Protein AF-A0A936GTY4-F1 (afdb_monomer)

Foldseek 3Di:
DDDDDDDDDDDDPDDPPFPWDKDFFWFFAFAFDLNQWTWTQDPNDTDIEGEDPQEFEEEPPGRHAFSLLRDGGWTWMWTWTDDDNHIYTRYIYTDDDRDFDWDKDKAFFQDDDWQWTQGLLAIEGEDPQEWEFECCDPQQPDHGGDTDDGCVVDAGLWIKIFTATQDSLRYGYGNYIHTGGPQQDVLLVVQLVLQVVQWDQPPAAQDDADPPFDADGRLPQAGWITGALAIFGHHNDSVVLRVLVVLLVLLQGPSCPDPVNCVRQVADAHETETADLPQAWADDLSRYIYGYLNVLLLAFWSLLSLLRSLLRSLCNSGVVQSVLLVVLVPDPDPLLVLVSLLVSCNSRPDPDPPDDDPVPPVNPDDADDDDLVSLLSSQDVVSLLSSNSRSLSSSVVSLGLSSCNLVSLVSLVVQCPDPVSLVVQLVVVLVSQLPGQDDGPNDGPVRDDPVVSSVVSVSVCCNRSCSNPDSRVSSRSSSSCCSRNCVVPPSPRPPTPPGSVVVSVVSD

Mean predicted aligned error: 14.07 Å

Secondary structure (DSSP, 8-state):
------------------PPEEEEEEEEEEEETTTTEEEEEETTEEEEEE--TT-EEEETTBS---GGGS-TT-EEEEEEEEETTEEEEEEEEESS--PPEEEEEEEEEEEEETTEEEETTEEEE--TT-EEEE---TTSSS-TT-EESSGGGS-TT-EEEEEEEE-TTS-EEEEEEEEE-----HHHHHHHHHHHHTEE-TT----PPPTT--PPTT--SSSEEEETTEEEEBPS-HHHHHHHHHHHHHHS-GGGGSHHHHHHH----EEEEE---S--EEE-TTSEEEEEHHHHHH--SHHHHHHHHHHHHHHHHTTHHHHHHHHHHSSS-HHHHHHHHHHHHHHS--SS--S--TTSTT-SS--S---HHHHGGGS-HHHHHHHHHHHHHHHHHTT--TTHHHHHHHHHHHHHT-HHHHHHHHHHHHHHHHHS--EETTEEGGGS-HHHHHHHHHHHHHHHTSSS--HHHHHHHHHHHHHHTTTTS-----TT-S-THHHHHHH-

Nearest PDB structures (foldseek):
  3c37-assembly1_A  TM=5.729E-01  e=1.109E-08  Geobacter sulfurreducens PCA
  3c37-assembly2_B  TM=5.751E-01  e=1.292E-08  Geobacter sulfurreducens PCA
  6ait-assembly1_D  TM=4.450E-01  e=2.709E-06  Escherichia coli K-12
  6ait-assembly1_E  TM=4.685E-01  e=1.454E-05  Escherichia coli K-12
  6ait-assembly1_B  TM=4.704E-01  e=2.678E-05  Escherichia coli K-12

pLDDT: mean 71.68, std 20.29, range [25.61, 96.81]

Solvent-accessible surface area (backbone atoms only — not comparable to full-atom values): 27798 Å² total; per-residue (Å²): 135,85,92,80,91,80,88,80,91,74,92,72,96,62,87,79,72,65,62,76,44,76,49,69,78,31,38,30,67,44,55,37,74,69,70,31,29,40,29,28,46,55,97,91,35,82,46,70,29,35,43,51,98,77,37,42,33,26,38,89,90,36,88,69,45,65,72,50,70,67,42,66,75,38,39,26,34,39,33,28,32,65,56,95,95,42,42,36,38,43,33,41,32,35,72,57,80,92,64,63,45,82,42,79,48,73,34,37,30,63,45,69,61,76,58,36,30,31,41,49,57,34,49,34,34,57,55,96,79,37,45,32,29,24,64,43,48,98,68,17,84,47,61,60,69,44,72,49,92,50,63,85,78,53,61,57,58,23,35,36,40,36,33,26,36,24,46,66,50,56,40,25,45,36,49,35,33,35,38,28,46,68,50,79,47,74,65,50,53,50,53,32,46,54,53,57,74,33,52,43,56,78,73,62,58,75,52,82,67,56,93,97,50,77,61,64,93,50,43,74,16,50,47,42,45,27,51,40,59,45,75,45,43,34,33,83,37,62,67,60,35,41,51,52,27,52,45,46,62,49,23,50,54,70,45,69,71,35,69,66,44,33,67,78,66,67,48,56,77,43,62,39,43,26,66,36,75,58,67,44,70,50,58,42,78,48,30,42,33,41,36,18,47,25,29,60,58,66,53,77,32,44,23,33,50,30,29,53,43,9,25,38,48,27,36,43,78,66,39,46,67,52,52,43,56,54,53,40,66,75,44,92,49,67,62,54,36,40,51,52,52,49,49,52,45,61,40,47,62,80,88,77,78,89,64,97,56,80,83,66,76,79,72,84,81,81,81,92,81,82,60,71,75,68,56,42,62,68,42,45,68,68,55,50,55,46,16,50,43,27,2,41,39,26,15,41,79,54,48,29,30,57,71,33,45,43,52,46,34,51,51,51,46,58,51,67,69,32,65,69,53,49,50,50,48,46,53,52,52,46,52,50,51,52,70,31,95,44,67,58,93,91,37,47,58,65,76,53,57,73,67,58,56,50,49,53,42,52,39,46,47,57,42,62,71,45,38,58,49,61,41,69,58,52,32,30,55,50,26,49,43,50,54,26,68,45,54,88,53,86,68,88,44,69,47,39,72,56,74,39,55,65,55,37,63,72,71,104

Radius of gyration: 26.18 Å; Cα contacts (8 Å, |Δi|>4): 900; chains: 1; bounding box: 63×76×83 Å

Structure (mmCIF, N/CA/C/O backbone):
data_AF-A0A936GTY4-F1
#
_entry.id   AF-A0A936GTY4-F1
#
loop_
_atom_site.group_PDB
_atom_site.id
_atom_site.type_symbol
_atom_site.label_atom_id
_atom_site.label_alt_id
_atom_site.label_comp_id
_atom_site.label_asym_id
_atom_site.label_entity_id
_atom_site.label_seq_id
_atom_site.pdbx_PDB_ins_code
_atom_site.Cartn_x
_atom_site.Cartn_y
_atom_site.Cartn_z
_atom_site.occupancy
_atom_site.B_iso_or_equiv
_atom_site.auth_seq_id
_atom_site.auth_comp_id
_atom_site.auth_asym_id
_atom_site.auth_atom_id
_atom_site.pdbx_PDB_model_num
ATOM 1 N N . MET A 1 1 ? 33.022 -23.967 51.754 1.00 32.03 1 MET A N 1
ATOM 2 C CA . MET A 1 1 ? 34.149 -24.469 50.940 1.00 32.03 1 MET A CA 1
ATOM 3 C C . MET A 1 1 ? 33.665 -25.720 50.199 1.00 32.03 1 MET A C 1
ATOM 5 O O . MET A 1 1 ? 33.284 -26.655 50.876 1.00 32.03 1 MET A O 1
ATOM 9 N N . MET A 1 2 ? 33.606 -25.671 48.856 1.00 33.06 2 MET A N 1
ATOM 10 C CA . MET A 1 2 ? 33.579 -26.786 47.865 1.00 33.06 2 MET A CA 1
ATOM 11 C C . MET A 1 2 ? 32.483 -27.882 47.974 1.00 33.06 2 MET A C 1
ATOM 13 O O . MET A 1 2 ? 32.438 -28.638 48.927 1.00 33.06 2 MET A O 1
ATOM 17 N N . LYS A 1 3 ? 31.507 -27.932 47.046 1.00 38.31 3 LYS A N 1
ATOM 18 C CA . LYS A 1 3 ? 31.487 -28.604 45.710 1.00 38.31 3 LYS A CA 1
ATOM 19 C C . LYS A 1 3 ? 31.364 -30.143 45.740 1.00 38.31 3 LYS A C 1
ATOM 21 O O . LYS A 1 3 ? 32.309 -30.804 46.150 1.00 38.31 3 LYS A O 1
ATOM 26 N N . LYS A 1 4 ? 30.270 -30.656 45.140 1.00 36.34 4 LYS A N 1
ATOM 27 C CA . LYS A 1 4 ? 30.133 -31.806 44.192 1.00 36.34 4 LYS A CA 1
ATOM 28 C C . LYS A 1 4 ? 28.636 -32.173 44.112 1.00 36.34 4 LYS A C 1
ATOM 30 O O . LYS A 1 4 ? 28.072 -32.611 45.100 1.00 36.34 4 LYS A O 1
ATOM 35 N N . LEU A 1 5 ? 27.878 -31.752 43.097 1.00 38.06 5 LEU A N 1
ATOM 36 C CA . LEU A 1 5 ? 27.701 -32.381 41.776 1.00 38.06 5 LEU A CA 1
ATOM 37 C C . LEU A 1 5 ? 27.574 -33.916 41.841 1.00 38.06 5 LEU A C 1
ATOM 39 O O . LEU A 1 5 ? 28.586 -34.607 41.887 1.00 38.06 5 LEU A O 1
ATOM 43 N N . PHE A 1 6 ? 26.340 -34.424 41.780 1.00 31.84 6 PHE A N 1
ATOM 44 C CA . PHE A 1 6 ? 26.052 -35.745 41.224 1.00 31.84 6 PHE A CA 1
ATOM 45 C C . PHE A 1 6 ? 24.795 -35.681 40.357 1.00 31.84 6 PHE A C 1
ATOM 47 O O . PHE A 1 6 ? 23.694 -35.378 40.808 1.00 31.84 6 PHE A O 1
ATOM 54 N N . THR A 1 7 ? 25.037 -35.922 39.079 1.00 34.81 7 THR A N 1
ATOM 55 C CA . THR A 1 7 ? 24.103 -36.130 37.984 1.00 34.81 7 THR A CA 1
ATOM 56 C C . THR A 1 7 ? 23.198 -37.324 38.283 1.00 34.81 7 THR A C 1
ATOM 58 O O . THR A 1 7 ? 23.704 -38.412 38.545 1.00 34.81 7 THR A O 1
ATOM 61 N N . PHE A 1 8 ? 21.880 -37.157 38.170 1.00 31.22 8 PHE A N 1
ATOM 62 C CA . PHE A 1 8 ? 20.960 -38.273 37.947 1.00 31.22 8 PHE A CA 1
ATOM 63 C C . PHE A 1 8 ? 20.186 -37.998 36.658 1.00 31.22 8 PHE A C 1
ATOM 65 O O . PHE A 1 8 ? 19.209 -37.256 36.628 1.00 31.22 8 PHE A O 1
ATOM 72 N N . ILE A 1 9 ? 20.689 -38.577 35.567 1.00 37.06 9 ILE A N 1
ATOM 73 C CA . ILE A 1 9 ? 19.888 -38.880 34.386 1.00 37.06 9 ILE A CA 1
ATOM 74 C C . ILE A 1 9 ? 19.105 -40.130 34.764 1.00 37.06 9 ILE A C 1
ATOM 76 O O . ILE A 1 9 ? 19.694 -41.200 34.911 1.00 37.06 9 ILE A O 1
ATOM 80 N N . LEU A 1 10 ? 17.793 -39.997 34.935 1.00 33.78 10 LEU A N 1
ATOM 81 C CA . LEU A 1 10 ? 16.903 -41.147 34.940 1.00 33.78 10 LEU A CA 1
ATOM 82 C C . LEU A 1 10 ? 15.804 -40.914 33.915 1.00 33.78 10 LEU A C 1
ATOM 84 O O . LEU A 1 10 ? 14.927 -40.067 34.059 1.00 33.78 10 LEU A O 1
ATOM 88 N N . VAL A 1 11 ? 15.954 -41.673 32.836 1.00 39.59 11 VAL A N 1
ATOM 89 C CA . VAL A 1 11 ? 14.982 -41.925 31.787 1.00 39.59 11 VAL A CA 1
ATOM 90 C C . VAL A 1 11 ? 13.696 -42.409 32.450 1.00 39.59 11 VAL A C 1
ATOM 92 O O . VAL A 1 11 ? 13.654 -43.515 32.982 1.00 39.59 11 VAL A O 1
ATOM 95 N N . PHE A 1 12 ? 12.650 -41.588 32.409 1.00 34.09 12 PHE A N 1
ATOM 96 C CA . PHE A 1 12 ? 11.283 -42.042 32.637 1.00 34.09 12 PHE A CA 1
ATOM 97 C C . PHE A 1 12 ? 10.495 -41.841 31.346 1.00 34.09 12 PHE A C 1
ATOM 99 O O . PHE A 1 12 ? 10.004 -40.757 31.039 1.00 34.09 12 PHE A O 1
ATOM 106 N N . ALA A 1 13 ? 10.412 -42.921 30.571 1.00 39.06 13 ALA A N 1
ATOM 107 C CA . ALA A 1 13 ? 9.345 -43.124 29.610 1.00 39.06 13 ALA A CA 1
ATOM 108 C C . ALA A 1 13 ? 8.051 -43.334 30.411 1.00 39.06 13 ALA A C 1
ATOM 110 O O . ALA A 1 13 ? 7.737 -44.439 30.844 1.00 39.06 13 ALA A O 1
ATOM 111 N N . GLY A 1 14 ? 7.345 -42.240 30.678 1.00 31.14 14 GLY A N 1
ATOM 112 C CA . GLY A 1 14 ? 6.040 -42.227 31.320 1.00 31.14 14 GLY A CA 1
ATOM 113 C C . GLY A 1 14 ? 5.168 -41.224 30.584 1.00 31.14 14 GLY A C 1
ATOM 114 O O . GLY A 1 14 ? 5.602 -40.100 30.353 1.00 31.14 14 GLY A O 1
ATOM 115 N N . LEU A 1 15 ? 3.988 -41.677 30.161 1.00 37.44 15 LEU A N 1
ATOM 116 C CA . LEU A 1 15 ? 2.888 -40.905 29.577 1.00 37.44 15 LEU A CA 1
ATOM 117 C C . LEU A 1 15 ? 2.967 -39.406 29.915 1.00 37.44 15 LEU A C 1
ATOM 119 O O . LEU A 1 15 ? 2.647 -38.999 31.030 1.00 37.44 15 LEU A O 1
ATOM 123 N N . LEU A 1 16 ? 3.385 -38.585 28.946 1.00 38.56 16 LEU A N 1
ATOM 124 C CA . LEU A 1 16 ? 3.291 -37.130 29.034 1.00 38.56 16 LEU A CA 1
ATOM 125 C C . LEU A 1 16 ? 1.806 -36.759 28.993 1.00 38.56 16 LEU A C 1
ATOM 127 O O . LEU A 1 16 ? 1.254 -36.443 27.941 1.00 38.56 16 LEU A O 1
ATOM 131 N N . SER A 1 17 ? 1.139 -36.782 30.146 1.00 43.00 17 SER A N 1
ATOM 132 C CA . SER A 1 17 ? 0.002 -35.898 30.346 1.00 43.00 17 SER A CA 1
ATOM 133 C C . SER A 1 17 ? 0.533 -34.488 30.107 1.00 43.00 17 SER A C 1
ATOM 135 O O . SER A 1 17 ? 1.393 -34.020 30.856 1.00 43.00 17 SER A O 1
ATOM 137 N N . ALA A 1 18 ? 0.098 -33.845 29.026 1.00 49.69 18 ALA A N 1
ATOM 138 C CA . ALA A 1 18 ? 0.454 -32.470 28.720 1.00 49.69 18 ALA A CA 1
ATOM 139 C C . ALA A 1 18 ? -0.037 -31.572 29.866 1.00 49.69 18 ALA A C 1
ATOM 141 O O . ALA A 1 18 ? -1.193 -31.143 29.868 1.00 49.69 18 ALA A O 1
ATOM 142 N N . TYR A 1 19 ? 0.819 -31.343 30.868 1.00 53.09 19 TYR A N 1
ATOM 143 C CA . TYR A 1 19 ? 0.538 -30.442 31.978 1.00 53.09 19 TYR A CA 1
ATOM 144 C C . TYR A 1 19 ? 0.165 -29.089 31.377 1.00 53.09 19 TYR A C 1
ATOM 146 O O . TYR A 1 19 ? 0.953 -28.489 30.644 1.00 53.09 19 TYR A O 1
ATOM 154 N N . ALA A 1 20 ? -1.071 -28.657 31.626 1.00 59.84 20 ALA A N 1
ATOM 155 C CA . ALA A 1 20 ? -1.482 -27.300 31.323 1.00 59.84 20 ALA A CA 1
ATOM 156 C C . ALA A 1 20 ? -0.647 -26.380 32.217 1.00 59.84 20 ALA A C 1
ATOM 158 O O . ALA A 1 20 ? -0.683 -26.503 33.440 1.00 59.84 20 ALA A O 1
ATOM 159 N N . GLN A 1 21 ? 0.166 -25.538 31.595 1.00 84.69 21 GLN A N 1
ATOM 160 C CA . GLN A 1 21 ? 0.994 -24.555 32.275 1.00 84.69 21 GLN A CA 1
ATOM 161 C C . GLN A 1 21 ? 0.290 -23.208 32.167 1.00 84.69 21 GLN A C 1
ATOM 163 O O . GLN A 1 21 ? -0.220 -22.876 31.097 1.00 84.69 21 GLN A O 1
ATOM 168 N N . LYS A 1 22 ? 0.254 -22.464 33.272 1.00 90.94 22 LYS A N 1
ATOM 169 C CA . LYS A 1 22 ? -0.312 -21.119 33.332 1.00 90.94 22 LYS A CA 1
ATOM 170 C C . LYS A 1 22 ? 0.799 -20.125 33.635 1.00 90.94 22 LYS A C 1
ATOM 172 O O . LYS A 1 22 ? 1.618 -20.374 34.519 1.00 90.94 22 LYS A O 1
ATOM 177 N N . ILE A 1 23 ? 0.824 -19.024 32.899 1.00 91.62 23 ILE A N 1
ATOM 178 C CA . ILE A 1 23 ? 1.658 -17.862 33.193 1.00 91.62 23 ILE A CA 1
ATOM 179 C C . ILE A 1 23 ? 0.731 -16.656 33.252 1.00 91.62 23 ILE A C 1
ATOM 181 O O . ILE A 1 23 ? -0.086 -16.459 32.357 1.00 91.62 23 ILE A O 1
ATOM 185 N N . GLU A 1 24 ? 0.841 -15.880 34.320 1.00 92.56 24 GLU A N 1
ATOM 186 C CA . GLU A 1 24 ? -0.053 -14.759 34.594 1.00 92.56 24 GLU A CA 1
ATOM 187 C C . GLU A 1 24 ? 0.658 -13.429 34.380 1.00 92.56 24 GLU A C 1
ATOM 189 O O . GLU A 1 24 ? 1.871 -13.326 34.578 1.00 92.56 24 GLU A O 1
ATOM 194 N N . ASN A 1 25 ? -0.120 -12.410 34.021 1.00 89.56 25 ASN A N 1
ATOM 195 C CA . ASN A 1 25 ? 0.332 -11.025 33.928 1.00 89.56 25 ASN A CA 1
ATOM 196 C C . ASN A 1 25 ? 1.597 -10.825 33.071 1.00 89.56 25 ASN A C 1
ATOM 198 O O . ASN A 1 25 ? 2.574 -10.206 33.502 1.00 89.56 25 ASN A O 1
ATOM 202 N N . ILE A 1 26 ? 1.567 -11.338 31.842 1.00 91.12 26 ILE A N 1
ATOM 203 C CA . ILE A 1 26 ? 2.653 -11.184 30.868 1.00 91.12 26 ILE A CA 1
ATOM 204 C C . ILE A 1 26 ? 2.285 -10.211 29.761 1.00 91.12 26 ILE A C 1
ATOM 206 O O . ILE A 1 26 ? 1.152 -10.184 29.286 1.00 91.12 26 ILE A O 1
ATOM 210 N N . GLU A 1 27 ? 3.270 -9.429 29.332 1.00 86.94 27 GLU A N 1
ATOM 211 C CA . GLU A 1 27 ? 3.113 -8.471 28.246 1.00 86.94 27 GLU A CA 1
ATOM 212 C C . GLU A 1 27 ? 3.244 -9.169 26.887 1.00 86.94 27 GLU A C 1
ATOM 214 O O . GLU A 1 27 ? 4.213 -9.893 26.628 1.00 86.94 27 GLU A O 1
ATOM 219 N N . ILE A 1 28 ? 2.296 -8.904 25.991 1.00 86.81 28 ILE A N 1
ATOM 220 C CA . ILE A 1 28 ? 2.402 -9.259 24.578 1.00 86.81 28 ILE A CA 1
ATOM 221 C C . ILE A 1 28 ? 3.407 -8.330 23.898 1.00 86.81 28 ILE A C 1
ATOM 223 O O . ILE A 1 28 ? 3.267 -7.110 23.912 1.00 86.81 28 ILE A O 1
ATOM 227 N N . ILE A 1 29 ? 4.386 -8.914 23.217 1.00 83.19 29 ILE A N 1
ATOM 228 C CA . ILE A 1 29 ? 5.446 -8.192 22.509 1.00 83.19 29 ILE A CA 1
ATOM 229 C C . ILE A 1 29 ? 5.183 -8.126 21.004 1.00 83.19 29 ILE A C 1
ATOM 231 O O . ILE A 1 29 ? 5.510 -7.115 20.375 1.00 83.19 29 ILE A O 1
ATOM 235 N N . ALA A 1 30 ? 4.610 -9.180 20.419 1.00 76.50 30 ALA A N 1
ATOM 236 C CA . ALA A 1 30 ? 4.279 -9.250 18.996 1.00 76.50 30 ALA A CA 1
ATOM 237 C C . ALA A 1 30 ? 3.309 -10.404 18.688 1.00 76.50 30 ALA A C 1
ATOM 239 O O . ALA A 1 30 ? 3.168 -11.330 19.486 1.00 76.50 30 ALA A O 1
ATOM 240 N N . PHE A 1 31 ? 2.721 -10.371 17.491 1.00 79.12 31 PHE A N 1
ATOM 241 C CA . PHE A 1 31 ? 2.094 -11.521 16.838 1.00 79.12 31 PHE A CA 1
ATOM 242 C C . PHE A 1 31 ? 2.744 -11.771 15.471 1.00 79.12 31 PHE A C 1
ATOM 244 O O . PHE A 1 31 ? 3.171 -10.821 14.818 1.00 79.12 31 PHE A O 1
ATOM 251 N N . ASP A 1 32 ? 2.793 -13.033 15.043 1.00 72.94 32 ASP A N 1
ATOM 252 C CA . ASP A 1 32 ? 3.332 -13.499 13.761 1.00 72.94 32 ASP A CA 1
ATOM 253 C C . ASP A 1 32 ? 2.356 -14.472 13.045 1.00 72.94 32 ASP A C 1
ATOM 255 O O . ASP A 1 32 ? 1.518 -15.128 13.669 1.00 72.94 32 ASP A O 1
ATOM 259 N N . GLU A 1 33 ? 2.481 -14.523 11.709 1.00 61.28 33 GLU A N 1
ATOM 260 C CA . GLU A 1 33 ? 1.791 -15.371 10.705 1.00 61.28 33 GLU A CA 1
ATOM 261 C C . GLU A 1 33 ? 0.261 -15.523 10.818 1.00 61.28 33 GLU A C 1
ATOM 263 O O . GLU A 1 33 ? -0.221 -16.507 11.345 1.00 61.28 33 GLU A O 1
ATOM 268 N N . PRO A 1 34 ? -0.539 -14.711 10.120 1.00 62.78 34 PRO A N 1
ATOM 269 C CA . PRO A 1 34 ? -1.752 -14.120 10.721 1.00 62.78 34 PRO A CA 1
ATOM 270 C C . PRO A 1 34 ? -2.218 -14.720 12.078 1.00 62.78 34 PRO A C 1
ATOM 272 O O . PRO A 1 34 ? -2.980 -15.687 12.116 1.00 62.78 34 PRO A O 1
ATOM 275 N N . TYR A 1 35 ? -1.775 -14.126 13.201 1.00 66.81 35 TYR A N 1
ATOM 276 C CA . TYR A 1 35 ? -2.144 -14.512 14.581 1.00 66.81 35 TYR A CA 1
ATOM 277 C C . TYR A 1 35 ? -1.980 -16.015 14.894 1.00 66.81 35 TYR A C 1
ATOM 279 O O . TYR A 1 35 ? -2.741 -16.582 15.684 1.00 66.81 35 TYR A O 1
ATOM 287 N N . GLN A 1 36 ? -0.996 -16.680 14.286 1.00 81.38 36 GLN A N 1
ATOM 288 C CA . GLN A 1 36 ? -0.638 -18.064 14.611 1.00 81.38 36 GLN A CA 1
ATOM 289 C C . GLN A 1 36 ? 0.454 -18.149 15.663 1.00 81.38 36 GLN A C 1
ATOM 291 O O . GLN A 1 36 ? 0.615 -19.199 16.274 1.00 81.38 36 GLN A O 1
ATOM 296 N N . VAL A 1 37 ? 1.217 -17.083 15.888 1.00 85.94 37 VAL A N 1
ATOM 297 C CA . VAL A 1 37 ? 2.259 -17.051 16.913 1.00 85.94 37 VAL A CA 1
ATOM 298 C C . VAL A 1 37 ? 2.121 -15.765 17.712 1.00 85.94 37 VAL A C 1
ATOM 300 O O . VAL A 1 37 ? 2.004 -14.691 17.138 1.00 85.94 37 VAL A O 1
ATOM 303 N N . MET A 1 38 ? 2.120 -15.873 19.034 1.00 90.44 38 MET A N 1
ATOM 304 C CA . MET A 1 38 ? 2.176 -14.757 19.970 1.00 90.44 38 MET A CA 1
ATOM 305 C C . MET A 1 38 ? 3.516 -14.794 20.692 1.00 90.44 38 MET A C 1
ATOM 307 O O . MET A 1 38 ? 3.854 -15.793 21.330 1.00 90.44 38 MET A O 1
ATOM 311 N N . THR A 1 39 ? 4.254 -13.694 20.628 1.00 89.00 39 THR A N 1
ATOM 312 C CA . THR A 1 39 ? 5.473 -13.489 21.407 1.00 89.00 39 THR A CA 1
ATOM 313 C C . THR A 1 39 ? 5.129 -12.699 22.659 1.00 89.00 39 THR A C 1
ATOM 315 O O . THR A 1 39 ? 4.563 -11.610 22.573 1.00 89.00 39 THR A O 1
ATOM 318 N N . VAL A 1 40 ? 5.518 -13.212 23.820 1.00 91.19 40 VAL A N 1
ATOM 319 C CA . VAL A 1 40 ? 5.324 -12.566 25.127 1.00 91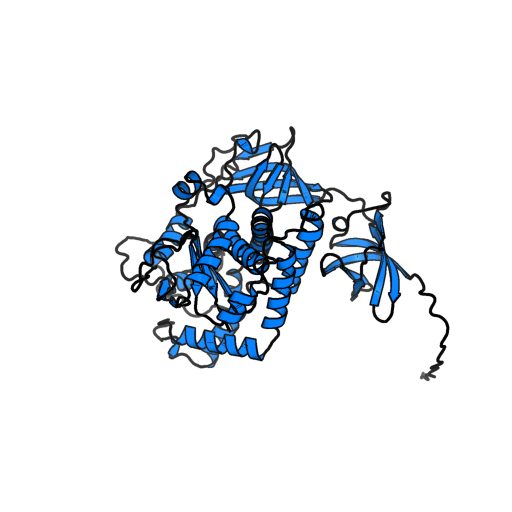.19 40 VAL A CA 1
ATOM 320 C C . VAL A 1 40 ? 6.659 -12.396 25.844 1.00 91.19 40 VAL A C 1
ATOM 322 O O . VAL A 1 40 ? 7.606 -13.145 25.590 1.00 91.19 40 VAL A O 1
ATOM 325 N N . SER A 1 41 ? 6.740 -11.415 26.740 1.00 88.81 41 SER A N 1
ATOM 326 C CA . SER A 1 41 ? 7.907 -11.216 27.602 1.00 88.81 41 SER A CA 1
ATOM 327 C C . SER A 1 41 ? 7.743 -12.009 28.896 1.00 88.81 41 SER A C 1
ATOM 329 O O . SER A 1 41 ? 6.831 -11.753 29.679 1.00 88.81 41 SER A O 1
ATOM 331 N N . VAL A 1 42 ? 8.633 -12.977 29.119 1.00 87.25 42 VAL A N 1
ATOM 332 C CA . VAL A 1 42 ? 8.722 -13.767 30.355 1.00 87.25 42 VAL A CA 1
ATOM 333 C C . VAL A 1 42 ? 10.142 -13.636 30.891 1.00 87.25 42 VAL A C 1
ATOM 335 O O . VAL A 1 42 ? 11.094 -14.004 30.203 1.00 87.25 42 VAL A O 1
ATOM 338 N N . ASP A 1 43 ? 10.305 -13.085 32.096 1.00 84.69 43 ASP A N 1
ATOM 339 C CA . ASP A 1 43 ? 11.612 -12.860 32.737 1.00 84.69 43 ASP A CA 1
ATOM 340 C C . ASP A 1 43 ? 12.628 -12.133 31.829 1.00 84.69 43 ASP A C 1
ATOM 342 O O . ASP A 1 43 ? 13.791 -12.531 31.710 1.00 84.69 43 ASP A O 1
ATOM 346 N N . ASN A 1 44 ? 12.179 -11.073 31.145 1.00 79.88 44 ASN A N 1
ATOM 347 C CA . ASN A 1 44 ? 12.950 -10.301 30.157 1.00 79.88 44 ASN A CA 1
ATOM 348 C C . ASN A 1 44 ? 13.436 -11.111 28.940 1.00 79.88 44 ASN A C 1
ATOM 350 O O . ASN A 1 44 ? 14.386 -10.714 28.260 1.00 79.88 44 ASN A O 1
ATOM 354 N N . LYS A 1 45 ? 12.802 -12.250 28.649 1.00 83.50 45 LYS A N 1
ATOM 355 C CA . LYS A 1 45 ? 13.029 -13.028 27.430 1.00 83.50 45 LYS A CA 1
ATOM 356 C C . LYS A 1 45 ? 11.759 -13.073 26.599 1.00 83.50 45 LYS A C 1
ATOM 358 O O . LYS A 1 45 ? 10.674 -13.313 27.116 1.00 83.50 45 LYS A O 1
ATOM 363 N N . ASN A 1 46 ? 11.927 -12.916 25.292 1.00 91.06 46 ASN A N 1
ATOM 364 C CA . ASN A 1 46 ? 10.843 -13.086 24.337 1.00 91.06 46 ASN A CA 1
ATOM 365 C C . ASN A 1 46 ? 10.617 -14.579 24.102 1.00 91.06 46 ASN A C 1
ATOM 367 O O . ASN A 1 46 ? 11.553 -15.307 23.758 1.00 91.06 46 ASN A O 1
ATOM 371 N N . VAL A 1 47 ? 9.387 -15.030 24.319 1.00 92.75 47 VAL A N 1
ATOM 372 C CA . VAL A 1 47 ? 9.001 -16.433 24.190 1.00 92.75 47 VAL A CA 1
ATOM 373 C C . VAL A 1 47 ? 7.787 -16.543 23.281 1.00 92.75 47 VAL A C 1
ATOM 375 O O . VAL A 1 47 ? 6.775 -15.887 23.515 1.00 92.75 47 VAL A O 1
ATOM 378 N N . ASP A 1 48 ? 7.892 -17.411 22.279 1.00 93.19 48 ASP A N 1
ATOM 379 C CA . ASP A 1 48 ? 6.839 -17.633 21.291 1.00 93.19 48 ASP A CA 1
ATOM 380 C C . ASP A 1 48 ? 5.888 -18.759 21.707 1.00 93.19 48 ASP A C 1
ATOM 382 O O . ASP A 1 48 ? 6.312 -19.821 22.192 1.00 93.19 48 ASP A O 1
ATOM 386 N N . TYR A 1 49 ? 4.601 -18.524 21.457 1.00 93.25 49 TYR A N 1
ATOM 387 C CA . TYR A 1 49 ? 3.493 -19.444 21.680 1.00 93.25 49 TYR A CA 1
ATOM 388 C C . TYR A 1 49 ? 2.631 -19.525 20.428 1.00 93.25 49 TYR A C 1
ATOM 390 O O . TYR A 1 49 ? 2.163 -18.509 19.927 1.00 93.25 49 TYR A O 1
ATOM 398 N N . LYS A 1 50 ? 2.383 -20.735 19.934 1.00 91.50 50 LYS A N 1
ATOM 399 C CA . LYS A 1 50 ? 1.508 -20.967 18.789 1.00 91.50 50 LYS A CA 1
ATOM 400 C C . LYS A 1 50 ? 0.040 -20.922 19.189 1.00 91.50 50 LYS A C 1
ATOM 402 O O . LYS A 1 50 ? -0.368 -21.590 20.138 1.00 91.50 50 LYS A O 1
ATOM 407 N N . LEU A 1 51 ? -0.749 -20.173 18.438 1.00 90.88 51 LEU A N 1
ATOM 408 C CA . LEU A 1 51 ? -2.197 -20.089 18.523 1.00 90.88 51 LEU A CA 1
ATOM 409 C C . LEU A 1 51 ? -2.806 -21.003 17.457 1.00 90.88 51 LEU A C 1
ATOM 411 O O . LEU A 1 51 ? -2.301 -21.127 16.344 1.00 90.88 51 LEU A O 1
ATOM 415 N N . THR A 1 52 ? -3.913 -21.644 17.806 1.00 87.38 52 THR A N 1
ATOM 416 C CA . THR A 1 52 ? -4.686 -22.527 16.924 1.00 87.38 52 THR A CA 1
ATOM 417 C C . THR A 1 52 ? -6.141 -22.076 16.910 1.00 87.38 52 THR A C 1
ATOM 419 O O . THR A 1 52 ? -6.545 -21.267 17.742 1.00 87.38 52 THR A O 1
ATOM 422 N N . GLU A 1 53 ? -6.964 -22.646 16.033 1.00 82.44 53 GLU A N 1
ATOM 423 C CA . GLU A 1 53 ? -8.421 -22.417 16.038 1.00 82.44 53 GLU A CA 1
ATOM 424 C C . GLU A 1 53 ? -9.087 -22.811 17.366 1.00 82.44 53 GLU A C 1
ATOM 426 O O . GLU A 1 53 ? -10.147 -22.307 17.714 1.00 82.44 53 GLU A O 1
ATOM 431 N N . THR A 1 54 ? -8.447 -23.690 18.142 1.00 86.25 54 THR A N 1
ATOM 432 C CA . THR A 1 54 ? -8.944 -24.124 19.455 1.00 86.25 54 THR A CA 1
ATOM 433 C C . THR A 1 54 ? -8.490 -23.235 20.613 1.00 86.25 54 THR A C 1
ATOM 435 O O . THR A 1 54 ? -8.918 -23.446 21.750 1.00 86.25 54 THR A O 1
ATOM 438 N N . THR A 1 55 ? -7.610 -22.260 20.360 1.00 90.81 55 THR A N 1
ATOM 439 C CA . THR A 1 55 ? -7.123 -21.344 21.392 1.00 90.81 55 THR A CA 1
ATOM 440 C C . THR A 1 55 ? -8.243 -20.388 21.795 1.00 90.81 55 THR A C 1
ATOM 442 O O . THR A 1 55 ? -8.705 -19.590 20.986 1.00 90.81 55 THR A O 1
ATOM 445 N N . LYS A 1 56 ? -8.670 -20.450 23.059 1.00 91.75 56 LYS A N 1
ATOM 446 C CA . LYS A 1 56 ? -9.726 -19.583 23.592 1.00 91.75 56 LYS A CA 1
ATOM 447 C C . LYS A 1 56 ? -9.186 -18.192 23.889 1.00 91.75 56 LYS A C 1
ATOM 449 O O . LYS A 1 56 ? -8.194 -18.060 24.599 1.00 91.75 56 LYS A O 1
ATOM 454 N N . LEU A 1 57 ? -9.874 -17.169 23.410 1.00 88.62 57 LEU A N 1
ATOM 455 C CA . LEU A 1 57 ? -9.536 -15.776 23.660 1.00 88.62 57 LEU A CA 1
ATOM 456 C C . LEU A 1 57 ? -10.632 -15.147 24.506 1.00 88.62 57 LEU A C 1
ATOM 458 O O . LEU A 1 57 ? -11.790 -15.138 24.107 1.00 88.62 57 LEU A O 1
ATOM 462 N N . THR A 1 58 ? -10.291 -14.669 25.699 1.00 89.69 58 THR A N 1
ATOM 463 C CA . THR A 1 58 ? -11.280 -14.177 26.667 1.00 89.69 58 THR A CA 1
ATOM 464 C C . THR A 1 58 ? -10.857 -12.844 27.267 1.00 89.69 58 THR A C 1
ATOM 466 O O . THR A 1 58 ? -9.680 -12.501 27.281 1.00 89.69 58 THR A O 1
ATOM 469 N N . GLY A 1 59 ? -11.810 -12.085 27.795 1.00 84.50 59 GLY A N 1
ATOM 470 C CA . GLY A 1 59 ? -11.562 -10.932 28.661 1.00 84.50 59 GLY A CA 1
ATOM 471 C C . GLY A 1 59 ? -12.115 -11.192 30.060 1.00 84.50 59 GLY A C 1
ATOM 472 O O . GLY A 1 59 ? -12.876 -12.138 30.258 1.00 84.50 59 GLY A O 1
ATOM 473 N N . LYS A 1 60 ? -11.805 -10.319 31.026 1.00 77.88 60 LYS A N 1
ATOM 474 C CA . LYS A 1 60 ? -12.271 -10.443 32.427 1.00 77.88 60 LYS A CA 1
ATOM 475 C C . LYS A 1 60 ? -13.770 -10.726 32.597 1.00 77.88 60 LYS A C 1
ATOM 477 O O . LYS A 1 60 ? -14.161 -11.370 33.565 1.00 77.88 60 LYS A O 1
ATOM 482 N N . LYS A 1 61 ? -14.608 -10.208 31.694 1.00 73.88 61 LYS A N 1
ATOM 483 C CA . LYS A 1 61 ? -16.075 -10.347 31.727 1.00 73.88 61 LYS A CA 1
ATOM 484 C C . LYS A 1 61 ? -16.661 -10.938 30.441 1.00 73.88 61 LYS A C 1
ATOM 486 O O . LYS A 1 61 ? -17.875 -11.081 30.346 1.00 73.88 61 LYS A O 1
ATOM 491 N N . THR A 1 62 ? -15.820 -11.278 29.466 1.00 72.50 62 THR A N 1
ATOM 492 C CA . THR A 1 62 ? -16.253 -11.649 28.113 1.00 72.50 62 THR A CA 1
ATOM 493 C C . THR A 1 62 ? -15.655 -12.999 27.754 1.00 72.50 62 THR A C 1
ATOM 495 O O . THR A 1 62 ? -14.436 -13.160 27.741 1.00 72.50 62 THR A O 1
ATOM 498 N N . SER A 1 63 ? -16.505 -13.989 27.483 1.00 74.31 63 SER A N 1
ATOM 499 C CA . SER A 1 63 ? -16.080 -15.375 27.248 1.00 74.31 63 SER A CA 1
ATOM 500 C C . SER A 1 63 ? -15.498 -15.632 25.860 1.00 74.31 63 SER A C 1
ATOM 502 O O . SER A 1 63 ? -14.930 -16.700 25.651 1.00 74.31 63 SER A O 1
ATOM 504 N N . ASP A 1 64 ? -15.661 -14.690 24.935 1.00 78.12 64 ASP A N 1
ATOM 505 C CA . ASP A 1 64 ? -15.123 -14.757 23.582 1.00 78.12 64 ASP A CA 1
ATOM 506 C C . ASP A 1 64 ? -14.710 -13.348 23.149 1.00 78.12 64 ASP A C 1
ATOM 508 O O . ASP A 1 64 ? -15.520 -12.418 23.186 1.00 78.12 64 ASP A O 1
ATOM 512 N N . MET A 1 65 ? -13.429 -13.166 22.840 1.00 71.81 65 MET A N 1
ATOM 513 C CA . MET A 1 65 ? -12.880 -11.898 22.380 1.00 71.81 65 MET A CA 1
ATOM 514 C C . MET A 1 65 ? -12.153 -12.074 21.053 1.00 71.81 65 MET A C 1
ATOM 516 O O . MET A 1 65 ? -11.368 -13.012 20.900 1.00 71.81 65 MET A O 1
ATOM 520 N N . PRO A 1 66 ? -12.330 -11.137 20.110 1.00 71.38 66 PRO A N 1
ATOM 521 C CA . PRO A 1 66 ? -11.651 -11.219 18.831 1.00 71.38 66 PRO A CA 1
ATOM 522 C C . PRO A 1 66 ? -10.135 -11.028 19.008 1.00 71.38 66 PRO A C 1
ATOM 524 O O . PRO A 1 66 ? -9.681 -10.254 19.853 1.00 71.38 66 PRO A O 1
ATOM 527 N N . LYS A 1 67 ? -9.349 -11.733 18.182 1.00 75.50 67 LYS A N 1
ATOM 528 C CA . LYS A 1 67 ? -7.869 -11.762 18.182 1.00 75.50 67 LYS A CA 1
ATOM 529 C C . LYS A 1 67 ? -7.226 -10.375 18.297 1.00 75.50 67 LYS A C 1
ATOM 531 O O . LYS A 1 67 ? -6.373 -10.164 19.149 1.00 75.50 67 LYS A O 1
ATOM 536 N N . ARG A 1 68 ? -7.724 -9.419 17.524 1.00 65.75 68 ARG A N 1
ATOM 537 C CA . ARG A 1 68 ? -7.346 -7.997 17.502 1.00 65.75 68 ARG A CA 1
ATOM 538 C C . ARG A 1 68 ? -7.407 -7.236 18.831 1.00 65.75 68 ARG A C 1
ATOM 540 O O . ARG A 1 68 ? -6.768 -6.195 18.966 1.00 65.75 68 ARG A O 1
ATOM 547 N N . ASN A 1 69 ? -8.179 -7.715 19.812 1.00 73.12 69 ASN A N 1
ATOM 548 C CA . ASN A 1 69 ? -8.221 -7.108 21.147 1.00 73.12 69 ASN A CA 1
ATOM 549 C C . ASN A 1 69 ? -6.951 -7.398 21.945 1.00 73.12 69 ASN A C 1
ATOM 551 O O . ASN A 1 69 ? -6.724 -6.759 22.966 1.00 73.12 69 ASN A O 1
ATOM 555 N N . PHE A 1 70 ? -6.148 -8.355 21.488 1.00 78.88 70 PHE A N 1
ATOM 556 C CA . PHE A 1 70 ? -4.858 -8.697 22.046 1.00 78.88 70 PHE A CA 1
ATOM 557 C C . PHE A 1 70 ? -3.803 -8.010 21.186 1.00 78.88 70 PHE A C 1
ATOM 559 O O . PHE A 1 70 ? -3.503 -8.448 20.082 1.00 78.88 70 PHE A O 1
ATOM 566 N N . LYS A 1 71 ? -3.258 -6.902 21.681 1.00 75.25 71 LYS A N 1
ATOM 567 C CA . LYS A 1 71 ? -2.249 -6.090 20.994 1.00 75.25 71 LYS A CA 1
ATOM 568 C C . LYS A 1 71 ? -0.937 -6.096 21.762 1.00 75.25 71 LYS A C 1
ATOM 570 O O . LYS A 1 71 ? -0.887 -6.381 22.959 1.00 75.25 71 LYS A O 1
ATOM 575 N N . LYS A 1 72 ? 0.139 -5.715 21.076 1.00 77.94 72 LYS A N 1
ATOM 576 C CA . LYS A 1 72 ? 1.414 -5.412 21.731 1.00 77.94 72 LYS A CA 1
ATOM 577 C C . LYS A 1 72 ? 1.199 -4.424 22.888 1.00 77.94 72 LYS A C 1
ATOM 579 O O . LYS A 1 72 ? 0.496 -3.429 22.729 1.00 77.94 72 LYS A O 1
ATOM 584 N N . GLY A 1 73 ? 1.822 -4.695 24.030 1.00 74.19 73 GLY A N 1
ATOM 585 C CA . GLY A 1 73 ? 1.686 -3.914 25.260 1.00 74.19 73 GLY A CA 1
ATOM 586 C C . GLY A 1 73 ? 0.493 -4.313 26.129 1.00 74.19 73 GLY A C 1
ATOM 587 O O . GLY A 1 73 ? 0.361 -3.824 27.249 1.00 74.19 73 GLY A O 1
ATOM 588 N N . ASN A 1 74 ? -0.390 -5.197 25.656 1.00 84.25 74 ASN A N 1
ATOM 589 C CA . ASN A 1 74 ? -1.435 -5.752 26.504 1.00 84.25 74 ASN A CA 1
ATOM 590 C C . ASN A 1 74 ? -0.868 -6.792 27.466 1.00 84.25 74 ASN A C 1
ATOM 592 O O . ASN A 1 74 ? -0.007 -7.590 27.099 1.00 84.25 74 ASN A O 1
ATOM 596 N N . PHE A 1 75 ? -1.416 -6.801 28.679 1.00 86.81 75 PHE A N 1
ATOM 597 C CA . PHE A 1 75 ? -1.126 -7.811 29.686 1.00 86.81 75 PHE A CA 1
ATOM 598 C C . PHE A 1 75 ? -2.184 -8.911 29.648 1.00 86.81 75 PHE A C 1
ATOM 600 O O . PHE A 1 75 ? -3.388 -8.627 29.630 1.00 86.81 75 PHE A O 1
ATOM 607 N N . VAL A 1 76 ? -1.726 -10.160 29.636 1.00 92.25 76 VAL A N 1
ATOM 608 C CA . VAL A 1 76 ? -2.577 -11.348 29.534 1.00 92.25 76 VAL A CA 1
ATOM 609 C C . VAL A 1 76 ? -2.208 -12.410 30.560 1.00 92.25 76 VAL A C 1
ATOM 611 O O . VAL A 1 76 ? -1.056 -12.511 30.981 1.00 92.25 76 VAL A O 1
ATOM 614 N N . ASP A 1 77 ? -3.186 -13.245 30.890 1.00 93.88 77 ASP A N 1
ATOM 615 C CA . ASP A 1 77 ? -2.975 -14.570 31.462 1.00 93.88 77 ASP A CA 1
ATOM 616 C C . ASP A 1 77 ? -2.983 -15.607 30.332 1.00 93.88 77 ASP A C 1
ATOM 618 O O . ASP A 1 77 ? -3.884 -15.626 29.492 1.00 93.88 77 ASP A O 1
ATOM 622 N N . LEU A 1 78 ? -1.982 -16.482 30.304 1.00 94.62 78 LEU A N 1
ATOM 623 C CA . LEU A 1 78 ? -1.773 -17.475 29.256 1.00 94.62 78 LEU A CA 1
ATOM 624 C C . LEU A 1 78 ? -1.772 -18.890 29.836 1.00 94.62 78 LEU A C 1
ATOM 626 O O . LEU A 1 78 ? -0.849 -19.279 30.552 1.00 94.62 78 LEU A O 1
ATOM 630 N N . ASP A 1 79 ? -2.753 -19.691 29.425 1.00 95.12 79 ASP A N 1
ATOM 631 C CA . ASP A 1 79 ? -2.734 -21.142 29.582 1.00 95.12 79 ASP A CA 1
ATOM 632 C C . ASP A 1 79 ? -2.162 -21.776 28.312 1.00 95.12 79 ASP A C 1
ATOM 634 O O . ASP A 1 79 ? -2.634 -21.505 27.204 1.00 95.12 79 ASP A O 1
ATOM 638 N N . PHE A 1 80 ? -1.195 -22.682 28.439 1.00 94.56 80 PHE A N 1
ATOM 639 C CA . PHE A 1 80 ? -0.586 -23.373 27.303 1.00 94.56 80 PHE A CA 1
ATOM 640 C C . PHE A 1 80 ? -0.239 -24.835 27.613 1.00 94.56 80 PHE A C 1
ATOM 642 O O . PHE A 1 80 ? -0.307 -25.308 28.748 1.00 94.56 80 PHE A O 1
ATOM 649 N N . LYS A 1 81 ? 0.111 -25.585 26.569 1.00 92.81 81 LYS A N 1
ATOM 650 C CA . LYS A 1 81 ? 0.713 -26.925 26.652 1.00 92.81 81 LYS A CA 1
ATOM 651 C C . LYS A 1 81 ? 1.980 -26.976 25.809 1.00 92.81 81 LYS A C 1
ATOM 653 O O . LYS A 1 81 ? 2.148 -26.177 24.893 1.00 92.81 81 LYS A O 1
ATOM 658 N N . ILE A 1 82 ? 2.847 -27.937 26.096 1.00 89.38 82 ILE A N 1
ATOM 659 C CA . ILE A 1 82 ? 3.990 -28.247 25.237 1.00 89.38 82 ILE A CA 1
ATOM 660 C C . ILE A 1 82 ? 3.626 -29.469 24.398 1.00 89.38 82 ILE A C 1
ATOM 662 O O . ILE A 1 82 ? 3.274 -30.509 24.953 1.00 89.38 82 ILE A O 1
ATOM 666 N N . GLU A 1 83 ? 3.711 -29.340 23.077 1.00 87.12 83 GLU A N 1
ATOM 667 C CA . GLU A 1 83 ? 3.540 -30.447 22.134 1.00 87.12 83 GLU A CA 1
ATOM 668 C C . GLU A 1 83 ? 4.799 -30.567 21.276 1.00 87.12 83 GLU A C 1
ATOM 670 O O . GLU A 1 83 ? 5.193 -29.641 20.567 1.00 87.12 83 GLU A O 1
ATOM 675 N N . GLY A 1 84 ? 5.497 -31.700 21.399 1.00 87.00 84 GLY A N 1
ATOM 676 C CA . GLY A 1 84 ? 6.813 -31.876 20.789 1.00 87.00 84 GLY A CA 1
ATOM 677 C C . GLY A 1 84 ? 7.827 -30.853 21.316 1.00 87.00 84 GLY A C 1
ATOM 678 O O . GLY A 1 84 ? 8.232 -30.915 22.475 1.00 87.00 84 GLY A O 1
ATOM 679 N N . ARG A 1 85 ? 8.257 -29.927 20.449 1.00 86.31 85 ARG A N 1
ATOM 680 C CA . ARG A 1 85 ? 9.185 -28.825 20.777 1.00 86.31 85 ARG A CA 1
ATOM 681 C C . ARG A 1 85 ? 8.523 -27.444 20.708 1.00 86.31 85 ARG A C 1
ATOM 683 O O . ARG A 1 85 ? 9.224 -26.438 20.662 1.00 86.31 85 ARG A O 1
ATOM 690 N N . GLU A 1 86 ? 7.195 -27.393 20.701 1.00 88.56 86 GLU A N 1
ATOM 691 C CA . GLU A 1 86 ? 6.427 -26.163 20.510 1.00 88.56 86 GLU A CA 1
ATOM 692 C C . GLU A 1 86 ? 5.529 -25.876 21.716 1.00 88.56 86 GLU A C 1
ATOM 694 O O . GLU A 1 86 ? 5.028 -26.791 22.375 1.00 88.56 86 GLU A O 1
ATOM 699 N N . ARG A 1 87 ? 5.334 -24.589 22.023 1.00 93.38 87 ARG A N 1
ATOM 700 C CA . ARG A 1 87 ? 4.387 -24.132 23.047 1.00 93.38 87 ARG A CA 1
ATOM 701 C C . ARG A 1 87 ? 3.077 -23.784 22.356 1.00 93.38 87 ARG A C 1
ATOM 703 O O . ARG A 1 87 ? 3.066 -22.893 21.518 1.00 93.38 87 ARG A O 1
ATOM 710 N N . MET A 1 88 ? 1.995 -24.463 22.711 1.00 93.31 88 MET A N 1
ATOM 711 C CA . MET A 1 88 ? 0.671 -24.287 22.115 1.00 93.31 88 MET A CA 1
ATOM 712 C C . MET A 1 88 ? -0.251 -23.581 23.111 1.00 93.31 88 MET A C 1
ATOM 714 O O . MET A 1 88 ? -0.560 -24.139 24.169 1.00 93.31 88 MET A O 1
ATOM 718 N N . ALA A 1 89 ? -0.698 -22.372 22.783 1.00 93.88 89 ALA A N 1
ATOM 719 C CA . ALA A 1 89 ? -1.643 -21.603 23.581 1.00 93.88 89 ALA A CA 1
ATOM 720 C C . ALA A 1 89 ? -3.014 -22.302 23.618 1.00 93.88 89 ALA A C 1
ATOM 722 O O . ALA A 1 89 ? -3.582 -22.659 22.586 1.00 93.88 89 ALA A O 1
ATOM 723 N N . LYS A 1 90 ? -3.559 -22.491 24.821 1.00 94.56 90 LYS A N 1
ATOM 724 C CA . LYS A 1 90 ? -4.897 -23.049 25.070 1.00 94.56 90 LYS A CA 1
ATOM 725 C C . LYS A 1 90 ? -5.919 -21.959 25.362 1.00 94.56 90 LYS A C 1
ATOM 727 O O . LYS A 1 90 ? -7.019 -22.009 24.818 1.00 94.56 90 LYS A O 1
ATOM 732 N N . LYS A 1 91 ? -5.567 -21.006 26.224 1.00 93.50 91 LYS A N 1
ATOM 733 C CA . LYS A 1 91 ? -6.411 -19.868 26.589 1.00 93.50 91 LYS A CA 1
ATOM 734 C C . LYS A 1 91 ? -5.534 -18.636 26.775 1.00 93.50 91 LYS A C 1
ATOM 736 O O . LYS A 1 91 ? -4.478 -18.740 27.388 1.00 93.50 91 LYS A O 1
ATOM 741 N N . ILE A 1 92 ? -5.977 -17.499 26.257 1.00 92.94 92 ILE A N 1
ATOM 742 C CA . ILE A 1 92 ? -5.359 -16.193 26.475 1.00 92.94 92 ILE A CA 1
ATOM 743 C C . ILE A 1 92 ? -6.452 -15.285 27.032 1.00 92.94 92 ILE A C 1
ATOM 745 O O . ILE A 1 92 ? -7.468 -15.061 26.375 1.00 92.94 92 ILE A O 1
ATOM 749 N N . GLU A 1 93 ? -6.270 -14.807 28.256 1.00 92.69 93 GLU A N 1
ATOM 750 C CA . GLU A 1 93 ? -7.215 -13.933 28.943 1.00 92.69 93 GLU A CA 1
ATOM 751 C C . GLU A 1 93 ? -6.637 -12.524 29.066 1.00 92.69 93 GLU A C 1
ATOM 753 O O . GLU A 1 93 ? -5.601 -12.322 29.692 1.00 92.69 93 GLU A O 1
ATOM 758 N N . LEU A 1 94 ? -7.302 -11.539 28.464 1.00 89.50 94 LEU A N 1
ATOM 759 C CA . LEU A 1 94 ? -6.903 -10.137 28.537 1.00 89.50 94 LEU A CA 1
ATOM 760 C C . LEU A 1 94 ? -7.208 -9.568 29.927 1.00 89.50 94 LEU A C 1
ATOM 762 O O . LEU A 1 94 ? -8.357 -9.583 30.382 1.00 89.50 94 LEU A O 1
ATOM 766 N N . LEU A 1 95 ? -6.180 -9.033 30.591 1.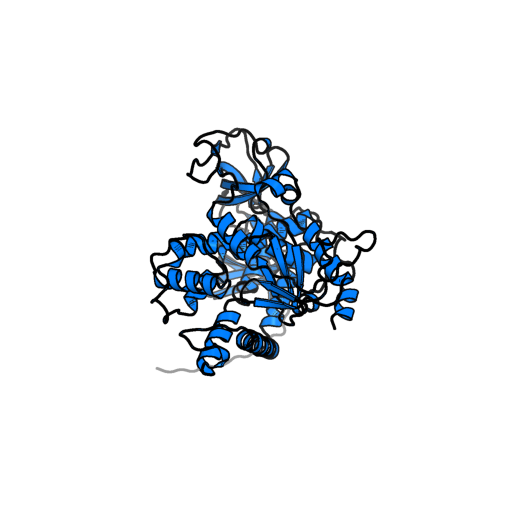00 84.62 95 LEU A N 1
ATOM 767 C CA . LEU A 1 95 ? -6.296 -8.503 31.952 1.00 84.62 95 LEU A CA 1
ATOM 768 C C . LEU A 1 95 ? -6.791 -7.052 31.996 1.00 84.62 95 LEU A C 1
ATOM 770 O O . LEU A 1 95 ? -7.327 -6.615 33.021 1.00 84.62 95 LEU A O 1
ATOM 774 N N . SER A 1 96 ? -6.639 -6.303 30.906 1.00 67.69 96 SER A N 1
ATOM 775 C CA . SER A 1 96 ? -7.242 -4.980 30.730 1.00 67.69 96 SER A CA 1
ATOM 776 C C . SER A 1 96 ? -8.644 -5.106 30.132 1.00 67.69 96 SER A C 1
ATOM 778 O O . SER A 1 96 ? -8.851 -5.881 29.199 1.00 67.69 96 SER A O 1
ATOM 780 N N . GLU A 1 97 ? -9.616 -4.338 30.640 1.00 56.94 97 GLU A N 1
ATOM 781 C CA . GLU A 1 97 ? -10.853 -4.113 29.882 1.00 56.94 97 GLU A CA 1
ATOM 782 C C . GLU A 1 97 ? -10.478 -3.446 28.551 1.00 56.94 97 GLU A C 1
ATOM 784 O O . GLU A 1 97 ? -9.590 -2.592 28.515 1.00 56.94 97 GLU A O 1
ATOM 789 N N . TYR A 1 98 ? -11.105 -3.875 27.455 1.00 53.84 98 TYR A N 1
ATOM 790 C CA . TYR A 1 98 ? -10.945 -3.202 26.175 1.00 53.84 98 TYR A CA 1
ATOM 791 C C . TYR A 1 98 ? -11.541 -1.796 26.306 1.00 53.84 98 TYR A C 1
ATOM 793 O O . TYR A 1 98 ? -12.758 -1.626 26.323 1.00 53.84 98 TYR A O 1
ATOM 801 N N . THR A 1 99 ? -10.682 -0.796 26.457 1.00 52.62 99 THR A N 1
ATOM 802 C CA . THR A 1 99 ? -11.047 0.610 26.330 1.00 52.62 99 THR A CA 1
ATOM 803 C C . THR A 1 99 ? -10.776 1.033 24.891 1.00 52.62 99 THR A C 1
ATOM 805 O O . THR A 1 99 ? -9.633 0.875 24.449 1.00 52.62 99 THR A O 1
ATOM 808 N N . PRO A 1 100 ? -11.780 1.563 24.162 1.00 61.06 100 PRO A N 1
ATOM 809 C CA . PRO A 1 100 ? -11.557 2.160 22.855 1.00 61.06 100 PRO A CA 1
ATOM 810 C C . PRO A 1 100 ? -10.353 3.096 22.912 1.00 61.06 100 PRO A C 1
ATOM 812 O O . PRO A 1 100 ? -10.253 3.988 23.764 1.00 61.06 100 PRO A O 1
ATOM 815 N N . GLY A 1 101 ? -9.364 2.810 22.074 1.00 65.31 101 GLY A N 1
ATOM 816 C CA . GLY A 1 101 ? -8.126 3.569 22.068 1.00 65.31 101 GLY A CA 1
ATOM 817 C C . GLY A 1 101 ? -8.389 4.923 21.430 1.00 65.31 101 GLY A C 1
ATOM 818 O O . GLY A 1 101 ? -8.884 4.974 20.304 1.00 65.31 101 GLY A O 1
ATOM 819 N N . LYS A 1 102 ? -8.029 6.019 22.109 1.00 81.56 102 LYS A N 1
ATOM 820 C CA . LYS A 1 102 ? -7.943 7.318 21.433 1.00 81.56 102 LYS A CA 1
ATOM 821 C C . LYS A 1 102 ? -6.947 7.193 20.294 1.00 81.56 102 LYS A C 1
ATOM 823 O O . LYS A 1 102 ? -5.774 6.900 20.526 1.00 81.56 102 LYS A O 1
ATOM 828 N N . GLU A 1 103 ? -7.412 7.457 19.088 1.00 84.12 103 GLU A N 1
ATOM 829 C CA . GLU A 1 103 ? -6.625 7.292 17.885 1.00 84.12 103 GLU A CA 1
ATOM 830 C C . GLU A 1 103 ? -6.570 8.586 17.081 1.00 84.12 103 GLU A C 1
ATOM 832 O O . GLU A 1 103 ? -7.479 9.418 17.106 1.00 84.12 103 GLU A O 1
ATOM 837 N N . THR A 1 104 ? -5.449 8.780 16.393 1.00 88.19 104 THR A N 1
ATOM 838 C CA . THR A 1 104 ? -5.294 9.823 15.388 1.00 88.19 104 THR A CA 1
ATOM 839 C C . THR A 1 104 ? -4.833 9.177 14.096 1.00 88.19 104 THR A C 1
ATOM 841 O O . THR A 1 104 ? -3.772 8.558 14.057 1.00 88.19 104 THR A O 1
ATOM 844 N N . LEU A 1 105 ? -5.622 9.359 13.047 1.00 89.00 105 LEU A N 1
ATOM 845 C CA . LEU A 1 105 ? -5.359 8.869 11.705 1.00 89.00 105 LEU A CA 1
ATOM 846 C C . LEU A 1 105 ? -5.200 10.068 10.774 1.00 89.00 105 LEU A C 1
ATOM 848 O O . LEU A 1 105 ? -5.981 11.012 10.839 1.00 89.00 105 LEU A O 1
ATOM 852 N N . LYS A 1 106 ? -4.177 10.046 9.924 1.00 89.75 106 LYS A N 1
ATOM 853 C CA . LYS A 1 106 ? -3.978 11.045 8.873 1.00 89.75 106 LYS A CA 1
ATOM 854 C C . LYS A 1 106 ? -3.815 10.317 7.555 1.00 89.75 106 LYS A C 1
ATOM 856 O O . LYS A 1 106 ? -2.906 9.501 7.466 1.00 89.75 106 LYS A O 1
ATOM 861 N N . GLY A 1 107 ? -4.631 10.638 6.564 1.00 88.88 107 GLY A N 1
ATOM 862 C CA . GLY A 1 107 ? -4.552 9.984 5.263 1.00 88.88 107 GLY A CA 1
ATOM 863 C C . GLY A 1 107 ? -5.506 10.580 4.248 1.00 88.88 107 GLY A C 1
ATOM 864 O O . GLY A 1 107 ? -6.038 11.669 4.460 1.00 88.88 107 GLY A O 1
ATOM 865 N N . VAL A 1 108 ? -5.682 9.872 3.142 1.00 91.12 108 VAL A N 1
ATOM 866 C CA . VAL A 1 108 ? -6.556 10.274 2.040 1.00 91.12 108 VAL A CA 1
ATOM 867 C C . VAL A 1 108 ? -7.944 9.669 2.234 1.00 91.12 108 VAL A C 1
ATOM 869 O O . VAL A 1 108 ? -8.058 8.543 2.698 1.00 91.12 108 VAL A O 1
ATOM 872 N N . LEU A 1 109 ? -9.005 10.398 1.885 1.00 94.06 109 LEU A N 1
ATOM 873 C CA . LEU A 1 109 ? -10.357 9.847 1.769 1.00 94.06 109 LEU A CA 1
ATOM 874 C C . LEU A 1 109 ? -10.451 8.984 0.504 1.00 94.06 109 LEU A C 1
ATOM 876 O O . LEU A 1 109 ? -10.616 9.524 -0.588 1.00 94.06 109 LEU A O 1
ATOM 880 N N . GLU A 1 110 ? -10.343 7.659 0.604 1.00 92.25 110 GLU A N 1
ATOM 881 C CA . GLU A 1 110 ? -10.378 6.807 -0.592 1.00 92.25 110 GLU A CA 1
ATOM 882 C C . GLU A 1 110 ? -11.793 6.582 -1.137 1.00 92.25 110 GLU A C 1
ATOM 884 O O . GLU A 1 110 ? -11.990 6.512 -2.353 1.00 92.25 110 GLU A O 1
ATOM 889 N N . SER A 1 111 ? -12.773 6.423 -0.250 1.00 92.12 111 SER A N 1
ATOM 890 C CA . SER A 1 111 ? -14.174 6.170 -0.607 1.00 92.12 111 SER A CA 1
ATOM 891 C C . SER A 1 111 ? -15.085 6.318 0.604 1.00 92.12 111 SER A C 1
ATOM 893 O O . SER A 1 111 ? -14.621 6.230 1.738 1.00 92.12 111 SER A O 1
ATOM 895 N N . TYR A 1 112 ? -16.387 6.456 0.374 1.00 94.69 112 TYR A N 1
ATOM 896 C CA . TYR A 1 112 ? -17.391 6.447 1.432 1.00 94.69 112 TYR A CA 1
ATOM 897 C C . TYR A 1 112 ? -18.720 5.867 0.943 1.00 94.69 112 TYR A C 1
ATOM 899 O O . TYR A 1 112 ? -19.018 5.878 -0.252 1.00 94.69 112 TYR A O 1
ATOM 907 N N . GLU A 1 113 ? -19.520 5.393 1.891 1.00 94.00 113 GLU A N 1
ATOM 908 C CA . GLU A 1 113 ? -20.914 5.001 1.727 1.00 94.00 113 GLU A CA 1
ATOM 909 C C . GLU A 1 113 ? -21.692 5.460 2.969 1.00 94.00 113 GLU A C 1
ATOM 911 O O . GLU A 1 113 ? -21.515 4.937 4.070 1.00 94.00 113 GLU A O 1
ATOM 916 N N . GLY A 1 114 ? -22.532 6.487 2.802 1.00 94.56 114 GLY A N 1
ATOM 917 C CA . GLY A 1 114 ? -23.229 7.126 3.921 1.00 94.56 114 GLY A CA 1
ATOM 918 C C . GLY A 1 114 ? -22.254 7.694 4.957 1.00 94.56 114 GLY A C 1
ATOM 919 O O . GLY A 1 114 ? -21.358 8.465 4.612 1.00 94.56 114 GLY A O 1
ATOM 920 N N . ASP A 1 115 ? -22.425 7.282 6.213 1.00 96.44 115 ASP A N 1
ATOM 921 C CA . ASP A 1 115 ? -21.623 7.734 7.358 1.00 96.44 115 ASP A CA 1
ATOM 922 C C . ASP A 1 115 ? -20.335 6.919 7.563 1.00 96.44 115 ASP A C 1
ATOM 924 O O . ASP A 1 115 ? -19.633 7.093 8.559 1.00 96.44 115 ASP A O 1
ATOM 928 N N . VAL A 1 116 ? -20.013 6.014 6.635 1.00 95.31 116 VAL A N 1
ATOM 929 C CA . VAL A 1 116 ? -18.814 5.175 6.685 1.00 95.31 116 VAL A CA 1
ATOM 930 C C . VAL A 1 116 ? -17.876 5.566 5.551 1.00 95.31 116 VAL A C 1
ATOM 932 O O . VAL A 1 116 ? -18.265 5.577 4.388 1.00 95.31 116 VAL A O 1
ATOM 935 N N . ALA A 1 117 ? -16.617 5.839 5.876 1.00 95.38 117 ALA A N 1
ATOM 936 C CA . ALA A 1 117 ? -15.551 6.099 4.920 1.00 95.38 117 ALA A CA 1
ATOM 937 C C . ALA A 1 117 ? -14.379 5.141 5.105 1.00 95.38 117 ALA A C 1
ATOM 939 O O . ALA A 1 117 ? -14.126 4.646 6.201 1.00 95.38 117 ALA A O 1
ATOM 940 N N . TYR A 1 118 ? -13.624 4.936 4.032 1.00 92.38 118 TYR A N 1
ATOM 941 C CA . TYR A 1 118 ? -12.268 4.417 4.098 1.00 92.38 118 TYR A CA 1
ATOM 942 C C . TYR A 1 118 ? -11.314 5.602 3.992 1.00 92.38 118 TYR A C 1
ATOM 944 O O . TYR A 1 118 ? -11.417 6.405 3.060 1.00 92.38 118 TYR A O 1
ATOM 952 N N . ILE A 1 119 ? -10.468 5.736 5.011 1.00 93.50 119 ILE A N 1
ATOM 953 C CA . ILE A 1 119 ? -9.427 6.751 5.111 1.00 93.50 119 ILE A CA 1
ATOM 954 C C . ILE A 1 119 ? -8.114 6.030 5.392 1.00 93.50 119 ILE A C 1
ATOM 956 O O . ILE A 1 119 ? -7.990 5.328 6.398 1.00 93.50 119 ILE A O 1
ATOM 960 N N . ASP A 1 120 ? -7.123 6.199 4.526 1.00 88.31 120 ASP A N 1
ATOM 961 C CA . ASP A 1 120 ? -5.826 5.531 4.612 1.00 88.31 120 ASP A CA 1
ATOM 962 C C . ASP A 1 120 ? -5.932 3.992 4.677 1.00 88.31 120 ASP A C 1
ATOM 964 O O . ASP A 1 120 ? -5.174 3.323 5.392 1.00 88.31 120 ASP A O 1
ATOM 968 N N . GLY A 1 121 ? -6.942 3.430 4.004 1.00 85.94 121 GLY A N 1
ATOM 969 C CA . GLY A 1 121 ? -7.281 2.004 4.049 1.00 85.94 121 GLY A CA 1
ATOM 970 C C . GLY A 1 121 ? -7.903 1.526 5.368 1.00 85.94 121 GLY A C 1
ATOM 971 O O . GLY A 1 121 ? -7.933 0.321 5.628 1.00 85.94 121 GLY A O 1
ATOM 972 N N . ARG A 1 122 ? -8.383 2.441 6.222 1.00 87.44 122 ARG A N 1
ATOM 973 C CA . ARG A 1 122 ? -9.097 2.124 7.467 1.00 87.44 122 ARG A CA 1
ATOM 974 C C . ARG A 1 122 ? -10.519 2.629 7.438 1.00 87.44 122 ARG A C 1
ATOM 976 O O . ARG A 1 122 ? -10.777 3.744 7.000 1.00 87.44 122 ARG A O 1
ATOM 983 N N . LYS A 1 123 ? -11.420 1.836 7.998 1.00 90.12 123 LYS A N 1
ATOM 984 C CA . LYS A 1 123 ? -12.815 2.212 8.135 1.00 90.12 123 LYS A CA 1
ATOM 985 C C . LYS A 1 123 ? -12.990 3.247 9.250 1.00 90.12 123 LYS A C 1
ATOM 987 O O . LYS A 1 123 ? -12.533 3.064 10.379 1.00 90.12 123 LYS A O 1
ATOM 992 N N . VAL A 1 124 ? -13.647 4.347 8.913 1.00 94.69 124 VAL A N 1
ATOM 993 C CA . VAL A 1 124 ? -13.963 5.466 9.797 1.00 94.69 124 VAL A CA 1
ATOM 994 C C . VAL A 1 124 ? -15.455 5.732 9.697 1.00 94.69 124 VAL A C 1
ATOM 996 O O . VAL A 1 124 ? -15.982 5.903 8.604 1.00 94.69 124 VAL A O 1
ATOM 999 N N . THR A 1 125 ? -16.135 5.756 10.835 1.00 95.69 125 THR A N 1
ATOM 1000 C CA . THR A 1 125 ? -17.564 6.061 10.932 1.00 95.69 125 THR A CA 1
ATOM 1001 C C . THR A 1 125 ? -17.746 7.417 11.598 1.00 95.69 125 THR A C 1
ATOM 1003 O O . THR A 1 125 ? -16.991 7.768 12.510 1.00 95.69 125 THR A O 1
ATOM 1006 N N . ILE A 1 126 ? -18.737 8.174 11.144 1.00 96.81 126 ILE A N 1
ATOM 1007 C CA . ILE A 1 126 ? -19.173 9.426 11.765 1.00 96.81 126 ILE A CA 1
ATOM 1008 C C . ILE A 1 126 ? -20.566 9.255 12.370 1.00 96.81 126 ILE A C 1
ATOM 1010 O O . ILE A 1 126 ? -21.319 8.356 12.006 1.00 96.81 126 ILE A O 1
ATOM 1014 N N . ASP A 1 127 ? -20.904 10.127 13.308 1.00 94.31 127 ASP A N 1
ATOM 1015 C CA . ASP A 1 127 ? -22.236 10.244 13.885 1.00 94.31 127 ASP A CA 1
ATOM 1016 C C . ASP A 1 127 ? -22.637 11.719 14.044 1.00 94.31 127 ASP A C 1
ATOM 1018 O O . ASP A 1 127 ? -21.877 12.635 13.728 1.00 94.31 127 ASP A O 1
ATOM 1022 N N . ALA A 1 128 ? -23.832 11.964 14.583 1.00 91.38 128 ALA A N 1
ATOM 1023 C CA . ALA A 1 128 ? -24.356 13.316 14.783 1.00 91.38 128 ALA A CA 1
ATOM 1024 C C . ALA A 1 128 ? -23.505 14.203 15.719 1.00 91.38 128 ALA A C 1
ATOM 1026 O O . ALA A 1 128 ? -23.720 15.414 15.771 1.00 91.38 128 ALA A O 1
ATOM 1027 N N . SER A 1 129 ? -22.580 13.622 16.489 1.00 92.00 129 SER A N 1
ATOM 1028 C CA . SER A 1 129 ? -21.661 14.347 17.372 1.00 92.00 129 SER A CA 1
ATOM 1029 C C . SER A 1 129 ? -20.304 14.632 16.725 1.00 92.00 129 SER A C 1
ATOM 1031 O O . SER A 1 129 ? -19.535 15.449 17.243 1.00 92.00 129 SER A O 1
ATOM 1033 N N . THR A 1 130 ? -20.012 13.997 15.588 1.00 96.38 130 THR A N 1
ATOM 1034 C CA . THR A 1 130 ? -18.747 14.160 14.882 1.00 96.38 130 THR A CA 1
ATOM 1035 C C . THR A 1 130 ? -18.631 15.565 14.310 1.00 96.38 130 THR A C 1
ATOM 1037 O O . THR A 1 130 ? -19.457 16.013 13.518 1.00 96.38 130 THR A O 1
ATOM 1040 N N . LYS A 1 131 ? -17.549 16.262 14.658 1.00 96.44 131 LYS A N 1
ATOM 1041 C CA . LYS A 1 131 ? -17.227 17.557 14.062 1.00 96.44 131 LYS A CA 1
ATOM 1042 C C . LYS A 1 131 ? -16.318 17.369 12.852 1.00 96.44 131 LYS A C 1
ATOM 1044 O O . LYS A 1 131 ? -15.183 16.926 13.010 1.00 96.44 131 LYS A O 1
ATOM 1049 N N . MET A 1 132 ? -16.763 17.765 11.665 1.00 96.38 132 MET A N 1
ATOM 1050 C CA . MET A 1 132 ? -15.916 17.803 10.470 1.00 96.38 132 MET A CA 1
ATOM 1051 C C . MET A 1 132 ? -15.704 19.254 10.052 1.00 96.38 132 MET A C 1
ATOM 1053 O O . MET A 1 132 ? -16.672 19.978 9.831 1.00 96.38 132 MET A O 1
ATOM 1057 N N . GLU A 1 133 ? -14.452 19.704 9.969 1.00 94.81 133 GLU A N 1
ATOM 1058 C CA . GLU A 1 133 ? -14.155 21.094 9.622 1.00 94.81 133 GLU A CA 1
ATOM 1059 C C . GLU A 1 133 ? -12.885 21.266 8.794 1.00 94.81 133 GLU A C 1
ATOM 1061 O O . GLU A 1 133 ? -11.923 20.511 8.916 1.00 94.81 133 GLU A O 1
ATOM 1066 N N . CYS A 1 134 ? -12.846 22.313 7.977 1.00 91.88 134 CYS A N 1
ATOM 1067 C CA . CYS A 1 134 ? -11.638 22.689 7.258 1.00 91.88 134 CYS A CA 1
ATOM 1068 C C . CYS A 1 134 ? -10.531 23.144 8.225 1.00 91.88 134 CYS A C 1
ATOM 1070 O O . CYS A 1 134 ? -10.706 24.107 8.982 1.00 91.88 134 CYS A O 1
ATOM 1072 N N . ALA A 1 135 ? -9.347 22.531 8.112 1.00 84.38 135 ALA A N 1
ATOM 1073 C CA . ALA A 1 135 ? -8.170 22.853 8.922 1.00 84.38 135 ALA A CA 1
ATOM 1074 C C . ALA A 1 135 ? -7.709 24.314 8.757 1.00 84.38 135 ALA A C 1
ATOM 1076 O O . ALA A 1 135 ? -7.085 24.887 9.654 1.00 84.38 135 ALA A O 1
ATOM 1077 N N . GLY A 1 136 ? -7.992 24.920 7.596 1.00 74.19 136 GLY A N 1
ATOM 1078 C CA . GLY A 1 136 ? -7.707 26.326 7.325 1.00 74.19 136 GLY A CA 1
ATOM 1079 C C . GLY A 1 136 ? -6.223 26.684 7.319 1.00 74.19 136 GLY A C 1
ATOM 1080 O O . GLY A 1 136 ? -5.862 27.798 7.705 1.00 74.19 136 GLY A O 1
ATOM 1081 N N . LYS A 1 137 ? -5.357 25.733 6.946 1.00 75.75 137 LYS A N 1
ATOM 1082 C CA . LYS A 1 137 ? -3.938 25.999 6.673 1.00 75.75 137 LYS A CA 1
ATOM 1083 C C . LYS A 1 137 ? -3.806 26.639 5.290 1.00 75.75 137 LYS A C 1
ATOM 1085 O O . LYS A 1 137 ? -4.656 26.411 4.434 1.00 75.75 137 LYS A O 1
ATOM 1090 N N . THR A 1 138 ? -2.734 27.402 5.076 1.00 66.44 138 THR A N 1
ATOM 1091 C CA . THR A 1 138 ? -2.490 28.202 3.860 1.00 66.44 138 THR A CA 1
ATOM 1092 C C . THR A 1 138 ? -2.631 27.409 2.554 1.00 66.44 138 THR A C 1
ATOM 1094 O O . THR A 1 138 ? -3.054 27.976 1.554 1.00 66.44 138 THR A O 1
ATOM 1097 N N . ASP A 1 139 ? -2.371 26.098 2.591 1.00 70.62 139 ASP A N 1
ATOM 1098 C CA . ASP A 1 139 ? -2.365 25.222 1.414 1.00 70.62 139 ASP A CA 1
ATOM 1099 C C . ASP A 1 139 ? -3.552 24.235 1.362 1.00 70.62 139 ASP A C 1
ATOM 1101 O O . ASP A 1 139 ? -3.586 23.368 0.500 1.00 70.62 139 ASP A O 1
ATOM 1105 N N . CYS A 1 140 ? -4.540 24.344 2.261 1.00 74.69 140 CYS A N 1
ATOM 1106 C CA . CYS A 1 140 ? -5.637 23.366 2.353 1.00 74.69 140 CYS A CA 1
ATOM 1107 C C . CYS A 1 140 ? -6.806 23.588 1.388 1.00 74.69 140 CYS A C 1
ATOM 1109 O O . CYS A 1 140 ? -7.777 22.840 1.460 1.00 74.69 140 CYS A O 1
ATOM 1111 N N . GLY A 1 141 ? -6.788 24.631 0.557 1.00 77.62 141 GLY A N 1
ATOM 1112 C CA . GLY A 1 141 ? -7.823 24.865 -0.462 1.00 77.62 141 GLY A CA 1
ATOM 1113 C C . GLY A 1 141 ? -9.230 25.219 0.030 1.00 77.62 141 GLY A C 1
ATOM 1114 O O . GLY A 1 141 ? -10.056 25.650 -0.765 1.00 77.62 141 GLY A O 1
ATOM 1115 N N . CYS A 1 142 ? -9.501 25.109 1.329 1.00 82.88 142 CYS A N 1
ATOM 1116 C CA . CYS A 1 142 ? -10.804 25.367 1.929 1.00 82.88 142 CYS A CA 1
ATOM 1117 C C . CYS A 1 142 ? -10.771 26.537 2.928 1.00 82.88 142 CYS A C 1
ATOM 1119 O O . CYS A 1 142 ? -9.732 26.902 3.488 1.00 82.88 142 CYS A O 1
ATOM 1121 N N . THR A 1 143 ? -11.941 27.128 3.179 1.00 86.69 143 THR A N 1
ATOM 1122 C CA . THR A 1 143 ? -12.110 28.230 4.136 1.00 86.69 143 THR A CA 1
ATOM 1123 C C . THR A 1 143 ? -12.026 27.714 5.571 1.00 86.69 143 THR A C 1
ATOM 1125 O O . THR A 1 143 ? -12.811 26.857 5.970 1.00 86.69 143 THR A O 1
ATOM 1128 N N . LYS A 1 144 ? -11.104 28.260 6.375 1.00 87.69 144 LYS A N 1
ATOM 1129 C CA . LYS A 1 144 ? -10.916 27.878 7.785 1.00 87.69 144 LYS A CA 1
ATOM 1130 C C . LYS A 1 144 ? -12.235 27.876 8.565 1.00 87.69 144 LYS A C 1
ATOM 1132 O O . LYS A 1 144 ? -12.921 28.894 8.600 1.00 87.69 144 LYS A O 1
ATOM 1137 N N . GLY A 1 145 ? -12.535 26.765 9.240 1.00 81.69 145 GLY A N 1
ATOM 1138 C CA . GLY A 1 145 ? -13.733 26.627 10.074 1.00 81.69 145 GLY A CA 1
ATOM 1139 C C . GLY A 1 145 ? -15.035 26.376 9.308 1.00 81.69 145 GLY A C 1
ATOM 1140 O O . GLY A 1 145 ? -16.083 26.307 9.944 1.00 81.69 145 GLY A O 1
ATOM 1141 N N . MET A 1 146 ? -14.995 26.217 7.976 1.00 91.12 146 MET A N 1
ATOM 1142 C CA . MET A 1 146 ? -16.124 25.630 7.244 1.00 91.12 146 MET A CA 1
ATOM 1143 C C . MET A 1 146 ? -16.413 24.239 7.793 1.00 91.12 146 MET A C 1
ATOM 1145 O O . MET A 1 146 ? -15.492 23.426 7.891 1.00 91.12 146 MET A O 1
ATOM 1149 N N . LEU A 1 147 ? -17.674 23.999 8.143 1.00 93.56 147 LEU A N 1
ATOM 1150 C CA . LEU A 1 147 ? -18.160 22.714 8.627 1.00 93.56 147 LEU A CA 1
ATOM 1151 C C . LEU A 1 147 ? -18.651 21.867 7.458 1.00 93.56 147 LEU A C 1
ATOM 1153 O O . LEU A 1 147 ? -19.228 22.405 6.514 1.00 93.56 147 LEU A O 1
ATOM 1157 N N . TYR A 1 148 ? -18.454 20.560 7.579 1.00 94.31 148 TYR A N 1
ATOM 1158 C CA . TYR A 1 148 ? -19.020 19.556 6.687 1.00 94.31 148 TYR A CA 1
ATOM 1159 C C . TYR A 1 148 ? -19.959 18.660 7.491 1.00 94.31 148 TYR A C 1
ATOM 1161 O O . TYR A 1 148 ? -19.668 18.333 8.643 1.00 94.31 148 TYR A O 1
ATOM 1169 N N . LEU A 1 149 ? -21.098 18.299 6.909 1.00 93.25 149 LEU A N 1
ATOM 1170 C CA . LEU A 1 149 ? -22.132 17.513 7.587 1.00 93.25 149 LEU A CA 1
ATOM 1171 C C . LEU A 1 149 ? -22.015 16.012 7.316 1.00 93.25 149 LEU A C 1
ATOM 1173 O O . LEU A 1 149 ? -22.507 15.216 8.110 1.00 93.25 149 LEU A O 1
ATOM 1177 N N . ALA A 1 150 ? -21.386 15.630 6.205 1.00 95.25 150 ALA A N 1
ATOM 1178 C CA . ALA A 1 150 ? -21.223 14.241 5.796 1.00 95.25 150 ALA A CA 1
ATOM 1179 C C . ALA A 1 150 ? -20.023 14.080 4.855 1.00 95.25 150 ALA A C 1
ATOM 1181 O O . ALA A 1 150 ? -19.563 15.046 4.240 1.00 95.25 150 ALA A O 1
ATOM 1182 N N . PHE A 1 151 ? -19.564 12.840 4.660 1.00 96.25 151 PHE A N 1
ATOM 1183 C CA . PHE A 1 151 ? -18.531 12.532 3.663 1.00 96.25 151 PHE A CA 1
ATOM 1184 C C . PHE A 1 151 ? -18.946 12.890 2.229 1.00 96.25 151 PHE A C 1
ATOM 1186 O O . PHE A 1 151 ? -18.081 13.173 1.406 1.00 96.25 151 PHE A O 1
ATOM 1193 N N . SER A 1 152 ? -20.250 12.959 1.936 1.00 94.75 152 SER A N 1
ATOM 1194 C CA . SER A 1 152 ? -20.764 13.370 0.623 1.00 94.75 152 SER A CA 1
ATOM 1195 C C . SER A 1 152 ? -20.487 14.827 0.252 1.00 94.75 152 SER A C 1
ATOM 1197 O O . SER A 1 152 ? -20.639 15.192 -0.909 1.00 94.75 152 SER A O 1
ATOM 1199 N N . GLU A 1 153 ? -20.109 15.663 1.221 1.00 94.06 153 GLU A N 1
ATOM 1200 C CA . GLU A 1 153 ? -19.692 17.050 0.982 1.00 94.06 153 GLU A CA 1
ATOM 1201 C C . GLU A 1 153 ? -18.180 17.180 0.729 1.00 94.06 153 GLU A C 1
ATOM 1203 O O . GLU A 1 153 ? -17.689 18.284 0.495 1.00 94.06 153 GLU A O 1
ATOM 1208 N N . LEU A 1 154 ? -17.443 16.065 0.790 1.00 92.56 154 LEU A N 1
ATOM 1209 C CA . LEU A 1 154 ? -16.005 15.990 0.553 1.00 92.56 154 LEU A CA 1
ATOM 1210 C C . LEU A 1 154 ? -15.702 15.326 -0.789 1.00 92.56 154 LEU A C 1
ATOM 1212 O O . LEU A 1 154 ? -16.484 14.520 -1.300 1.00 92.56 154 LEU A O 1
ATOM 1216 N N . GLU A 1 155 ? -14.526 15.619 -1.338 1.00 89.75 155 GLU A N 1
ATOM 1217 C CA . GLU A 1 155 ? -14.037 14.947 -2.536 1.00 89.75 155 GLU A CA 1
ATOM 1218 C C . GLU A 1 155 ? -13.160 13.750 -2.132 1.00 89.75 155 GLU A C 1
ATOM 1220 O O . GLU A 1 155 ? -12.175 13.920 -1.405 1.00 89.75 155 GLU A O 1
ATOM 1225 N N . PRO A 1 156 ? -13.458 12.521 -2.599 1.00 91.12 156 PRO A N 1
ATOM 1226 C CA . PRO A 1 156 ? -12.500 11.428 -2.518 1.00 91.12 156 PRO A CA 1
ATOM 1227 C C . PRO A 1 156 ? -11.149 11.846 -3.116 1.00 91.12 156 PRO A C 1
ATOM 1229 O O . PRO A 1 156 ? -11.084 12.396 -4.215 1.00 91.12 156 PRO A O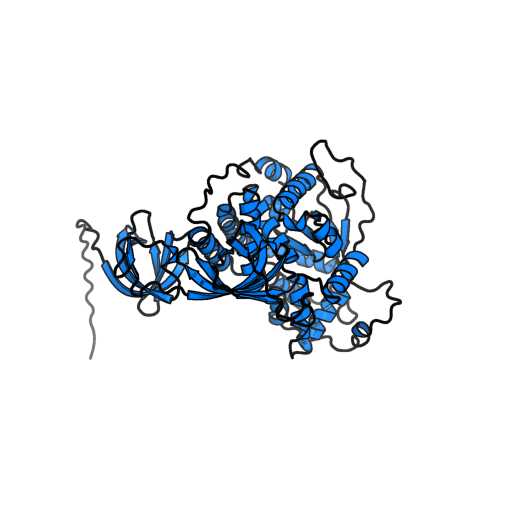 1
ATOM 1232 N N . GLY A 1 157 ? -10.071 11.599 -2.378 1.00 87.62 157 GLY A N 1
ATOM 1233 C CA . GLY A 1 157 ? -8.745 12.149 -2.644 1.00 87.62 157 GLY A CA 1
ATOM 1234 C C . GLY A 1 157 ? -8.311 13.238 -1.659 1.00 87.62 157 GLY A C 1
ATOM 1235 O O . GLY A 1 157 ? -7.107 13.458 -1.545 1.00 87.62 157 GLY A O 1
ATOM 1236 N N . ASP A 1 158 ? -9.231 13.873 -0.922 1.00 90.50 158 ASP A N 1
ATOM 1237 C CA . ASP A 1 158 ? -8.907 14.884 0.093 1.00 90.50 158 ASP A CA 1
ATOM 1238 C C . ASP A 1 158 ? -8.128 14.309 1.285 1.00 90.50 158 ASP A C 1
ATOM 1240 O O . ASP A 1 158 ? -8.311 13.157 1.683 1.00 90.50 158 ASP A O 1
ATOM 1244 N N . PHE A 1 159 ? -7.272 15.136 1.894 1.00 90.88 159 PHE A N 1
ATOM 1245 C CA . PHE A 1 159 ? -6.503 14.764 3.078 1.00 90.88 159 PHE A CA 1
ATOM 1246 C C . PHE A 1 159 ? -7.301 15.017 4.356 1.00 90.88 159 PHE A C 1
ATOM 1248 O O . PHE A 1 159 ? -7.705 16.145 4.654 1.00 90.88 159 PHE A O 1
ATOM 1255 N N . LEU A 1 160 ? -7.452 13.976 5.168 1.00 94.06 160 LEU A N 1
ATOM 1256 C CA . LEU A 1 160 ? -8.184 14.004 6.427 1.00 94.06 160 LEU A CA 1
ATOM 1257 C C . LEU A 1 160 ? -7.258 13.723 7.609 1.00 94.06 160 LEU A C 1
ATOM 1259 O O . LEU A 1 160 ? -6.400 12.843 7.560 1.00 94.06 160 LEU A O 1
ATOM 1263 N N . SER A 1 161 ? -7.457 14.455 8.705 1.00 94.00 161 SER A N 1
ATOM 1264 C CA . SER A 1 161 ? -6.885 14.146 10.017 1.00 94.00 161 SER A CA 1
ATOM 1265 C C . SER A 1 161 ? -8.015 13.834 10.992 1.00 94.00 161 SER A C 1
ATOM 1267 O O . SER A 1 161 ? -8.650 14.733 11.542 1.00 94.00 161 SER A O 1
ATOM 1269 N N . VAL A 1 162 ? -8.237 12.546 11.220 1.00 95.31 162 VAL A N 1
ATOM 1270 C CA . VAL A 1 162 ? -9.284 11.995 12.077 1.00 95.31 162 VAL A CA 1
ATOM 1271 C C . VAL A 1 162 ? -8.745 11.824 13.492 1.00 95.31 162 VAL A C 1
ATOM 1273 O O . VAL A 1 162 ? -7.678 11.247 13.696 1.00 95.31 162 VAL A O 1
ATOM 1276 N N . LYS A 1 163 ? -9.495 12.298 14.482 1.00 95.56 163 LYS A N 1
ATOM 1277 C CA . LYS A 1 163 ? -9.326 11.963 15.898 1.00 95.56 163 LYS A CA 1
ATOM 1278 C C . LYS A 1 163 ? -10.590 11.265 16.361 1.00 95.56 163 LYS A C 1
ATOM 1280 O O . LYS A 1 163 ? -11.679 11.809 16.187 1.00 95.56 163 LYS A O 1
ATOM 1285 N N . GLY A 1 164 ? -10.453 10.100 16.971 1.00 92.94 164 GLY A N 1
ATOM 1286 C CA . GLY A 1 164 ? -11.602 9.283 17.335 1.00 92.94 164 GLY A CA 1
ATOM 1287 C C . GLY A 1 164 ? -11.261 8.193 18.329 1.00 92.94 164 GLY A C 1
ATOM 1288 O O . GLY A 1 164 ? -10.173 8.178 18.911 1.00 92.94 164 GLY A O 1
ATOM 1289 N N . GLU A 1 165 ? -12.212 7.294 18.507 1.00 88.56 165 GLU A N 1
ATOM 1290 C CA . GLU A 1 165 ? -12.067 6.091 19.308 1.00 88.56 165 GLU A CA 1
ATOM 1291 C C . GLU A 1 165 ? -12.129 4.890 18.376 1.00 88.56 165 GLU A C 1
ATOM 1293 O O . GLU A 1 165 ? -13.113 4.692 17.665 1.00 88.56 165 GLU A O 1
ATOM 1298 N N . ALA A 1 166 ? -11.049 4.116 18.337 1.00 82.81 166 ALA A N 1
ATOM 1299 C CA . ALA A 1 166 ? -11.048 2.869 17.593 1.00 82.81 166 ALA A CA 1
ATOM 1300 C C . ALA A 1 166 ? -11.727 1.781 18.409 1.00 82.81 166 ALA A C 1
ATOM 1302 O O . ALA A 1 166 ? -11.476 1.689 19.611 1.00 82.81 166 ALA A O 1
ATOM 1303 N N . ASP A 1 167 ? -12.550 0.972 17.751 1.00 72.00 167 ASP A N 1
ATOM 1304 C CA . ASP A 1 167 ? -13.212 -0.186 18.328 1.00 72.00 167 ASP A CA 1
ATOM 1305 C C . ASP A 1 167 ? -12.332 -1.447 18.244 1.00 72.00 167 ASP A C 1
ATOM 1307 O O . ASP A 1 167 ? -11.143 -1.409 17.886 1.00 72.00 167 ASP A O 1
ATOM 1311 N N . ALA A 1 168 ? -12.894 -2.585 18.654 1.00 61.44 168 ALA A N 1
ATOM 1312 C CA . ALA A 1 168 ? -12.201 -3.858 18.576 1.00 61.44 168 ALA A CA 1
ATOM 1313 C C . ALA A 1 168 ? -11.698 -4.117 17.145 1.00 61.44 168 ALA A C 1
ATOM 1315 O O . ALA A 1 168 ? -10.540 -4.489 17.002 1.00 61.44 168 ALA A O 1
ATOM 1316 N N . ASN A 1 169 ? -12.529 -3.908 16.109 1.00 63.50 169 ASN A N 1
ATOM 1317 C CA . ASN A 1 169 ? -12.192 -4.100 14.684 1.00 63.50 169 ASN A CA 1
ATOM 1318 C C . ASN A 1 169 ? -11.044 -3.190 14.215 1.00 63.50 169 ASN A C 1
ATOM 1320 O O . ASN A 1 169 ? -10.369 -3.497 13.235 1.00 63.50 169 ASN A O 1
ATOM 1324 N N . GLY A 1 170 ? -10.778 -2.104 14.946 1.00 71.38 170 GLY A N 1
ATOM 1325 C CA . GLY A 1 170 ? -9.924 -1.018 14.483 1.00 71.38 170 GLY A CA 1
ATOM 1326 C C . GLY A 1 170 ? -10.688 -0.018 13.616 1.00 71.38 170 GLY A C 1
ATOM 1327 O O . GLY A 1 170 ? -10.051 0.871 13.041 1.00 71.38 170 GLY A O 1
ATOM 1328 N N . ASP A 1 171 ? -12.016 -0.141 13.557 1.00 84.06 171 ASP A N 1
ATOM 1329 C CA . ASP A 1 171 ? -12.907 0.848 12.967 1.00 84.06 171 ASP A CA 1
ATOM 1330 C C . ASP A 1 171 ? -12.917 2.063 13.893 1.00 84.06 171 ASP A C 1
ATOM 1332 O O . ASP A 1 171 ? -13.057 1.936 15.111 1.00 84.06 171 ASP A O 1
ATOM 1336 N N . ILE A 1 172 ? -12.724 3.253 13.333 1.00 90.81 172 ILE A N 1
ATOM 1337 C CA . ILE A 1 172 ? -12.643 4.483 14.122 1.00 90.81 172 ILE A CA 1
ATOM 1338 C C . ILE A 1 172 ? -14.008 5.158 14.126 1.00 90.81 172 ILE A C 1
ATOM 1340 O O . ILE A 1 172 ? -14.470 5.591 13.074 1.00 90.81 172 ILE A O 1
ATOM 1344 N N . LEU A 1 173 ? -14.615 5.333 15.299 1.00 94.00 173 LEU A N 1
ATOM 1345 C CA . LEU A 1 173 ? -15.682 6.315 15.477 1.00 94.00 173 LEU A CA 1
ATOM 1346 C C . LEU A 1 173 ? -15.037 7.693 15.648 1.00 94.00 173 LEU A C 1
ATOM 1348 O O . LEU A 1 173 ? -14.323 7.949 16.623 1.00 94.00 173 LEU A O 1
ATOM 1352 N N . ALA A 1 174 ? -15.210 8.561 14.658 1.00 96.56 174 ALA A N 1
ATOM 1353 C CA . ALA A 1 174 ? -14.583 9.871 14.655 1.00 96.56 174 ALA A CA 1
ATOM 1354 C C . ALA A 1 174 ? -15.275 10.813 15.645 1.00 96.56 174 ALA A C 1
ATOM 1356 O O . ALA A 1 174 ? -16.487 10.939 15.665 1.00 96.56 174 ALA A O 1
ATOM 1357 N N . ASN A 1 175 ? -14.484 11.551 16.419 1.00 94.81 175 ASN A N 1
ATOM 1358 C CA . ASN A 1 175 ? -14.977 12.684 17.202 1.00 94.81 175 ASN A CA 1
ATOM 1359 C C . ASN A 1 175 ? -14.758 13.994 16.435 1.00 94.81 175 ASN A C 1
ATOM 1361 O O . ASN A 1 175 ? -15.579 14.908 16.470 1.00 94.81 175 ASN A O 1
ATOM 1365 N N . ASN A 1 176 ? -13.613 14.100 15.756 1.00 96.12 176 ASN A N 1
ATOM 1366 C CA . ASN A 1 176 ? -13.219 15.287 15.013 1.00 96.12 176 ASN A CA 1
ATOM 1367 C C . ASN A 1 176 ? -12.449 14.909 13.746 1.00 96.12 176 ASN A C 1
ATOM 1369 O O . ASN A 1 176 ? -11.474 14.160 13.821 1.00 96.12 176 ASN A O 1
ATOM 1373 N N . ILE A 1 177 ? -12.819 15.496 12.614 1.00 96.50 177 ILE A N 1
ATOM 1374 C CA . ILE A 1 177 ? -12.138 15.347 11.329 1.00 96.50 177 ILE A CA 1
ATOM 1375 C C . ILE A 1 177 ? -11.714 16.732 10.852 1.00 96.50 177 ILE A C 1
ATOM 1377 O O . ILE A 1 177 ? -12.545 17.599 10.594 1.00 96.50 177 ILE A O 1
ATOM 1381 N N . GLU A 1 178 ? -10.407 16.939 10.733 1.00 95.31 178 GLU A N 1
ATOM 1382 C CA . GLU A 1 178 ? -9.866 18.109 10.043 1.00 95.31 178 GLU A CA 1
ATOM 1383 C C . GLU A 1 178 ? -9.695 17.773 8.558 1.00 95.31 178 GLU A C 1
ATOM 1385 O O . GLU A 1 178 ? -8.989 16.822 8.217 1.00 95.31 178 GLU A O 1
ATOM 1390 N N . VAL A 1 179 ? -10.322 18.564 7.692 1.00 93.56 179 VAL A N 1
ATOM 1391 C CA . VAL A 1 179 ? -10.287 18.421 6.234 1.00 93.56 179 VAL A CA 1
ATOM 1392 C C . VAL A 1 179 ? -9.264 19.385 5.647 1.00 93.56 179 VAL A C 1
ATOM 1394 O O . VAL A 1 179 ? -9.215 20.568 6.001 1.00 93.56 179 VAL A O 1
ATOM 1397 N N . CYS A 1 180 ? -8.455 18.885 4.727 1.00 89.38 180 CYS A N 1
ATOM 1398 C CA . CYS A 1 180 ? -7.549 19.660 3.903 1.00 89.38 180 CYS A CA 1
ATOM 1399 C C . CYS A 1 180 ? -7.725 19.159 2.472 1.00 89.38 180 CYS A C 1
ATOM 1401 O O . CYS A 1 180 ? -7.486 17.981 2.210 1.00 89.38 180 CYS A O 1
ATOM 1403 N N . GLN A 1 181 ? -8.176 20.020 1.560 1.00 84.88 181 GLN A N 1
ATOM 1404 C CA . GLN A 1 181 ? -8.327 19.589 0.179 1.00 84.88 181 GLN A CA 1
ATOM 1405 C C . GLN A 1 181 ? -6.980 19.138 -0.355 1.00 84.88 181 GLN A C 1
ATOM 1407 O O . GLN A 1 181 ? -5.948 19.758 -0.075 1.00 84.88 181 GLN A O 1
ATOM 1412 N N . ASN A 1 182 ? -7.002 18.073 -1.144 1.00 78.00 182 ASN A N 1
ATOM 1413 C CA . ASN A 1 182 ? -5.815 17.639 -1.855 1.00 78.00 182 ASN A CA 1
ATOM 1414 C C . ASN A 1 182 ? -5.597 18.569 -3.052 1.00 78.00 182 ASN A C 1
ATOM 1416 O O . ASN A 1 182 ? -5.969 18.291 -4.192 1.00 78.00 182 ASN A O 1
ATOM 1420 N N . LEU A 1 183 ? -5.074 19.755 -2.758 1.00 69.69 183 LEU A N 1
ATOM 1421 C CA . LEU A 1 183 ? -4.535 20.653 -3.755 1.00 69.69 183 LEU A CA 1
ATOM 1422 C C . LEU A 1 183 ? -3.041 20.401 -3.812 1.00 69.69 183 LEU A C 1
ATOM 1424 O O . LEU A 1 183 ? -2.314 20.716 -2.870 1.00 69.69 183 LEU A O 1
ATOM 1428 N N . PHE A 1 184 ? -2.579 19.870 -4.941 1.00 62.78 184 PHE A N 1
ATOM 1429 C CA . PHE A 1 184 ? -1.153 19.814 -5.201 1.00 62.78 184 PHE A CA 1
ATOM 1430 C C . PHE A 1 184 ? -0.555 21.205 -5.023 1.00 62.78 184 PHE A C 1
ATOM 1432 O O . PHE A 1 184 ? -0.954 22.165 -5.686 1.00 62.78 184 PHE A O 1
ATOM 1439 N N . THR A 1 185 ? 0.410 21.316 -4.116 1.00 62.69 185 THR A N 1
ATOM 1440 C CA . THR A 1 185 ? 1.088 22.583 -3.874 1.00 62.69 185 THR A CA 1
ATOM 1441 C C . THR A 1 185 ? 1.906 22.955 -5.113 1.00 62.69 185 THR A C 1
ATOM 1443 O O . THR A 1 185 ? 2.256 22.100 -5.931 1.00 62.69 185 THR A O 1
ATOM 1446 N N . LYS A 1 186 ? 2.302 24.226 -5.247 1.00 61.75 186 LYS A N 1
ATOM 1447 C CA . LYS A 1 186 ? 3.215 24.651 -6.328 1.00 61.75 186 LYS A CA 1
ATOM 1448 C C . LYS A 1 186 ? 4.483 23.787 -6.415 1.00 61.75 186 LYS A C 1
ATOM 1450 O O . LYS A 1 186 ? 4.996 23.562 -7.503 1.00 61.75 186 LYS A O 1
ATOM 1455 N N . ARG A 1 187 ? 4.956 23.247 -5.286 1.00 62.06 187 ARG A N 1
ATOM 1456 C CA . ARG A 1 187 ? 6.134 22.364 -5.242 1.00 62.06 187 ARG A CA 1
ATOM 1457 C C . ARG A 1 187 ? 5.858 20.976 -5.816 1.00 62.06 187 ARG A C 1
ATOM 1459 O O . ARG A 1 187 ? 6.741 20.385 -6.430 1.00 62.06 187 ARG A O 1
ATOM 1466 N N . ASP A 1 188 ? 4.644 20.459 -5.629 1.00 63.56 188 ASP A N 1
ATOM 1467 C CA . ASP A 1 188 ? 4.209 19.202 -6.244 1.00 63.56 188 ASP A CA 1
ATOM 1468 C C . ASP A 1 188 ? 4.205 19.340 -7.774 1.00 63.56 188 ASP A C 1
ATOM 1470 O O . ASP A 1 188 ? 4.690 18.464 -8.493 1.00 63.56 188 ASP A O 1
ATOM 1474 N N . GLU A 1 189 ? 3.721 20.482 -8.271 1.00 65.50 189 GLU A N 1
ATOM 1475 C CA . GLU A 1 189 ? 3.754 20.828 -9.693 1.00 65.50 189 GLU A CA 1
ATOM 1476 C C . GLU A 1 189 ? 5.192 20.980 -10.217 1.00 65.50 189 GLU A C 1
ATOM 1478 O O . GLU A 1 189 ? 5.529 20.396 -11.246 1.00 65.50 189 GLU A O 1
ATOM 1483 N N . GLU A 1 190 ? 6.071 21.679 -9.493 1.00 64.38 190 GLU A N 1
ATOM 1484 C CA . GLU A 1 190 ? 7.490 21.823 -9.848 1.00 64.38 190 GLU A CA 1
ATOM 1485 C C . GLU A 1 190 ? 8.203 20.469 -9.965 1.00 64.38 190 GLU A C 1
ATOM 1487 O O . GLU A 1 190 ? 8.858 20.208 -10.976 1.00 64.38 190 GLU A O 1
ATOM 1492 N N . LEU A 1 191 ? 8.045 19.574 -8.984 1.00 64.00 191 LEU A N 1
ATOM 1493 C CA . LEU A 1 191 ? 8.681 18.257 -9.017 1.00 64.00 191 LEU A CA 1
ATOM 1494 C C . LEU A 1 191 ? 8.178 17.408 -10.187 1.00 64.00 191 LEU A C 1
ATOM 1496 O O . LEU A 1 191 ? 8.976 16.788 -10.894 1.00 64.00 191 LEU A O 1
ATOM 1500 N N . ARG A 1 192 ? 6.861 17.384 -10.419 1.00 66.62 192 ARG A N 1
ATOM 1501 C CA . ARG A 1 192 ? 6.291 16.659 -11.560 1.00 66.62 192 ARG A CA 1
ATOM 1502 C C . ARG A 1 192 ? 6.771 17.234 -12.885 1.00 66.62 192 ARG A C 1
ATOM 1504 O O . ARG A 1 192 ? 7.073 16.455 -13.785 1.00 66.62 192 ARG A O 1
ATOM 1511 N N . ASN A 1 193 ? 6.894 18.555 -12.989 1.00 65.25 193 ASN A N 1
ATOM 1512 C CA . ASN A 1 193 ? 7.412 19.217 -14.181 1.00 65.25 193 ASN A CA 1
ATOM 1513 C C . ASN A 1 193 ? 8.891 18.891 -14.413 1.00 65.25 193 ASN A C 1
ATOM 1515 O O . ASN A 1 193 ? 9.271 18.640 -15.550 1.00 65.25 193 ASN A O 1
ATOM 1519 N N . ILE A 1 194 ? 9.718 18.806 -13.368 1.00 60.75 194 ILE A N 1
ATOM 1520 C CA . ILE A 1 194 ? 11.117 18.360 -13.485 1.00 60.75 194 ILE A CA 1
ATOM 1521 C C . ILE A 1 194 ? 11.188 16.928 -14.044 1.00 60.75 194 ILE A C 1
ATOM 1523 O O . ILE A 1 194 ? 11.940 16.656 -14.984 1.00 60.75 194 ILE A O 1
ATOM 1527 N N . VAL A 1 195 ? 10.366 16.012 -13.519 1.00 61.00 195 VAL A N 1
ATOM 1528 C CA . VAL A 1 195 ? 10.294 14.628 -14.022 1.00 61.00 195 VAL A CA 1
ATOM 1529 C C . VAL A 1 195 ? 9.771 14.591 -15.463 1.00 61.00 195 VAL A C 1
ATOM 1531 O O . VAL A 1 195 ? 10.314 13.874 -16.295 1.00 61.00 195 VAL A O 1
ATOM 1534 N N . ALA A 1 196 ? 8.738 15.371 -15.784 1.00 65.69 196 ALA A N 1
ATOM 1535 C CA . ALA A 1 196 ? 8.147 15.411 -17.120 1.00 65.69 196 ALA A CA 1
ATOM 1536 C C . ALA A 1 196 ? 9.092 16.025 -18.166 1.00 65.69 196 ALA A C 1
ATOM 1538 O O . ALA A 1 196 ? 9.195 15.511 -19.274 1.00 65.69 196 ALA A O 1
ATOM 1539 N N . ASN A 1 197 ? 9.825 17.082 -17.816 1.00 62.62 197 ASN A N 1
ATOM 1540 C CA . ASN A 1 197 ? 10.757 17.761 -18.721 1.00 62.62 197 ASN A CA 1
ATOM 1541 C C . ASN A 1 197 ? 12.027 16.948 -18.993 1.00 62.62 197 ASN A C 1
ATOM 1543 O O . ASN A 1 197 ? 12.700 17.166 -19.996 1.00 62.62 197 ASN A O 1
ATOM 1547 N N . SER A 1 198 ? 12.361 16.027 -18.092 1.00 56.56 198 SER A N 1
ATOM 1548 C CA . SER A 1 198 ? 13.505 15.124 -18.217 1.00 56.56 198 SER A CA 1
ATOM 1549 C C . SER A 1 198 ? 13.137 13.748 -18.774 1.00 56.56 198 SER A C 1
ATOM 1551 O O . SER A 1 198 ? 14.023 12.910 -18.952 1.00 56.56 198 SER A O 1
ATOM 1553 N N . TYR A 1 199 ? 11.846 13.520 -19.036 1.00 65.00 199 TYR A N 1
ATOM 1554 C CA . TYR A 1 199 ? 11.343 12.322 -19.684 1.00 65.00 199 TYR A CA 1
ATOM 1555 C C . TYR A 1 199 ? 11.650 12.382 -21.181 1.00 65.00 199 TYR A C 1
ATOM 1557 O O . TYR A 1 199 ? 11.128 13.224 -21.913 1.00 65.00 199 TYR A O 1
ATOM 1565 N N . ASP A 1 200 ? 12.481 11.456 -21.644 1.00 65.00 200 ASP A N 1
ATOM 1566 C CA . ASP A 1 200 ? 12.748 11.244 -23.061 1.00 65.00 200 ASP A CA 1
ATOM 1567 C C . ASP A 1 200 ? 12.537 9.770 -23.398 1.00 65.00 200 ASP A C 1
ATOM 1569 O O . ASP A 1 200 ? 13.163 8.885 -22.817 1.00 65.00 200 ASP A O 1
ATOM 1573 N N . ALA A 1 201 ? 11.658 9.515 -24.360 1.00 60.81 201 ALA A N 1
ATOM 1574 C CA . ALA A 1 201 ? 11.390 8.185 -24.881 1.00 60.81 201 ALA A CA 1
ATOM 1575 C C . ALA A 1 201 ? 11.654 8.118 -26.401 1.00 60.81 201 ALA A C 1
ATOM 1577 O O . ALA A 1 201 ? 10.951 7.466 -27.161 1.00 60.81 201 ALA A O 1
ATOM 1578 N N . LYS A 1 202 ? 12.675 8.811 -26.914 1.00 50.53 202 LYS A N 1
ATOM 1579 C CA . LYS A 1 202 ? 13.115 8.647 -28.313 1.00 50.53 202 LYS A CA 1
ATOM 1580 C C . LYS A 1 202 ? 13.381 7.170 -28.659 1.00 50.53 202 LYS A C 1
ATOM 1582 O O . LYS A 1 202 ? 14.118 6.482 -27.961 1.00 50.53 202 LYS A O 1
ATOM 1587 N N . GLY A 1 203 ? 12.822 6.704 -29.785 1.00 50.75 203 GLY A N 1
ATOM 1588 C CA . GLY A 1 203 ? 12.968 5.323 -30.288 1.00 50.75 203 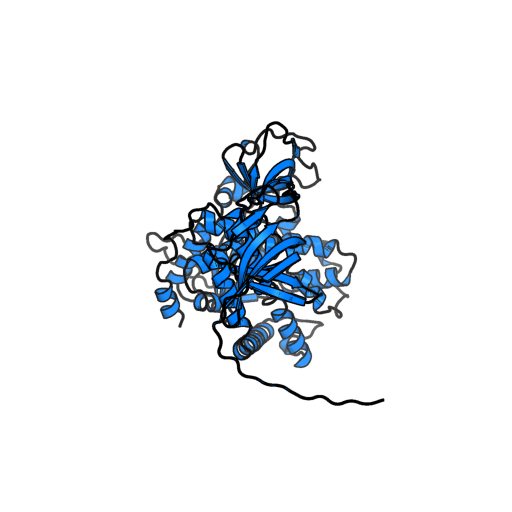GLY A CA 1
ATOM 1589 C C . GLY A 1 203 ? 11.711 4.446 -30.185 1.00 50.75 203 GLY A C 1
ATOM 1590 O O . GLY A 1 203 ? 11.767 3.258 -30.490 1.00 50.75 203 GLY A O 1
ATOM 1591 N N . MET A 1 204 ? 10.583 5.025 -29.774 1.00 58.06 204 MET A N 1
ATOM 1592 C CA . MET A 1 204 ? 9.298 4.342 -29.620 1.00 58.06 204 MET A CA 1
ATOM 1593 C C . MET A 1 204 ? 8.668 3.909 -30.945 1.00 58.06 204 MET A C 1
ATOM 1595 O O . MET A 1 204 ? 8.497 4.718 -31.858 1.00 58.06 204 MET A O 1
ATOM 1599 N N . LEU A 1 205 ? 8.227 2.654 -31.011 1.00 48.97 205 LEU A N 1
ATOM 1600 C CA . LEU A 1 205 ? 7.344 2.161 -32.066 1.00 48.97 205 LEU A CA 1
ATOM 1601 C C . LEU A 1 205 ? 5.896 2.226 -31.574 1.00 48.97 205 LEU A C 1
ATOM 1603 O O . LEU A 1 205 ? 5.557 1.619 -30.563 1.00 48.97 205 LEU A O 1
ATOM 1607 N N . SER A 1 206 ? 5.034 2.940 -32.301 1.00 50.62 206 SER A N 1
ATOM 1608 C CA . SER A 1 206 ? 3.592 2.884 -32.055 1.00 50.62 206 SER A CA 1
ATOM 1609 C C . SER A 1 206 ? 3.074 1.509 -32.477 1.00 50.62 206 SER A C 1
ATOM 1611 O O . SER A 1 206 ? 3.142 1.152 -33.654 1.00 50.62 206 SER A O 1
ATOM 1613 N N . VAL A 1 207 ? 2.585 0.723 -31.520 1.00 53.81 207 VAL A N 1
ATOM 1614 C CA . VAL A 1 207 ? 1.917 -0.559 -31.787 1.00 53.81 207 VAL A CA 1
ATOM 1615 C C . VAL A 1 207 ? 0.421 -0.366 -31.594 1.00 53.81 207 VAL A C 1
ATOM 1617 O O . VAL A 1 207 ? -0.010 0.246 -30.619 1.00 53.81 207 VAL A O 1
ATOM 1620 N N . THR A 1 208 ? -0.392 -0.880 -32.510 1.00 54.56 208 THR A N 1
ATOM 1621 C CA . THR A 1 208 ? -1.849 -0.871 -32.356 1.00 54.56 208 THR A CA 1
ATOM 1622 C C . THR A 1 208 ? -2.245 -1.758 -31.176 1.00 54.56 208 THR A C 1
ATOM 1624 O O . THR A 1 208 ? -1.791 -2.900 -31.084 1.00 54.56 208 THR A O 1
ATOM 1627 N N . ASN A 1 209 ? -3.090 -1.248 -30.277 1.00 54.41 209 ASN A N 1
ATOM 1628 C CA . ASN A 1 209 ? -3.585 -2.018 -29.138 1.00 54.41 209 ASN A CA 1
ATOM 1629 C C . ASN A 1 209 ? -4.269 -3.312 -29.623 1.00 54.41 209 ASN A C 1
ATOM 1631 O O . ASN A 1 209 ? -5.172 -3.236 -30.463 1.00 54.41 209 ASN A O 1
ATOM 1635 N N . PRO A 1 210 ? -3.891 -4.493 -29.102 1.00 54.81 210 PRO A N 1
ATOM 1636 C CA . PRO A 1 210 ? -4.674 -5.708 -29.283 1.00 54.81 210 PRO A CA 1
ATOM 1637 C C . PRO A 1 210 ? -6.129 -5.494 -28.822 1.00 54.81 210 PRO A C 1
ATOM 1639 O O . PRO A 1 210 ? -6.350 -4.791 -27.829 1.00 54.81 210 PRO A O 1
ATOM 1642 N N . PRO A 1 211 ? -7.132 -6.104 -29.483 1.00 44.41 211 PRO A N 1
ATOM 1643 C CA . PRO A 1 211 ? -8.521 -6.032 -29.035 1.00 44.41 211 PRO A CA 1
ATOM 1644 C C . PRO A 1 211 ? -8.663 -6.450 -27.562 1.00 44.41 211 PRO A C 1
ATOM 1646 O O . PRO A 1 211 ? -8.190 -7.517 -27.175 1.00 44.41 211 PRO A O 1
ATOM 1649 N N . GLY A 1 212 ? -9.304 -5.609 -26.743 1.00 51.03 212 GLY A N 1
ATOM 1650 C CA . GLY A 1 212 ? -9.508 -5.859 -25.307 1.00 51.03 212 GLY A CA 1
ATOM 1651 C C . GLY A 1 212 ? -8.357 -5.435 -24.381 1.00 51.03 212 GLY A C 1
ATOM 1652 O O . GLY A 1 212 ? -8.448 -5.671 -23.180 1.00 51.03 212 GLY A O 1
ATOM 1653 N N . LEU A 1 213 ? -7.298 -4.800 -24.900 1.00 52.91 213 LEU A N 1
ATOM 1654 C CA . LEU A 1 213 ? -6.141 -4.357 -24.117 1.00 52.91 213 LEU A CA 1
ATOM 1655 C C . LEU A 1 213 ? -5.980 -2.827 -24.178 1.00 52.91 213 LEU A C 1
ATOM 1657 O O . LEU A 1 213 ? -5.728 -2.265 -25.243 1.00 52.91 213 LEU A O 1
ATOM 1661 N N . THR A 1 214 ? -6.088 -2.141 -23.037 1.00 53.44 214 THR A N 1
ATOM 1662 C CA . THR A 1 214 ? -5.858 -0.687 -22.954 1.00 53.44 214 THR A CA 1
ATOM 1663 C C . THR A 1 214 ? -4.416 -0.411 -22.542 1.00 53.44 214 THR A C 1
ATOM 1665 O O . THR A 1 214 ? -4.079 -0.500 -21.361 1.00 53.44 214 THR A O 1
ATOM 1668 N N . LEU A 1 215 ? -3.564 -0.071 -23.509 1.00 54.81 215 LEU A N 1
ATOM 1669 C CA . LEU A 1 215 ? -2.198 0.398 -23.259 1.00 54.81 215 LEU A CA 1
ATOM 1670 C C . LEU A 1 215 ? -2.161 1.932 -23.141 1.00 54.81 215 LEU A C 1
ATOM 1672 O O . LEU A 1 215 ? -3.025 2.601 -23.717 1.00 54.81 215 LEU A O 1
ATOM 1676 N N . PRO A 1 216 ? -1.175 2.506 -22.423 1.00 49.94 216 PRO A N 1
ATOM 1677 C CA . PRO A 1 216 ? -0.895 3.936 -22.491 1.00 49.94 216 PRO A CA 1
ATOM 1678 C C . PRO A 1 216 ? -0.533 4.349 -23.929 1.00 49.94 216 PRO A C 1
ATOM 1680 O O . PRO A 1 216 ? -0.163 3.491 -24.744 1.00 49.94 216 PRO A O 1
ATOM 1683 N N . PRO A 1 217 ? -0.622 5.651 -24.261 1.00 44.22 217 PRO A N 1
ATOM 1684 C CA . PRO A 1 217 ? -0.269 6.148 -25.585 1.00 44.22 217 PRO A CA 1
ATOM 1685 C C . PRO A 1 217 ? 1.105 5.622 -26.021 1.00 44.22 217 PRO A C 1
ATOM 1687 O O . PRO A 1 217 ? 2.076 5.716 -25.271 1.00 44.22 217 PRO A O 1
ATOM 1690 N N . ASN A 1 218 ? 1.180 5.098 -27.249 1.00 49.28 218 ASN A N 1
ATOM 1691 C CA . ASN A 1 218 ? 2.394 4.600 -27.911 1.00 49.28 218 ASN A CA 1
ATOM 1692 C C . ASN A 1 218 ? 2.940 3.222 -27.481 1.00 49.28 218 ASN A C 1
ATOM 1694 O O . ASN A 1 218 ? 4.081 2.922 -27.824 1.00 49.28 218 ASN A O 1
ATOM 1698 N N . SER A 1 219 ? 2.161 2.371 -26.800 1.00 53.75 219 SER A N 1
ATOM 1699 C CA . SER A 1 219 ? 2.456 0.926 -26.662 1.00 53.75 219 SER A CA 1
ATOM 1700 C C . SER A 1 219 ? 3.899 0.603 -26.250 1.00 53.75 219 SER A C 1
ATOM 1702 O O . SER A 1 219 ? 4.582 -0.213 -26.869 1.00 53.75 219 SER A O 1
ATOM 1704 N N . LEU A 1 220 ? 4.362 1.285 -25.201 1.00 67.75 220 LEU A N 1
ATOM 1705 C CA . LEU A 1 220 ? 5.733 1.272 -24.692 1.00 67.75 220 LEU A CA 1
ATOM 1706 C C . LEU A 1 220 ? 6.147 -0.104 -24.151 1.00 67.75 220 LEU A C 1
ATOM 1708 O O . LEU A 1 220 ? 6.149 -0.324 -22.944 1.00 67.75 220 LEU A O 1
ATOM 1712 N N . SER A 1 221 ? 6.507 -1.031 -25.040 1.00 70.38 221 SER A N 1
ATOM 1713 C CA . SER A 1 221 ? 7.097 -2.328 -24.685 1.00 70.38 221 SER A CA 1
ATOM 1714 C C . SER A 1 221 ? 8.515 -2.514 -25.212 1.00 70.38 221 SER A C 1
ATOM 1716 O O . SER A 1 221 ? 9.098 -3.558 -24.984 1.00 70.38 221 SER A O 1
ATOM 1718 N N . GLN A 1 222 ? 9.079 -1.563 -25.954 1.00 74.75 222 GLN A N 1
ATOM 1719 C CA . GLN A 1 222 ? 10.420 -1.686 -26.527 1.00 74.75 222 GLN A CA 1
ATOM 1720 C C . GLN A 1 222 ? 11.103 -0.319 -26.573 1.00 74.75 222 GLN A C 1
ATOM 1722 O O . GLN A 1 222 ? 10.447 0.700 -26.772 1.00 74.75 222 GLN A O 1
ATOM 1727 N N . GLY A 1 223 ? 12.427 -0.314 -26.416 1.00 78.75 223 GLY A N 1
ATOM 1728 C CA . GLY A 1 223 ? 13.248 0.893 -26.410 1.00 78.75 223 GLY A CA 1
ATOM 1729 C C . GLY A 1 223 ? 13.718 1.237 -25.005 1.00 78.75 223 GLY A C 1
ATOM 1730 O O . GLY A 1 223 ? 13.810 0.364 -24.142 1.00 78.75 223 GLY A O 1
ATOM 1731 N N . ASP A 1 224 ? 14.021 2.509 -24.788 1.00 78.94 224 ASP A N 1
ATOM 1732 C CA . ASP A 1 224 ? 14.527 3.010 -23.520 1.00 78.94 224 ASP A CA 1
ATOM 1733 C C . ASP A 1 224 ? 13.707 4.223 -23.073 1.00 78.94 224 ASP A C 1
ATOM 1735 O O . ASP A 1 224 ? 13.381 5.089 -23.883 1.00 78.94 224 ASP A O 1
ATOM 1739 N N . ILE A 1 225 ? 13.407 4.293 -21.779 1.00 75.88 225 ILE A N 1
ATOM 1740 C CA . ILE A 1 225 ? 12.871 5.488 -21.130 1.00 75.88 225 ILE A CA 1
ATOM 1741 C C . ILE A 1 225 ? 14.017 6.156 -20.380 1.00 75.88 225 ILE A C 1
ATOM 1743 O O . ILE A 1 225 ? 14.593 5.561 -19.470 1.00 75.88 225 ILE A O 1
ATOM 1747 N N . SER A 1 226 ? 14.337 7.391 -20.736 1.00 69.81 226 SER A N 1
ATOM 1748 C CA . SER A 1 226 ? 15.275 8.218 -19.985 1.00 69.81 226 SER A CA 1
ATOM 1749 C C . SER A 1 226 ? 14.503 9.136 -19.046 1.00 69.81 226 SER A C 1
ATOM 1751 O O . SER A 1 226 ? 13.539 9.776 -19.459 1.00 69.81 226 SER A O 1
ATOM 1753 N N . ILE A 1 227 ? 14.918 9.188 -17.783 1.00 62.25 227 ILE A N 1
ATOM 1754 C CA . ILE A 1 227 ? 14.426 10.149 -16.794 1.00 62.25 227 ILE A CA 1
ATOM 1755 C C . ILE A 1 227 ? 15.659 10.789 -16.185 1.00 62.25 227 ILE A C 1
ATOM 1757 O O . ILE A 1 227 ? 16.343 10.199 -15.340 1.00 62.25 227 ILE A O 1
ATOM 1761 N N . GLY A 1 228 ? 15.958 11.985 -16.681 1.00 61.62 228 GLY A N 1
ATOM 1762 C CA . GLY A 1 228 ? 17.146 12.710 -16.281 1.00 61.62 228 GLY A CA 1
ATOM 1763 C C . GLY A 1 228 ? 18.423 11.937 -16.631 1.00 61.62 228 GLY A C 1
ATOM 1764 O O . GLY A 1 228 ? 18.602 11.559 -17.786 1.00 61.62 228 GLY A O 1
ATOM 1765 N N . ALA A 1 229 ? 19.309 11.676 -15.668 1.00 53.06 229 ALA A N 1
ATOM 1766 C CA . ALA A 1 229 ? 20.543 10.919 -15.912 1.00 53.06 229 ALA A CA 1
ATOM 1767 C C . ALA A 1 229 ? 20.332 9.398 -16.052 1.00 53.06 229 ALA A C 1
ATOM 1769 O O . ALA A 1 229 ? 21.239 8.685 -16.485 1.00 53.06 229 ALA A O 1
ATOM 1770 N N . PHE A 1 230 ? 19.161 8.875 -15.674 1.00 60.88 230 PHE A N 1
ATOM 1771 C CA . PHE A 1 230 ? 18.898 7.441 -15.720 1.00 60.88 230 PHE A CA 1
ATOM 1772 C C . PHE A 1 230 ? 18.246 7.016 -17.022 1.00 60.88 230 PHE A C 1
ATOM 1774 O O . PHE A 1 230 ? 17.352 7.682 -17.537 1.00 60.88 230 PHE A O 1
ATOM 1781 N N . LYS A 1 231 ? 18.654 5.840 -17.496 1.00 68.50 231 LYS A N 1
ATOM 1782 C CA . LYS A 1 231 ? 18.118 5.194 -18.685 1.00 68.50 231 LYS A CA 1
ATOM 1783 C C . LYS A 1 231 ? 17.589 3.808 -18.320 1.00 68.50 231 LYS A C 1
ATOM 1785 O O . LYS A 1 231 ? 18.340 2.963 -17.836 1.00 68.50 231 LYS A O 1
ATOM 1790 N N . TYR A 1 232 ? 16.303 3.583 -18.557 1.00 76.06 232 TYR A N 1
ATOM 1791 C CA . TYR A 1 232 ? 15.590 2.352 -18.240 1.00 76.06 232 TYR A CA 1
ATOM 1792 C C . TYR A 1 232 ? 15.201 1.626 -19.524 1.00 76.06 232 TYR A C 1
ATOM 1794 O O . TYR A 1 232 ? 14.330 2.075 -20.267 1.00 76.06 232 TYR A O 1
ATOM 1802 N N . LYS A 1 233 ? 15.835 0.483 -19.781 1.00 83.00 233 LYS A N 1
ATOM 1803 C CA . LYS A 1 233 ? 15.522 -0.358 -20.937 1.00 83.00 233 LYS A CA 1
ATOM 1804 C C . LYS A 1 233 ? 14.187 -1.068 -20.726 1.00 83.00 233 LYS A C 1
ATOM 1806 O O . LYS A 1 233 ? 14.023 -1.777 -19.735 1.00 83.00 233 LYS A O 1
ATOM 1811 N N . LEU A 1 234 ? 13.248 -0.909 -21.653 1.00 86.19 234 LEU A N 1
ATOM 1812 C CA . LEU A 1 234 ? 11.962 -1.604 -21.620 1.00 86.19 234 LEU A CA 1
ATOM 1813 C C . LEU A 1 234 ? 12.141 -3.094 -21.929 1.00 86.19 234 LEU A C 1
ATOM 1815 O O . LEU A 1 234 ? 12.948 -3.483 -22.778 1.00 86.19 234 LEU A O 1
ATOM 1819 N N . TYR A 1 235 ? 11.369 -3.932 -21.244 1.00 87.62 235 TYR A N 1
ATOM 1820 C CA . TYR A 1 235 ? 11.343 -5.365 -21.506 1.00 87.62 235 TYR A CA 1
ATOM 1821 C C . TYR A 1 235 ? 10.519 -5.649 -22.764 1.00 87.62 235 TYR A C 1
ATOM 1823 O O . TYR A 1 235 ? 9.327 -5.345 -22.791 1.00 87.62 235 TYR A O 1
ATOM 1831 N N . ASN A 1 236 ? 11.152 -6.241 -23.786 1.00 87.81 236 ASN A N 1
ATOM 1832 C CA . ASN A 1 236 ? 10.590 -6.410 -25.132 1.00 87.81 236 ASN A CA 1
ATOM 1833 C C . ASN A 1 236 ? 9.470 -7.462 -25.222 1.00 87.81 236 ASN A C 1
ATOM 1835 O O . ASN A 1 236 ? 9.631 -8.512 -25.844 1.00 87.81 236 ASN A O 1
ATOM 1839 N N . ASP A 1 237 ? 8.332 -7.181 -24.589 1.00 85.31 237 ASP A N 1
ATOM 1840 C CA . ASP A 1 237 ? 7.156 -8.043 -24.573 1.00 85.31 237 ASP A CA 1
ATOM 1841 C C . ASP A 1 237 ? 5.863 -7.238 -24.400 1.00 85.31 237 ASP A C 1
ATOM 1843 O O . ASP A 1 237 ? 5.428 -6.923 -23.291 1.00 85.31 237 ASP A O 1
ATOM 1847 N N . ILE A 1 238 ? 5.205 -6.951 -25.523 1.00 82.12 238 ILE A N 1
ATOM 1848 C CA . ILE A 1 238 ? 3.957 -6.182 -25.551 1.00 82.12 238 ILE A CA 1
ATOM 1849 C C . ILE A 1 238 ? 2.816 -6.848 -24.774 1.00 82.12 238 ILE A C 1
ATOM 1851 O O . ILE A 1 238 ? 1.971 -6.160 -24.201 1.00 82.12 238 ILE A O 1
ATOM 1855 N N . GLN A 1 239 ? 2.782 -8.182 -24.722 1.00 83.44 239 GLN A N 1
ATOM 1856 C CA . GLN A 1 239 ? 1.709 -8.886 -24.029 1.00 83.44 239 GLN A CA 1
ATOM 1857 C C . GLN A 1 239 ? 1.907 -8.791 -22.511 1.00 83.44 239 GLN A C 1
ATOM 1859 O O . GLN A 1 239 ? 0.942 -8.537 -21.791 1.00 83.44 239 GLN A O 1
ATOM 1864 N N . LEU A 1 240 ? 3.147 -8.951 -22.029 1.00 87.06 240 LEU A N 1
ATOM 1865 C CA . LEU A 1 240 ? 3.472 -8.796 -20.607 1.00 87.06 240 LEU A CA 1
ATOM 1866 C C . LEU A 1 240 ? 3.258 -7.349 -20.153 1.00 87.06 240 LEU A C 1
ATOM 1868 O O . LEU A 1 240 ? 2.636 -7.104 -19.123 1.00 87.06 240 LEU A O 1
ATOM 1872 N N . GLN A 1 241 ? 3.717 -6.391 -20.958 1.00 87.88 241 GLN A N 1
ATOM 1873 C CA . GLN A 1 241 ? 3.505 -4.963 -20.740 1.00 87.88 241 GLN A CA 1
ATOM 1874 C C . GLN A 1 241 ? 2.008 -4.626 -20.621 1.00 87.88 241 GLN A C 1
ATOM 1876 O O . GLN A 1 241 ? 1.589 -3.892 -19.721 1.00 87.88 241 GLN A O 1
ATOM 1881 N N . GLY A 1 242 ? 1.191 -5.215 -21.496 1.00 83.12 242 GLY A N 1
ATOM 1882 C CA . GLY A 1 242 ? -0.265 -5.150 -21.446 1.00 83.12 242 GLY A CA 1
ATOM 1883 C C . GLY A 1 242 ? -0.880 -5.712 -20.181 1.00 83.12 242 GLY A C 1
ATOM 1884 O O . GLY A 1 242 ? -1.743 -5.079 -19.580 1.00 83.12 242 GLY A O 1
ATOM 1885 N N . TYR A 1 243 ? -0.419 -6.885 -19.768 1.00 86.38 243 TYR A N 1
ATOM 1886 C CA . TYR A 1 243 ? -0.891 -7.547 -18.561 1.00 86.38 243 TYR A CA 1
ATOM 1887 C C . TYR A 1 243 ? -0.583 -6.731 -17.297 1.00 86.38 243 TYR A C 1
ATOM 1889 O O . TYR A 1 243 ? -1.471 -6.502 -16.479 1.00 86.38 243 TYR A O 1
ATOM 1897 N N . VAL A 1 244 ? 0.636 -6.194 -17.175 1.00 90.12 244 VAL A N 1
ATOM 1898 C CA . VAL A 1 244 ? 1.005 -5.301 -16.062 1.00 90.12 244 VAL A CA 1
ATOM 1899 C C . VAL A 1 244 ? 0.155 -4.026 -16.068 1.00 90.12 244 VAL A C 1
ATOM 1901 O O . VAL A 1 244 ? -0.285 -3.585 -15.009 1.00 90.12 244 VAL A O 1
ATOM 1904 N N . ASN A 1 245 ? -0.153 -3.464 -17.243 1.00 86.94 245 ASN A N 1
ATOM 1905 C CA . ASN A 1 245 ? -1.056 -2.312 -17.345 1.00 86.94 245 ASN A CA 1
ATOM 1906 C C . ASN A 1 245 ? -2.492 -2.647 -16.938 1.00 86.94 245 ASN A C 1
ATOM 1908 O O . ASN A 1 245 ? -3.126 -1.841 -16.260 1.00 86.94 245 ASN A O 1
ATOM 1912 N N . LEU A 1 246 ? -3.003 -3.819 -17.319 1.00 86.56 246 LEU A N 1
ATOM 1913 C CA . LEU A 1 246 ? -4.338 -4.268 -16.930 1.00 86.56 246 LEU A CA 1
ATOM 1914 C C . LEU A 1 246 ? -4.474 -4.308 -15.402 1.00 86.56 246 LEU A C 1
ATOM 1916 O O . LEU A 1 246 ? -5.408 -3.722 -14.856 1.00 86.56 246 LEU A O 1
ATOM 1920 N N . ILE A 1 247 ? -3.515 -4.935 -14.717 1.00 90.50 247 ILE A N 1
ATOM 1921 C CA . ILE A 1 247 ? -3.516 -5.057 -13.252 1.00 90.50 247 ILE A CA 1
ATOM 1922 C C . ILE A 1 247 ? -3.297 -3.694 -12.601 1.00 90.50 247 ILE A C 1
ATOM 1924 O O . ILE A 1 247 ? -4.068 -3.308 -11.726 1.00 90.50 247 ILE A O 1
ATOM 1928 N N . GLY A 1 248 ? -2.305 -2.932 -13.073 1.00 91.81 248 GLY A N 1
ATOM 1929 C CA . GLY A 1 248 ? -2.010 -1.590 -12.574 1.00 91.81 248 GLY A CA 1
ATOM 1930 C C . GLY A 1 248 ? -3.226 -0.668 -12.633 1.00 91.81 248 GLY A C 1
ATOM 1931 O O . GLY A 1 248 ? -3.566 -0.026 -11.645 1.00 91.81 248 GLY A O 1
ATOM 1932 N N . ARG A 1 249 ? -3.963 -0.665 -13.751 1.00 90.19 249 ARG A N 1
ATOM 1933 C CA . ARG A 1 249 ? -5.212 0.106 -13.897 1.00 90.19 249 ARG A CA 1
ATOM 1934 C C . ARG A 1 249 ? -6.349 -0.414 -13.021 1.00 90.19 249 ARG A C 1
ATOM 1936 O O . ARG A 1 249 ? -7.221 0.368 -12.635 1.00 90.19 249 ARG A O 1
ATOM 1943 N N . LYS A 1 250 ? -6.377 -1.716 -12.739 1.00 90.56 250 LYS A N 1
ATOM 1944 C CA . LYS A 1 250 ? -7.406 -2.334 -11.901 1.00 90.56 250 LYS A CA 1
ATOM 1945 C C . LYS A 1 250 ? -7.259 -1.911 -10.440 1.00 90.56 250 LYS A C 1
ATOM 1947 O O . LYS A 1 250 ? -8.268 -1.544 -9.848 1.00 90.56 250 LYS A O 1
ATOM 1952 N N . VAL A 1 251 ? -6.028 -1.862 -9.922 1.00 94.06 251 VAL A N 1
ATOM 1953 C CA . VAL A 1 251 ? -5.728 -1.433 -8.540 1.00 94.06 251 VAL A CA 1
ATOM 1954 C C . VAL A 1 251 ? -5.781 0.080 -8.323 1.00 94.06 251 VAL A C 1
ATOM 1956 O O . VAL A 1 251 ? -5.743 0.523 -7.183 1.00 94.06 251 VAL A O 1
ATOM 1959 N N . LEU A 1 252 ? -5.897 0.899 -9.376 1.00 93.50 252 LEU A N 1
ATOM 1960 C CA . LEU A 1 252 ? -6.145 2.331 -9.184 1.00 93.50 252 LEU A CA 1
ATOM 1961 C C . LEU A 1 252 ? -7.477 2.535 -8.442 1.00 93.50 252 LEU A C 1
ATOM 1963 O O . LEU A 1 252 ? -8.491 1.966 -8.874 1.00 93.50 252 LEU A O 1
ATOM 1967 N N . PRO A 1 253 ? -7.514 3.374 -7.394 1.00 91.88 253 PRO A N 1
ATOM 1968 C CA . PRO A 1 253 ? -8.758 3.679 -6.702 1.00 91.88 253 PRO A CA 1
ATOM 1969 C C . PRO A 1 253 ? -9.721 4.441 -7.623 1.00 91.88 253 PRO A C 1
ATOM 1971 O O . PRO A 1 253 ? -9.309 5.087 -8.591 1.00 91.88 253 PRO A O 1
ATOM 1974 N N . ALA A 1 254 ? -11.024 4.344 -7.347 1.00 89.56 254 ALA A N 1
ATOM 1975 C CA . ALA A 1 254 ? -12.065 4.882 -8.226 1.00 89.56 254 ALA A CA 1
ATOM 1976 C C . ALA A 1 254 ? -11.928 6.397 -8.448 1.00 89.56 254 ALA A C 1
ATOM 1978 O O . ALA A 1 254 ? -12.049 6.854 -9.583 1.00 89.56 254 ALA A O 1
ATOM 1979 N N . TYR A 1 255 ? -11.596 7.147 -7.394 1.00 88.00 255 TYR A N 1
ATOM 1980 C CA . TYR A 1 255 ? -11.458 8.603 -7.452 1.00 88.00 255 TYR A CA 1
ATOM 1981 C C . TYR A 1 255 ? -10.341 9.065 -8.397 1.00 88.00 255 TYR A C 1
ATOM 1983 O O . TYR A 1 255 ? -10.511 10.040 -9.112 1.00 88.00 255 TYR A O 1
ATOM 1991 N N . VAL A 1 256 ? -9.243 8.311 -8.514 1.00 88.94 256 VAL A N 1
ATOM 1992 C CA . VAL A 1 256 ? -8.144 8.617 -9.453 1.00 88.94 256 VAL A CA 1
ATOM 1993 C C . VAL A 1 256 ? -8.575 8.491 -10.922 1.00 88.94 256 VAL A C 1
ATOM 1995 O O . VAL A 1 256 ? -7.954 9.060 -11.823 1.00 88.94 256 VAL A O 1
ATOM 1998 N N . LYS A 1 257 ? -9.629 7.716 -11.198 1.00 86.12 257 LYS A N 1
ATOM 1999 C CA . LYS A 1 257 ? -10.116 7.456 -12.560 1.00 86.12 257 LYS A CA 1
ATOM 2000 C C . LYS A 1 257 ? -11.085 8.530 -13.057 1.00 86.12 257 LYS A C 1
ATOM 2002 O O . LYS A 1 257 ? -11.436 8.481 -14.235 1.00 86.12 257 LYS A O 1
ATOM 2007 N N . THR A 1 258 ? -11.528 9.453 -12.202 1.00 84.31 258 THR A N 1
ATOM 2008 C CA . THR A 1 258 ? -12.508 10.469 -12.594 1.00 84.31 258 THR A CA 1
ATOM 2009 C C . THR A 1 258 ? -11.858 11.566 -13.449 1.00 84.31 258 THR A C 1
ATOM 2011 O O . THR A 1 258 ? -10.679 11.886 -13.248 1.00 84.31 258 THR A O 1
ATOM 2014 N N . PRO A 1 259 ? -12.586 12.146 -14.424 1.00 82.50 259 PRO A N 1
ATOM 2015 C CA . PRO A 1 259 ? -12.090 13.280 -15.202 1.00 82.50 259 PRO A CA 1
ATOM 2016 C C . PRO A 1 259 ? -11.672 14.461 -14.322 1.00 82.50 259 PRO A C 1
ATOM 2018 O O . PRO A 1 259 ? -10.639 15.073 -14.575 1.00 82.50 259 PRO A O 1
ATOM 2021 N N . GLU A 1 260 ? -12.428 14.730 -13.258 1.00 81.75 260 GLU A N 1
ATOM 2022 C CA . GLU A 1 260 ? -12.192 15.835 -12.330 1.00 81.75 260 GLU A CA 1
ATOM 2023 C C . GLU A 1 260 ? -10.850 15.670 -11.617 1.00 81.75 260 GLU A C 1
ATOM 2025 O O . GLU A 1 260 ? -10.053 16.609 -11.569 1.00 81.75 260 GLU A O 1
ATOM 2030 N N . TYR A 1 261 ? -10.551 14.458 -11.128 1.00 82.44 261 TYR A N 1
ATOM 2031 C CA . TYR A 1 261 ? -9.258 14.175 -10.517 1.00 82.44 261 TYR A CA 1
ATOM 2032 C C . TYR A 1 261 ? -8.141 14.340 -11.548 1.00 82.44 261 TYR A C 1
ATOM 2034 O O . TYR A 1 261 ? -7.163 15.034 -11.295 1.00 82.44 261 TYR A O 1
ATOM 2042 N N . GLN A 1 262 ? -8.282 13.762 -12.743 1.00 80.75 262 GLN A N 1
ATOM 2043 C CA . GLN A 1 262 ? -7.251 13.844 -13.783 1.00 80.75 262 GLN A CA 1
ATOM 2044 C C . GLN A 1 262 ? -6.972 15.281 -14.236 1.00 80.75 262 GLN A C 1
ATOM 2046 O O . GLN A 1 262 ? -5.811 15.634 -14.440 1.00 80.75 262 GLN A O 1
ATOM 2051 N N . GLU A 1 263 ? -7.999 16.121 -14.351 1.00 80.44 263 GLU A N 1
ATOM 2052 C CA . GLU A 1 263 ? -7.859 17.531 -14.717 1.00 80.44 263 GLU A CA 1
ATOM 2053 C C . GLU A 1 263 ? -7.205 18.350 -13.595 1.00 80.44 263 GLU A C 1
ATOM 2055 O O . GLU A 1 263 ? -6.245 19.087 -13.845 1.00 80.44 263 GLU A O 1
ATOM 2060 N N . LYS A 1 264 ? -7.674 18.174 -12.353 1.00 79.00 264 LYS A N 1
ATOM 2061 C CA . LYS A 1 264 ? -7.168 18.869 -11.157 1.00 79.00 264 LYS A CA 1
ATOM 2062 C C . LYS A 1 264 ? -5.713 18.505 -10.865 1.00 79.00 264 LYS A C 1
ATOM 2064 O O . LYS A 1 264 ? -4.887 19.375 -10.593 1.00 79.00 264 LYS A O 1
ATOM 2069 N N . HIS A 1 265 ? -5.392 17.217 -10.949 1.00 77.00 265 HIS A N 1
ATOM 2070 C CA . HIS A 1 265 ? -4.114 16.662 -10.519 1.00 77.00 265 HIS A CA 1
ATOM 2071 C C . HIS A 1 265 ? -3.091 16.557 -11.660 1.00 77.00 265 HIS A C 1
ATOM 2073 O O . HIS A 1 265 ? -1.884 16.623 -11.415 1.00 77.00 265 HIS A O 1
ATOM 2079 N N . LYS A 1 266 ? -3.541 16.424 -12.915 1.00 77.75 266 LYS A N 1
ATOM 2080 C CA . LYS A 1 266 ? -2.684 16.194 -14.095 1.00 77.75 266 LYS A CA 1
ATOM 2081 C C . LYS A 1 266 ? -1.717 15.016 -13.906 1.00 77.75 266 LYS A C 1
ATOM 2083 O O . LYS A 1 266 ? -0.603 15.016 -14.432 1.00 77.75 266 LYS A O 1
ATOM 2088 N N . VAL A 1 267 ? -2.133 14.016 -13.128 1.00 78.75 267 VAL A N 1
ATOM 2089 C CA . VAL A 1 267 ? -1.389 12.775 -12.894 1.00 78.75 267 VAL A CA 1
ATOM 2090 C C . VAL A 1 267 ? -2.028 11.678 -13.728 1.00 78.75 267 VAL A C 1
ATOM 2092 O O . VAL A 1 267 ? -3.156 11.262 -13.481 1.00 78.75 267 VAL A O 1
ATOM 2095 N N . GLU A 1 268 ? -1.282 11.194 -14.712 1.00 81.00 268 GLU A N 1
ATOM 2096 C CA . GLU A 1 268 ? -1.670 10.039 -15.513 1.00 81.00 268 GLU A CA 1
ATOM 2097 C C . GLU A 1 268 ? -0.812 8.844 -15.092 1.00 81.00 268 GLU A C 1
ATOM 2099 O O . GLU A 1 268 ? 0.419 8.864 -15.197 1.00 81.00 268 GLU A O 1
ATOM 2104 N N . PHE A 1 269 ? -1.481 7.795 -14.615 1.00 85.94 269 PHE A N 1
ATOM 2105 C CA . PHE A 1 269 ? -0.827 6.561 -14.204 1.00 85.94 269 PHE A CA 1
ATOM 2106 C C . PHE A 1 269 ? -0.387 5.740 -15.417 1.00 85.94 269 PHE A C 1
ATOM 2108 O O . PHE A 1 269 ? -1.202 5.379 -16.269 1.00 85.94 269 PHE A O 1
ATOM 2115 N N . ARG A 1 270 ? 0.907 5.418 -15.477 1.00 86.44 270 ARG A N 1
ATOM 2116 C CA . ARG A 1 270 ? 1.535 4.654 -16.562 1.00 86.44 270 ARG A CA 1
ATOM 2117 C C . ARG A 1 270 ? 2.445 3.595 -15.961 1.00 86.44 270 ARG A C 1
ATOM 2119 O O . ARG A 1 270 ? 3.339 3.926 -15.190 1.00 86.44 270 ARG A O 1
ATOM 2126 N N . PHE A 1 271 ? 2.234 2.338 -16.329 1.00 88.25 271 PHE A N 1
ATOM 2127 C CA . PHE A 1 271 ? 2.994 1.209 -15.797 1.00 88.25 271 PHE A CA 1
ATOM 2128 C C . PHE A 1 271 ? 3.972 0.702 -16.850 1.00 88.25 271 PHE A C 1
ATOM 2130 O O . PHE A 1 271 ? 3.563 0.490 -17.991 1.00 88.25 271 PHE A O 1
ATOM 2137 N N . TYR A 1 272 ? 5.228 0.463 -16.480 1.00 87.25 272 TYR A N 1
ATOM 2138 C CA . TYR A 1 272 ? 6.300 0.040 -17.383 1.00 87.25 272 TYR A CA 1
ATOM 2139 C C . TYR A 1 272 ? 7.012 -1.198 -16.865 1.00 87.25 272 TYR A C 1
ATOM 2141 O O . TYR A 1 272 ? 7.387 -1.257 -15.695 1.00 87.25 272 TYR A O 1
ATOM 2149 N N . VAL A 1 273 ? 7.255 -2.162 -17.749 1.00 90.50 273 VAL A N 1
ATOM 2150 C CA . VAL A 1 273 ? 8.120 -3.304 -17.458 1.00 90.50 273 VAL A CA 1
ATOM 2151 C C . VAL A 1 273 ? 9.517 -3.012 -17.979 1.00 90.50 273 VAL A C 1
ATOM 2153 O O . VAL A 1 273 ? 9.700 -2.753 -19.169 1.00 90.50 273 VAL A O 1
ATOM 2156 N N . ILE A 1 274 ? 10.513 -3.079 -17.097 1.00 85.69 274 ILE A N 1
ATOM 2157 C CA . ILE A 1 274 ? 11.907 -2.823 -17.465 1.00 85.69 274 ILE A CA 1
ATOM 2158 C C . ILE A 1 274 ? 12.772 -4.074 -17.369 1.00 85.69 274 ILE A C 1
ATOM 2160 O O . ILE A 1 274 ? 12.629 -4.906 -16.466 1.00 85.69 274 ILE A O 1
ATOM 2164 N N . ASP A 1 275 ? 13.681 -4.197 -18.333 1.00 86.62 275 ASP A N 1
ATOM 2165 C CA . ASP A 1 275 ? 14.652 -5.277 -18.471 1.00 86.62 275 ASP A CA 1
ATOM 2166 C C . ASP A 1 275 ? 15.766 -5.115 -17.433 1.00 86.62 275 ASP A C 1
ATOM 2168 O O . ASP A 1 275 ? 16.871 -4.646 -17.702 1.00 86.62 275 ASP A O 1
ATOM 2172 N N . ASN A 1 276 ? 15.415 -5.439 -16.193 1.00 76.19 276 ASN A N 1
ATOM 2173 C CA . ASN A 1 276 ? 16.310 -5.419 -15.054 1.00 76.19 276 ASN A CA 1
ATOM 2174 C C . ASN A 1 276 ? 16.098 -6.683 -14.215 1.00 76.19 276 ASN A C 1
ATOM 2176 O O . ASN A 1 276 ? 14.961 -7.040 -13.893 1.00 76.19 276 ASN A O 1
ATOM 2180 N N . ASN A 1 277 ? 17.194 -7.365 -13.876 1.00 77.69 277 ASN A N 1
ATOM 2181 C CA . ASN A 1 277 ? 17.174 -8.617 -13.122 1.00 77.69 277 ASN A CA 1
ATOM 2182 C C . ASN A 1 277 ? 16.995 -8.436 -11.616 1.00 77.69 277 ASN A C 1
ATOM 2184 O O . ASN A 1 277 ? 16.665 -9.398 -10.928 1.00 77.69 277 ASN A O 1
ATOM 2188 N N . ILE A 1 278 ? 17.182 -7.211 -11.135 1.00 74.25 278 ILE A N 1
ATOM 2189 C CA . ILE A 1 278 ? 17.016 -6.789 -9.750 1.00 74.25 278 ILE A CA 1
ATOM 2190 C C . ILE A 1 278 ? 15.512 -6.797 -9.409 1.00 74.25 278 ILE A C 1
ATOM 2192 O O . ILE A 1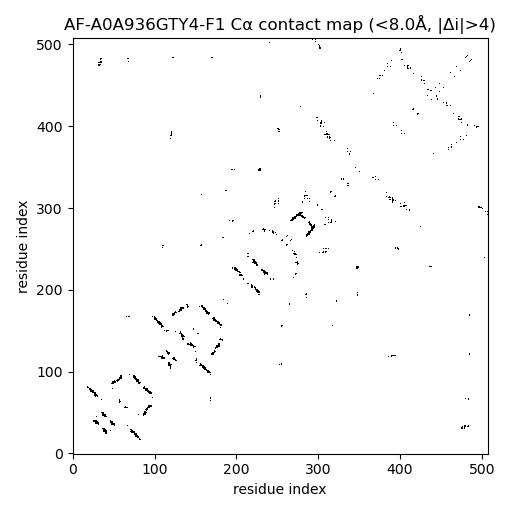 278 ? 14.777 -6.017 -10.008 1.00 74.25 278 ILE A O 1
ATOM 2196 N N . PRO A 1 279 ? 15.004 -7.648 -8.497 1.00 77.19 279 PRO A N 1
ATOM 2197 C CA . PRO A 1 279 ? 13.604 -7.640 -8.070 1.00 77.19 279 PRO A CA 1
ATOM 2198 C C . PRO A 1 279 ? 13.238 -6.330 -7.375 1.00 77.19 279 PRO A C 1
ATOM 2200 O O . PRO A 1 279 ? 13.602 -6.125 -6.221 1.00 77.19 279 PRO A O 1
ATOM 2203 N N . ASN A 1 280 ? 12.574 -5.429 -8.093 1.00 78.06 280 ASN A N 1
ATOM 2204 C CA . ASN A 1 280 ? 12.159 -4.130 -7.585 1.00 78.06 280 ASN A CA 1
ATOM 2205 C C . ASN A 1 280 ? 10.938 -3.598 -8.351 1.00 78.06 280 ASN A C 1
ATOM 2207 O O . ASN A 1 280 ? 10.737 -3.948 -9.520 1.00 78.06 280 ASN A O 1
ATOM 2211 N N . ALA A 1 281 ? 10.185 -2.716 -7.705 1.00 82.06 281 ALA A N 1
ATOM 2212 C CA . ALA A 1 281 ? 9.248 -1.795 -8.332 1.00 82.06 281 ALA A CA 1
ATOM 2213 C C . ALA A 1 281 ? 9.472 -0.395 -7.743 1.00 82.06 281 ALA A C 1
ATOM 2215 O O . ALA A 1 281 ? 10.108 -0.266 -6.699 1.00 82.06 281 ALA A O 1
ATOM 2216 N N . PHE A 1 282 ? 9.073 0.652 -8.461 1.00 80.19 282 PHE A N 1
ATOM 2217 C CA . PHE A 1 282 ? 9.175 2.024 -7.963 1.00 80.19 282 PHE A CA 1
ATOM 2218 C C . PHE A 1 282 ? 8.261 2.975 -8.732 1.00 80.19 282 PHE A C 1
ATOM 2220 O O . PHE A 1 282 ? 8.015 2.796 -9.928 1.00 80.19 282 PHE A O 1
ATOM 2227 N N . ALA A 1 283 ? 7.826 4.033 -8.058 1.00 78.62 283 ALA A N 1
ATOM 2228 C CA . ALA A 1 283 ? 6.983 5.076 -8.619 1.00 78.62 283 ALA A CA 1
ATOM 2229 C C . ALA A 1 283 ? 7.655 6.456 -8.684 1.00 78.62 283 ALA A C 1
ATOM 2231 O O . ALA A 1 283 ? 8.457 6.836 -7.828 1.00 78.62 283 ALA A O 1
ATOM 2232 N N . PHE A 1 284 ? 7.250 7.249 -9.678 1.00 73.88 284 PHE A N 1
ATOM 2233 C CA . PHE A 1 284 ? 7.509 8.684 -9.747 1.00 73.88 284 PHE A CA 1
ATOM 2234 C C . PHE A 1 284 ? 6.240 9.492 -9.439 1.00 73.88 284 PHE A C 1
ATOM 2236 O O . PHE A 1 284 ? 5.138 9.076 -9.805 1.00 73.88 284 PHE A O 1
ATOM 2243 N N . PRO A 1 285 ? 6.380 10.707 -8.874 1.00 74.38 285 PRO A N 1
ATOM 2244 C CA . PRO A 1 285 ? 5.251 11.571 -8.503 1.00 74.38 285 PRO A CA 1
ATOM 2245 C C . PRO A 1 285 ? 4.288 11.945 -9.642 1.00 74.38 285 PRO A C 1
ATOM 2247 O O . PRO A 1 285 ? 3.181 12.401 -9.384 1.00 74.38 285 PRO A O 1
ATOM 2250 N N . ASN A 1 286 ? 4.691 11.793 -10.907 1.00 72.94 286 ASN A N 1
ATOM 2251 C CA . ASN A 1 286 ? 3.866 12.105 -12.079 1.00 72.94 286 ASN A CA 1
ATOM 2252 C C . ASN A 1 286 ? 3.053 10.903 -12.607 1.00 72.94 286 ASN A C 1
ATOM 2254 O O . ASN A 1 286 ? 2.576 10.950 -13.744 1.00 72.94 286 ASN A O 1
ATOM 2258 N N . GLY A 1 287 ? 2.937 9.827 -11.822 1.00 78.75 287 GLY A N 1
ATOM 2259 C CA . GLY A 1 287 ? 2.124 8.652 -12.148 1.00 78.75 287 GLY A CA 1
ATOM 2260 C C . GLY A 1 287 ? 2.872 7.516 -12.853 1.00 78.75 287 GLY A C 1
ATOM 2261 O O . GLY A 1 287 ? 2.269 6.488 -13.150 1.00 78.75 287 GLY A O 1
ATOM 2262 N N . MET A 1 288 ? 4.172 7.653 -13.136 1.00 81.38 288 MET A N 1
ATOM 2263 C CA . MET A 1 288 ? 4.936 6.540 -13.715 1.00 81.38 288 MET A CA 1
ATOM 2264 C C . MET A 1 288 ? 5.265 5.497 -12.650 1.00 81.38 288 MET A C 1
ATOM 2266 O O . MET A 1 288 ? 5.844 5.838 -11.625 1.00 81.38 288 MET A O 1
ATOM 2270 N N . VAL A 1 289 ? 4.965 4.235 -12.929 1.00 84.31 289 VAL A N 1
ATOM 2271 C CA . VAL A 1 289 ? 5.300 3.081 -12.092 1.00 84.31 289 VAL A CA 1
ATOM 2272 C C . VAL A 1 289 ? 6.132 2.114 -12.923 1.00 84.31 289 VAL A C 1
ATOM 2274 O O . VAL A 1 289 ? 5.733 1.715 -14.015 1.00 84.31 289 VAL A O 1
ATOM 2277 N N . PHE A 1 290 ? 7.293 1.731 -12.415 1.00 83.00 290 PHE A N 1
ATOM 2278 C CA . PHE A 1 290 ? 8.229 0.827 -13.068 1.00 83.00 290 PHE A CA 1
ATOM 2279 C C . PHE A 1 290 ? 8.291 -0.495 -12.314 1.00 83.00 290 PHE A C 1
ATOM 2281 O O . PHE A 1 290 ? 8.374 -0.516 -11.089 1.00 83.00 290 PHE A O 1
ATOM 2288 N N . VAL A 1 291 ? 8.278 -1.601 -13.055 1.00 87.25 291 VAL A N 1
ATOM 2289 C CA . VAL A 1 291 ? 8.362 -2.963 -12.525 1.00 87.25 291 VAL A CA 1
ATOM 2290 C C . VAL A 1 291 ? 9.512 -3.683 -13.212 1.00 87.25 291 VAL A C 1
ATOM 2292 O O . VAL A 1 291 ? 9.545 -3.811 -14.437 1.00 87.25 291 VAL A O 1
ATOM 2295 N N . ASN A 1 292 ? 10.465 -4.182 -12.433 1.00 86.50 292 ASN A N 1
ATOM 2296 C CA . ASN A 1 292 ? 11.602 -4.904 -12.986 1.00 86.50 292 ASN A CA 1
ATOM 2297 C C . ASN A 1 292 ? 11.206 -6.331 -13.383 1.00 86.50 292 ASN A C 1
ATOM 2299 O O . ASN A 1 292 ? 10.524 -7.031 -12.633 1.00 86.50 292 ASN A O 1
ATOM 2303 N N . SER A 1 293 ? 11.731 -6.823 -14.508 1.00 89.94 293 SER A N 1
ATOM 2304 C CA . SER A 1 293 ? 11.545 -8.220 -14.934 1.00 89.94 293 SER A CA 1
ATOM 2305 C C . SER A 1 293 ? 11.980 -9.240 -13.864 1.00 89.94 293 SER A C 1
ATOM 2307 O O . SER A 1 293 ? 11.385 -10.308 -13.740 1.00 89.94 293 SER A O 1
ATOM 2309 N N . GLY A 1 294 ? 12.975 -8.898 -13.035 1.00 84.38 294 GLY A N 1
ATOM 2310 C CA . GLY A 1 294 ? 13.412 -9.701 -11.893 1.00 84.38 294 GLY A CA 1
ATOM 2311 C C . GLY A 1 294 ? 12.342 -9.886 -10.823 1.00 84.38 294 GLY A C 1
ATOM 2312 O O . GLY A 1 294 ? 12.215 -10.978 -10.276 1.00 84.38 294 GLY A O 1
ATOM 2313 N N . LEU A 1 295 ? 11.533 -8.855 -10.567 1.00 86.88 295 LEU A N 1
ATOM 2314 C CA . LEU A 1 295 ? 10.405 -8.942 -9.642 1.00 86.88 295 LEU A CA 1
ATOM 2315 C C . LEU A 1 295 ? 9.306 -9.810 -10.247 1.00 86.88 295 LEU A C 1
ATOM 2317 O O . LEU A 1 295 ? 8.777 -10.693 -9.580 1.00 86.88 295 LEU A O 1
ATOM 2321 N N . LEU A 1 296 ? 9.036 -9.615 -11.539 1.00 91.62 296 LEU A N 1
ATOM 2322 C CA . LEU A 1 296 ? 8.069 -10.410 -12.288 1.00 91.62 296 LEU A CA 1
ATOM 2323 C C . LEU A 1 296 ? 8.443 -11.897 -12.368 1.00 91.62 296 LEU A C 1
ATOM 2325 O O . LEU A 1 296 ? 7.551 -12.719 -12.532 1.00 91.62 296 LEU A O 1
ATOM 2329 N N . ARG A 1 297 ? 9.723 -12.270 -12.240 1.00 89.25 297 ARG A N 1
ATOM 2330 C CA . ARG A 1 297 ? 10.153 -13.674 -12.095 1.00 89.25 297 ARG A CA 1
ATOM 2331 C C . ARG A 1 297 ? 9.978 -14.230 -10.684 1.00 89.25 297 ARG A C 1
ATOM 2333 O O . ARG A 1 297 ? 9.904 -15.448 -10.536 1.00 89.25 297 ARG A O 1
ATOM 2340 N N . LEU A 1 298 ? 9.971 -13.358 -9.676 1.00 87.50 298 LEU A N 1
ATOM 2341 C CA . LEU A 1 298 ? 9.877 -13.732 -8.267 1.00 87.50 298 LEU A CA 1
ATOM 2342 C C . LEU A 1 298 ? 8.428 -13.972 -7.831 1.00 87.50 298 LEU A C 1
ATOM 2344 O O . LEU A 1 298 ? 8.173 -14.925 -7.102 1.00 87.50 298 LEU A O 1
ATOM 2348 N N . ILE A 1 299 ? 7.498 -13.120 -8.266 1.00 90.44 299 ILE A N 1
ATOM 2349 C CA . ILE A 1 299 ? 6.085 -13.222 -7.886 1.00 90.44 299 ILE A CA 1
ATOM 2350 C C . ILE A 1 299 ? 5.456 -14.536 -8.356 1.00 90.44 299 ILE A C 1
ATOM 2352 O O . ILE A 1 299 ? 5.754 -15.053 -9.435 1.00 90.44 299 ILE A O 1
ATOM 2356 N N . GLU A 1 300 ? 4.559 -15.079 -7.541 1.00 89.38 300 GLU A N 1
ATOM 2357 C CA . GLU A 1 300 ? 3.984 -16.402 -7.752 1.00 89.38 300 GLU A CA 1
ATOM 2358 C C . GLU A 1 300 ? 2.607 -16.393 -8.404 1.00 89.38 300 GLU A C 1
ATOM 2360 O O . GLU A 1 300 ? 2.249 -17.363 -9.070 1.00 89.38 300 GLU A O 1
ATOM 2365 N N . ASN A 1 301 ? 1.865 -15.301 -8.253 1.00 89.25 301 ASN A N 1
ATOM 2366 C CA . ASN A 1 301 ? 0.507 -15.147 -8.756 1.00 89.25 301 ASN A CA 1
ATOM 2367 C C . ASN A 1 301 ? 0.184 -13.667 -9.029 1.00 89.25 301 ASN A C 1
ATOM 2369 O O . ASN A 1 301 ? 0.957 -12.766 -8.696 1.00 89.25 301 ASN A O 1
ATOM 2373 N N . GLU A 1 302 ? -0.964 -13.415 -9.660 1.00 91.25 302 GLU A N 1
ATOM 2374 C CA . GLU A 1 302 ? -1.398 -12.062 -10.026 1.00 91.25 302 GLU A CA 1
ATOM 2375 C C . GLU A 1 302 ? -1.696 -11.192 -8.798 1.00 91.25 302 GLU A C 1
ATOM 2377 O O . GLU A 1 302 ? -1.437 -9.992 -8.830 1.00 91.25 302 GLU A O 1
ATOM 2382 N N . ALA A 1 303 ? -2.199 -11.779 -7.706 1.00 91.69 303 ALA A N 1
ATOM 2383 C CA . ALA A 1 303 ? -2.507 -11.031 -6.489 1.00 91.69 303 ALA A CA 1
ATOM 2384 C C . ALA A 1 303 ? -1.241 -10.436 -5.847 1.00 91.69 303 ALA A C 1
ATOM 2386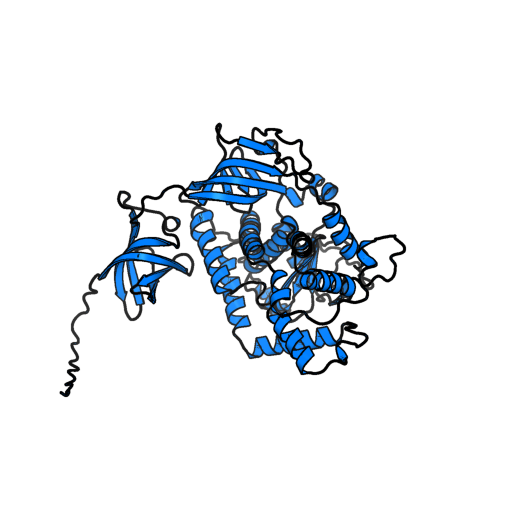 O O . ALA A 1 303 ? -1.266 -9.286 -5.416 1.00 91.69 303 ALA A O 1
ATOM 2387 N N . GLN A 1 304 ? -0.107 -11.146 -5.877 1.00 93.19 304 GLN A N 1
ATOM 2388 C CA . GLN A 1 304 ? 1.182 -10.586 -5.448 1.00 93.19 304 GLN A CA 1
ATOM 2389 C C . GLN A 1 304 ? 1.600 -9.382 -6.308 1.00 93.19 304 GLN A C 1
ATOM 2391 O O . GLN A 1 304 ? 2.056 -8.375 -5.771 1.00 93.19 304 GLN A O 1
ATOM 2396 N N . LEU A 1 305 ? 1.396 -9.441 -7.632 1.00 94.19 305 LEU A N 1
ATOM 2397 C CA . LEU A 1 305 ? 1.644 -8.292 -8.512 1.00 94.19 305 LEU A CA 1
ATOM 2398 C C . LEU A 1 305 ? 0.712 -7.120 -8.187 1.00 94.19 305 LEU A C 1
ATOM 2400 O O . LEU A 1 305 ? 1.163 -5.981 -8.115 1.00 94.19 305 LEU A O 1
ATOM 2404 N N . ALA A 1 306 ? -0.574 -7.397 -7.973 1.00 94.62 306 ALA A N 1
ATOM 2405 C CA . ALA A 1 306 ? -1.566 -6.387 -7.632 1.00 94.62 306 ALA A CA 1
ATOM 2406 C C . ALA A 1 306 ? -1.236 -5.674 -6.316 1.00 94.62 306 ALA A C 1
ATOM 2408 O O . ALA A 1 306 ? -1.328 -4.452 -6.256 1.00 94.62 306 ALA A O 1
ATOM 2409 N N . VAL A 1 307 ? -0.789 -6.407 -5.292 1.00 93.75 307 VAL A N 1
ATOM 2410 C CA . VAL A 1 307 ? -0.341 -5.826 -4.018 1.00 93.75 307 VAL A CA 1
ATOM 2411 C C . VAL A 1 307 ? 0.857 -4.899 -4.224 1.00 93.75 307 VAL A C 1
ATOM 2413 O O . VAL A 1 307 ? 0.847 -3.782 -3.712 1.00 93.75 307 VAL A O 1
ATOM 2416 N N . VAL A 1 308 ? 1.872 -5.320 -4.990 1.00 94.12 308 VAL A N 1
ATOM 2417 C CA . VAL A 1 308 ? 3.045 -4.469 -5.255 1.00 94.12 308 VAL A CA 1
ATOM 2418 C C . VAL A 1 308 ? 2.646 -3.212 -6.028 1.00 94.12 308 VAL A C 1
ATOM 2420 O O . VAL A 1 308 ? 3.043 -2.110 -5.665 1.00 94.12 308 VAL A O 1
ATOM 2423 N N . LEU A 1 309 ? 1.818 -3.344 -7.064 1.00 95.69 309 LEU A N 1
ATOM 2424 C CA . LEU A 1 309 ? 1.346 -2.187 -7.827 1.00 95.69 309 LEU A CA 1
ATOM 2425 C C . LEU A 1 309 ? 0.461 -1.263 -6.981 1.00 95.69 309 LEU A C 1
ATOM 2427 O O . LEU A 1 309 ? 0.584 -0.047 -7.092 1.00 95.69 309 LEU A O 1
ATOM 2431 N N . GLY A 1 310 ? -0.389 -1.817 -6.114 1.00 95.69 310 GLY A N 1
ATOM 2432 C CA . GLY A 1 310 ? -1.191 -1.052 -5.160 1.00 95.69 310 GLY A CA 1
ATOM 2433 C C . GLY A 1 310 ? -0.320 -0.250 -4.193 1.00 95.69 310 GLY A C 1
ATOM 2434 O O . GLY A 1 310 ? -0.601 0.921 -3.953 1.00 95.69 310 GLY A O 1
ATOM 2435 N N . HIS A 1 311 ? 0.773 -0.840 -3.702 1.00 94.12 311 HIS A N 1
ATOM 2436 C CA . HIS A 1 311 ? 1.764 -0.169 -2.857 1.00 94.12 311 HIS A CA 1
ATOM 2437 C C . HIS A 1 311 ? 2.428 1.026 -3.569 1.00 94.12 311 HIS A C 1
ATOM 2439 O O . HIS A 1 311 ? 2.461 2.133 -3.033 1.00 94.12 311 HIS A O 1
ATOM 2445 N N . GLU A 1 312 ? 2.870 0.853 -4.817 1.00 91.50 312 GLU A N 1
ATOM 2446 C CA . GLU A 1 312 ? 3.446 1.950 -5.613 1.00 91.50 312 GLU A CA 1
ATOM 2447 C C . GLU A 1 312 ? 2.424 3.057 -5.929 1.00 91.50 312 GLU A C 1
ATOM 2449 O O . GLU A 1 312 ? 2.736 4.249 -5.882 1.00 91.50 312 GLU A O 1
ATOM 2454 N N . VAL A 1 313 ? 1.168 2.686 -6.202 1.00 92.81 313 VAL A N 1
ATOM 2455 C CA . VAL A 1 313 ? 0.061 3.642 -6.384 1.00 92.81 313 VAL A CA 1
ATOM 2456 C C . VAL A 1 313 ? -0.224 4.403 -5.085 1.00 92.81 313 VAL A C 1
ATOM 2458 O O . VAL A 1 313 ? -0.507 5.605 -5.127 1.00 92.81 313 VAL A O 1
ATOM 2461 N N . ALA A 1 314 ? -0.108 3.753 -3.924 1.00 91.50 314 ALA A N 1
ATOM 2462 C CA . ALA A 1 314 ? -0.246 4.404 -2.626 1.00 91.50 314 ALA A CA 1
ATOM 2463 C C . ALA A 1 314 ? 0.821 5.491 -2.423 1.00 91.50 314 ALA A C 1
ATOM 2465 O O . ALA A 1 314 ? 0.470 6.606 -2.048 1.00 91.50 314 ALA A O 1
ATOM 2466 N N . HIS A 1 315 ? 2.085 5.238 -2.784 1.00 85.88 315 HIS A N 1
ATOM 2467 C CA . HIS A 1 315 ? 3.137 6.264 -2.734 1.00 85.88 315 HIS A CA 1
ATOM 2468 C C . HIS A 1 315 ? 2.833 7.511 -3.573 1.00 85.88 315 HIS A C 1
ATOM 2470 O O . HIS A 1 315 ? 3.209 8.616 -3.175 1.00 85.88 315 HIS A O 1
ATOM 2476 N N . ILE A 1 316 ? 2.167 7.346 -4.720 1.00 85.00 316 ILE A N 1
ATOM 2477 C CA . ILE A 1 316 ? 1.782 8.463 -5.593 1.00 85.00 316 ILE A CA 1
ATOM 2478 C C . ILE A 1 316 ? 0.577 9.206 -5.010 1.00 85.00 316 ILE A C 1
ATOM 2480 O O . ILE A 1 316 ? 0.629 10.422 -4.852 1.00 85.00 316 ILE A O 1
ATOM 2484 N N . THR A 1 317 ? -0.493 8.479 -4.674 1.00 87.62 317 THR A N 1
ATOM 2485 C CA . THR A 1 317 ? -1.750 9.062 -4.164 1.00 87.62 317 THR A CA 1
ATOM 2486 C C . THR A 1 317 ? -1.583 9.777 -2.822 1.00 87.62 317 THR A C 1
ATOM 2488 O O . THR A 1 317 ? -2.305 10.731 -2.558 1.00 87.62 317 THR A O 1
ATOM 2491 N N . HIS A 1 318 ? -0.599 9.365 -2.017 1.00 85.69 318 HIS A N 1
ATOM 2492 C CA . HIS A 1 318 ? -0.270 9.961 -0.718 1.00 85.69 318 HIS A CA 1
ATOM 2493 C C . HIS A 1 318 ? 0.917 10.935 -0.771 1.00 85.69 318 HIS A C 1
ATOM 2495 O O . HIS A 1 318 ? 1.449 11.325 0.266 1.00 85.69 318 HIS A O 1
ATOM 2501 N N . GLU A 1 319 ? 1.371 11.312 -1.972 1.00 81.25 319 GLU A N 1
ATOM 2502 C CA . GLU A 1 319 ? 2.440 12.298 -2.184 1.00 81.25 319 GLU A CA 1
ATOM 2503 C C . GLU A 1 319 ? 3.762 11.998 -1.450 1.00 81.25 319 GLU A C 1
ATOM 2505 O O . GLU A 1 319 ? 4.580 12.895 -1.234 1.00 81.25 319 GLU A O 1
ATOM 2510 N N . HIS A 1 320 ? 4.041 10.735 -1.106 1.00 77.69 320 HIS A N 1
ATOM 2511 C CA . HIS A 1 320 ? 5.220 10.359 -0.314 1.00 77.69 320 HIS A CA 1
ATOM 2512 C C . HIS A 1 320 ? 6.534 10.843 -0.949 1.00 77.69 320 HIS A C 1
ATOM 2514 O O . HIS A 1 320 ? 7.459 11.259 -0.248 1.00 77.69 320 HIS A O 1
ATOM 2520 N N . GLY A 1 321 ? 6.613 10.824 -2.284 1.00 68.25 321 GLY A N 1
ATOM 2521 C CA . GLY A 1 321 ? 7.770 11.324 -3.027 1.00 68.25 321 GLY A CA 1
ATOM 2522 C C . GLY A 1 321 ? 7.990 12.830 -2.868 1.00 68.25 321 GLY A C 1
ATOM 2523 O O . GLY A 1 321 ? 9.138 13.268 -2.791 1.00 68.25 321 GLY A O 1
ATOM 2524 N N . VAL A 1 322 ? 6.916 13.618 -2.776 1.00 66.56 322 VAL A N 1
ATOM 2525 C CA . VAL A 1 322 ? 7.010 15.074 -2.617 1.00 66.56 322 VAL A CA 1
ATOM 2526 C C . VAL A 1 322 ? 7.213 15.446 -1.152 1.00 66.56 322 VAL A C 1
ATOM 2528 O O . VAL A 1 322 ? 8.058 16.283 -0.840 1.00 66.56 322 VAL A O 1
ATOM 2531 N N . GLU A 1 323 ? 6.512 14.783 -0.236 1.00 68.00 323 GLU A N 1
ATOM 2532 C CA . GLU A 1 323 ? 6.636 15.013 1.204 1.00 68.00 323 GLU A CA 1
ATOM 2533 C C . GLU A 1 323 ? 8.049 14.699 1.720 1.00 68.00 323 GLU A C 1
ATOM 2535 O O . GLU A 1 323 ? 8.585 15.386 2.590 1.00 68.00 323 GLU A O 1
ATOM 2540 N N . ARG A 1 324 ? 8.716 13.709 1.125 1.00 62.69 324 ARG A N 1
ATOM 2541 C CA . ARG A 1 324 ? 10.141 13.433 1.343 1.00 62.69 324 ARG A CA 1
ATOM 2542 C C . ARG A 1 324 ? 11.031 14.623 0.970 1.00 62.69 324 ARG A C 1
ATOM 2544 O O . ARG A 1 324 ? 11.978 14.921 1.691 1.00 62.69 324 ARG A O 1
ATOM 2551 N N . LEU A 1 325 ? 10.732 15.327 -0.123 1.00 55.53 325 LEU A N 1
ATOM 2552 C CA . LEU A 1 325 ? 11.483 16.525 -0.513 1.00 55.53 325 LEU A CA 1
ATOM 2553 C C . LEU A 1 325 ? 11.161 17.721 0.387 1.00 55.53 325 LEU A C 1
ATOM 2555 O O . LEU A 1 325 ? 12.087 18.417 0.799 1.00 55.53 325 LEU A O 1
ATOM 2559 N N . LYS A 1 326 ? 9.881 17.914 0.740 1.00 57.12 326 LYS A N 1
ATOM 2560 C CA . LYS A 1 326 ? 9.425 18.956 1.676 1.00 57.12 326 LYS A CA 1
ATOM 2561 C C . LYS A 1 326 ? 10.118 18.795 3.037 1.00 57.12 326 LYS A C 1
ATOM 2563 O O . LYS A 1 326 ? 10.744 19.733 3.524 1.00 57.12 326 LYS A O 1
ATOM 2568 N N . ASN A 1 327 ? 10.089 17.598 3.624 1.00 52.03 327 ASN A N 1
ATOM 2569 C CA . ASN A 1 327 ? 10.689 17.339 4.935 1.00 52.03 327 ASN A CA 1
ATOM 2570 C C . ASN A 1 327 ? 12.211 17.510 4.953 1.00 52.03 327 ASN A C 1
ATOM 2572 O O . ASN A 1 327 ? 12.746 17.983 5.951 1.00 52.03 327 ASN A O 1
ATOM 2576 N N . ASN A 1 328 ? 12.909 17.208 3.856 1.00 48.84 328 ASN A N 1
ATOM 2577 C CA . ASN A 1 328 ? 14.359 17.397 3.776 1.00 48.84 328 ASN A CA 1
ATOM 2578 C C . ASN A 1 328 ? 14.784 18.878 3.785 1.00 48.84 328 ASN A C 1
ATOM 2580 O O . ASN A 1 328 ? 15.933 19.167 4.112 1.00 48.84 328 ASN A O 1
ATOM 2584 N N . GLU A 1 329 ? 13.881 19.810 3.466 1.00 40.34 329 GLU A N 1
ATOM 2585 C CA . GLU A 1 329 ? 14.120 21.260 3.470 1.00 40.34 329 GLU A CA 1
ATOM 2586 C C . GLU A 1 329 ? 13.901 21.905 4.855 1.00 40.34 329 GLU A C 1
ATOM 2588 O O . GLU A 1 329 ? 14.595 22.860 5.207 1.00 40.34 329 GLU A O 1
ATOM 2593 N N . TYR A 1 330 ? 12.993 21.352 5.670 1.00 35.47 330 TYR A N 1
ATOM 2594 C CA . TYR A 1 330 ? 12.680 21.827 7.031 1.00 35.47 330 TYR A CA 1
ATOM 2595 C C . TYR A 1 330 ? 13.535 21.178 8.135 1.00 35.47 330 TYR A C 1
ATOM 2597 O O . TYR A 1 330 ? 13.314 21.428 9.318 1.00 35.47 330 TYR A O 1
ATOM 2605 N N . MET A 1 331 ? 14.519 20.352 7.772 1.00 41.09 331 MET A N 1
ATOM 2606 C CA . MET A 1 331 ? 15.528 19.846 8.706 1.00 41.09 331 MET A CA 1
ATOM 2607 C C . MET A 1 331 ? 16.599 20.907 8.971 1.00 41.09 331 MET A C 1
ATOM 2609 O O . MET A 1 331 ? 17.172 21.445 8.031 1.00 41.09 331 MET A O 1
ATOM 2613 N N . ASP A 1 332 ? 16.950 21.156 10.235 1.00 37.34 332 ASP A N 1
ATOM 2614 C CA . ASP A 1 332 ? 17.996 22.126 10.627 1.00 37.34 332 ASP A CA 1
ATOM 2615 C C . ASP A 1 332 ? 19.406 21.782 10.095 1.00 37.34 332 ASP A C 1
ATOM 2617 O O . ASP A 1 332 ? 20.327 22.595 10.152 1.00 37.34 332 ASP A O 1
ATOM 2621 N N . SER A 1 333 ? 19.596 20.576 9.552 1.00 39.81 333 SER A N 1
ATOM 2622 C CA . SER A 1 333 ? 20.873 20.116 9.008 1.00 39.81 333 SER A CA 1
ATOM 2623 C C . SER A 1 333 ? 21.068 20.555 7.554 1.00 39.81 333 SER A C 1
ATOM 2625 O O . SER A 1 333 ? 20.520 19.955 6.624 1.00 39.81 333 SER A O 1
ATOM 2627 N N . GLU A 1 334 ? 21.929 21.552 7.335 1.00 39.53 334 GLU A N 1
ATOM 2628 C CA . GLU A 1 334 ? 22.345 21.993 5.992 1.00 39.53 334 GLU A CA 1
ATOM 2629 C C . GLU A 1 334 ? 22.966 20.869 5.137 1.00 39.53 334 GLU A C 1
ATOM 2631 O O . GLU A 1 334 ? 22.871 20.907 3.909 1.00 39.53 334 GLU A O 1
ATOM 2636 N N . LEU A 1 335 ? 23.519 19.820 5.761 1.00 34.00 335 LEU A N 1
ATOM 2637 C CA . LEU A 1 335 ? 24.084 18.647 5.076 1.00 34.00 335 LEU A CA 1
ATOM 2638 C C . LEU A 1 335 ? 23.015 17.776 4.387 1.00 34.00 335 LEU A C 1
ATOM 2640 O O . LEU A 1 335 ? 23.251 17.225 3.313 1.00 34.00 335 LEU A O 1
ATOM 2644 N N . VAL A 1 336 ? 21.821 17.657 4.974 1.00 37.00 336 VAL A N 1
ATOM 2645 C CA . VAL A 1 336 ? 20.710 16.876 4.391 1.00 37.00 336 VAL A CA 1
ATOM 2646 C C . VAL A 1 336 ? 20.055 17.653 3.246 1.00 37.00 336 VAL A C 1
ATOM 2648 O O . VAL A 1 336 ? 19.710 17.080 2.204 1.00 37.00 336 VAL A O 1
ATOM 2651 N N . LYS A 1 337 ? 19.964 18.981 3.398 1.00 42.31 337 LYS A N 1
ATOM 2652 C CA . LYS A 1 337 ? 19.505 19.890 2.344 1.00 42.31 337 LYS A CA 1
ATOM 2653 C C . LYS A 1 337 ? 20.453 19.895 1.152 1.00 42.31 337 LYS A C 1
ATOM 2655 O O . LYS A 1 337 ? 19.992 19.894 0.012 1.00 42.31 337 LYS A O 1
ATOM 2660 N N . SER A 1 338 ? 21.770 19.941 1.373 1.00 37.94 338 SER A N 1
ATOM 2661 C CA . SER A 1 338 ? 22.752 19.920 0.279 1.00 37.94 338 SER A CA 1
ATOM 2662 C C . SER A 1 338 ? 22.746 18.578 -0.459 1.00 37.94 338 SER A C 1
ATOM 2664 O O . SER A 1 338 ? 22.715 18.572 -1.687 1.00 37.94 338 SER A O 1
ATOM 2666 N N . ALA A 1 339 ? 22.642 17.454 0.256 1.00 37.81 339 ALA A N 1
ATOM 2667 C CA . ALA A 1 339 ? 22.559 16.121 -0.342 1.00 37.81 339 ALA A CA 1
ATOM 2668 C C . ALA A 1 339 ? 21.284 15.903 -1.175 1.00 37.81 339 ALA A C 1
ATOM 2670 O O . ALA A 1 339 ? 21.356 15.366 -2.279 1.00 37.81 339 ALA A O 1
ATOM 2671 N N . SER A 1 340 ? 20.126 16.362 -0.691 1.00 39.53 340 SER A N 1
ATOM 2672 C CA . SER A 1 340 ? 18.856 16.259 -1.429 1.00 39.53 340 SER A CA 1
ATOM 2673 C C . SER A 1 340 ? 18.845 17.147 -2.678 1.00 39.53 340 SER A C 1
ATOM 2675 O O . SER A 1 340 ? 18.412 16.708 -3.744 1.00 39.53 340 SER A O 1
ATOM 2677 N N . ARG A 1 341 ? 19.389 18.371 -2.579 1.00 45.41 341 ARG A N 1
ATOM 2678 C CA . ARG A 1 341 ? 19.563 19.289 -3.720 1.00 45.41 341 ARG A CA 1
ATOM 2679 C C . ARG A 1 341 ? 20.542 18.736 -4.759 1.00 45.41 341 ARG A C 1
ATOM 2681 O O . ARG A 1 341 ? 20.273 18.823 -5.952 1.00 45.41 341 ARG A O 1
ATOM 2688 N N . MET A 1 342 ? 21.645 18.131 -4.317 1.00 38.91 342 MET A N 1
ATOM 2689 C CA . MET A 1 342 ? 22.633 17.482 -5.183 1.00 38.91 342 MET A CA 1
ATOM 2690 C C . MET A 1 342 ? 22.053 16.242 -5.873 1.00 38.91 342 MET A C 1
ATOM 2692 O O . MET A 1 342 ? 22.264 16.061 -7.069 1.00 38.91 342 MET A O 1
ATOM 2696 N N . PHE A 1 343 ? 21.278 15.424 -5.156 1.00 41.50 343 PHE A N 1
ATOM 2697 C CA . PHE A 1 343 ? 20.570 14.282 -5.732 1.00 41.50 343 PHE A CA 1
ATOM 2698 C C . PHE A 1 343 ? 19.618 14.740 -6.840 1.00 41.50 343 PHE A C 1
ATOM 2700 O O . PHE A 1 343 ? 19.760 14.289 -7.967 1.00 41.50 343 PHE A O 1
ATOM 2707 N N . LEU A 1 344 ? 18.732 15.706 -6.577 1.00 42.00 344 LEU A N 1
ATOM 2708 C CA . LEU A 1 344 ? 17.807 16.227 -7.591 1.00 42.00 344 LEU A CA 1
ATOM 2709 C C . LEU A 1 344 ? 18.516 16.888 -8.783 1.00 42.00 344 LEU A C 1
ATOM 2711 O O . LEU A 1 344 ? 18.132 16.625 -9.917 1.00 42.00 344 LEU A O 1
ATOM 2715 N N . LYS A 1 345 ? 19.566 17.689 -8.557 1.00 42.88 345 LYS A N 1
ATOM 2716 C CA . LYS A 1 345 ? 20.343 18.329 -9.635 1.00 42.88 345 LYS A CA 1
ATOM 2717 C C . LYS A 1 345 ? 21.058 17.313 -10.530 1.00 42.88 345 LYS A C 1
ATOM 2719 O O . LYS A 1 345 ? 21.134 17.510 -11.735 1.00 42.88 345 LYS A O 1
ATOM 2724 N N . ASN A 1 346 ? 21.587 16.241 -9.947 1.00 39.66 346 ASN A N 1
ATOM 2725 C CA . ASN A 1 346 ? 22.306 15.210 -10.697 1.00 39.66 346 ASN A CA 1
ATOM 2726 C C . ASN A 1 346 ? 21.361 14.191 -11.333 1.00 39.66 346 ASN A C 1
ATOM 2728 O O . ASN A 1 346 ? 21.696 13.601 -12.356 1.00 39.66 346 ASN A O 1
ATOM 2732 N N . LEU A 1 347 ? 20.181 13.990 -10.740 1.00 39.75 347 LEU A N 1
ATOM 2733 C CA . LEU A 1 347 ? 19.114 13.232 -11.371 1.00 39.75 347 LEU A CA 1
ATOM 2734 C C . LEU A 1 347 ? 18.550 13.985 -12.560 1.00 39.75 347 LEU A C 1
ATOM 2736 O O . LEU A 1 347 ? 18.346 13.355 -13.580 1.00 39.75 347 LEU A O 1
ATOM 2740 N N . PHE A 1 348 ? 18.359 15.298 -12.460 1.00 43.50 348 PHE A N 1
ATOM 2741 C CA . PHE A 1 348 ? 17.758 16.134 -13.495 1.00 43.50 348 PHE A CA 1
ATOM 2742 C C . PHE A 1 348 ? 18.716 17.260 -13.908 1.00 43.50 348 PHE A C 1
ATOM 2744 O O . PHE A 1 348 ? 18.504 18.414 -13.532 1.00 43.50 348 PHE A O 1
ATOM 2751 N N . PRO A 1 349 ? 19.799 16.941 -14.641 1.00 42.03 349 PRO A N 1
ATOM 2752 C CA . PRO A 1 349 ? 20.748 17.953 -15.079 1.00 42.03 349 PRO A CA 1
ATOM 2753 C C . PRO A 1 349 ? 20.081 18.908 -16.079 1.00 42.03 349 PRO A C 1
ATOM 2755 O O . PRO A 1 349 ? 19.535 18.488 -17.099 1.00 42.03 349 PRO A O 1
ATOM 2758 N N . ASP A 1 350 ? 20.117 20.205 -15.771 1.00 43.44 350 ASP A N 1
ATOM 2759 C CA . ASP A 1 350 ? 19.608 21.264 -16.643 1.00 43.44 350 ASP A CA 1
ATOM 2760 C C . ASP A 1 350 ? 20.431 21.339 -17.938 1.00 43.44 350 ASP A C 1
ATOM 2762 O O . ASP A 1 350 ? 21.568 21.806 -17.926 1.00 43.44 350 ASP A O 1
ATOM 2766 N N . GLU A 1 351 ? 19.839 20.975 -19.078 1.00 39.38 351 GLU A N 1
ATOM 2767 C CA . GLU A 1 351 ? 20.354 21.400 -20.391 1.00 39.38 351 GLU A CA 1
ATOM 2768 C C . GLU A 1 351 ? 19.657 22.674 -20.914 1.00 39.38 351 GLU A C 1
ATOM 2770 O O . GLU A 1 351 ? 20.175 23.310 -21.832 1.00 39.38 351 GLU A O 1
ATOM 2775 N N . LYS A 1 352 ? 18.491 23.084 -20.369 1.00 38.41 352 LYS A N 1
ATOM 2776 C CA . LYS A 1 352 ? 17.651 24.157 -20.963 1.00 38.41 352 LYS A CA 1
ATOM 2777 C C . LYS A 1 352 ? 16.854 25.055 -19.994 1.00 38.41 352 LYS A C 1
ATOM 2779 O O . LYS A 1 352 ? 15.803 25.568 -20.375 1.00 38.41 352 LYS A O 1
ATOM 2784 N N . SER A 1 353 ? 17.316 25.311 -18.770 1.00 36.75 353 SER A N 1
ATOM 2785 C CA . SER A 1 353 ? 16.649 26.298 -17.901 1.00 36.75 353 SER A CA 1
ATOM 2786 C C . SER A 1 353 ? 17.166 27.722 -18.151 1.00 36.75 353 SER A C 1
ATOM 2788 O O . SER A 1 353 ? 18.144 28.174 -17.561 1.00 36.75 353 SER A O 1
ATOM 2790 N N . THR A 1 354 ? 16.492 28.464 -19.035 1.00 33.19 354 THR A N 1
ATOM 2791 C CA . THR A 1 354 ? 16.623 29.932 -19.175 1.00 33.19 354 THR A CA 1
ATOM 2792 C C . THR A 1 354 ? 15.656 30.695 -18.253 1.00 33.19 354 THR A C 1
ATOM 2794 O O . THR A 1 354 ? 15.343 31.858 -18.501 1.00 33.19 354 THR A O 1
ATOM 2797 N N . GLY A 1 355 ? 15.142 30.056 -17.198 1.00 30.16 355 GLY A N 1
ATOM 2798 C CA . GLY A 1 355 ? 14.159 30.626 -16.277 1.00 30.16 355 GLY A CA 1
ATOM 2799 C C . GLY A 1 355 ? 14.767 30.929 -14.912 1.00 30.16 355 GLY A C 1
ATOM 2800 O O . GLY A 1 355 ? 15.379 30.075 -14.283 1.00 30.16 355 GLY A O 1
ATOM 2801 N N . ASN A 1 356 ? 14.589 32.162 -14.451 1.00 33.50 356 ASN A N 1
ATOM 2802 C CA . ASN A 1 356 ? 15.136 32.732 -13.221 1.00 33.50 356 ASN A CA 1
ATOM 2803 C C . ASN A 1 356 ? 14.593 32.021 -11.951 1.00 33.50 356 ASN A C 1
ATOM 2805 O O . ASN A 1 356 ? 13.695 32.534 -11.291 1.00 33.50 356 ASN A O 1
ATOM 2809 N N . SER A 1 357 ? 15.114 30.839 -11.603 1.00 34.56 357 SER A N 1
ATOM 2810 C CA . SER A 1 357 ? 14.821 30.142 -10.341 1.00 34.56 357 SER A CA 1
ATOM 2811 C C . SER A 1 357 ? 15.986 30.313 -9.362 1.00 34.56 357 SER A C 1
ATOM 2813 O O . SER A 1 357 ? 17.068 29.744 -9.514 1.00 34.56 357 SER A O 1
ATOM 2815 N N . SER A 1 358 ? 15.765 31.128 -8.332 1.00 31.48 358 SER A N 1
ATOM 2816 C CA . SER A 1 358 ? 16.701 31.423 -7.239 1.00 31.48 358 SER A CA 1
ATOM 2817 C C . SER A 1 358 ? 17.054 30.213 -6.361 1.00 31.48 358 SER A C 1
ATOM 2819 O O . SER A 1 358 ? 17.968 30.313 -5.545 1.00 31.48 358 SER A O 1
ATOM 2821 N N . VAL A 1 359 ? 16.412 29.057 -6.560 1.00 34.47 359 VAL A N 1
ATOM 2822 C CA . VAL A 1 359 ? 16.745 27.790 -5.882 1.00 34.47 359 VAL A CA 1
ATOM 2823 C C . VAL A 1 359 ? 18.068 27.205 -6.408 1.00 34.47 359 VAL A C 1
ATOM 2825 O O . VAL A 1 359 ? 18.784 26.522 -5.676 1.00 34.47 359 VAL A O 1
ATOM 2828 N N . VAL A 1 360 ? 18.444 27.528 -7.654 1.00 33.38 360 VAL A N 1
ATOM 2829 C CA . VAL A 1 360 ? 19.567 26.893 -8.370 1.00 33.38 360 VAL A CA 1
ATOM 2830 C C . VAL A 1 360 ? 20.917 27.614 -8.175 1.00 33.38 360 VAL A C 1
ATOM 2832 O O . VAL A 1 360 ? 21.980 27.027 -8.372 1.00 33.38 360 VAL A O 1
ATOM 2835 N N . LYS A 1 361 ? 20.924 28.879 -7.729 1.00 28.12 361 LYS A N 1
ATOM 2836 C CA . LYS A 1 361 ? 22.151 29.707 -7.672 1.00 28.12 361 LYS A CA 1
ATOM 2837 C C . LYS A 1 361 ? 23.024 29.543 -6.420 1.00 28.12 361 LYS A C 1
ATOM 2839 O O . LYS A 1 361 ? 24.158 30.003 -6.432 1.00 28.12 361 LYS A O 1
ATOM 2844 N N . GLY A 1 362 ? 22.557 28.869 -5.369 1.00 31.73 362 GLY A N 1
ATOM 2845 C CA . GLY A 1 362 ? 23.338 28.643 -4.137 1.00 31.73 362 GLY A CA 1
ATOM 2846 C C . GLY A 1 362 ? 24.204 27.373 -4.136 1.00 31.73 362 GLY A C 1
ATOM 2847 O O . GLY A 1 362 ? 24.667 26.952 -3.084 1.00 31.73 362 GLY A O 1
ATOM 2848 N N . ILE A 1 363 ? 24.361 26.710 -5.286 1.00 33.16 363 ILE A N 1
ATOM 2849 C CA . ILE A 1 363 ? 24.720 25.281 -5.391 1.00 33.16 363 ILE A CA 1
ATOM 2850 C C . ILE A 1 363 ? 26.243 25.027 -5.544 1.00 33.16 363 ILE A C 1
ATOM 2852 O O . ILE A 1 363 ? 26.675 23.911 -5.807 1.00 33.16 363 ILE A O 1
ATOM 2856 N N . GLY A 1 364 ? 27.091 26.043 -5.382 1.00 25.91 364 GLY A N 1
ATOM 2857 C CA . GLY A 1 364 ? 28.504 25.955 -5.775 1.00 25.91 364 GLY A CA 1
ATOM 2858 C C . GLY A 1 364 ? 29.457 25.171 -4.862 1.00 25.91 364 GLY A C 1
ATOM 2859 O O . GLY A 1 364 ? 30.445 24.664 -5.376 1.00 25.91 364 GLY A O 1
ATOM 2860 N N . GLU A 1 365 ? 29.225 25.071 -3.545 1.00 25.67 365 GLU A N 1
ATOM 2861 C CA . GLU A 1 365 ? 30.367 24.851 -2.620 1.00 25.67 365 GLU A CA 1
ATOM 2862 C C . GLU A 1 365 ? 30.164 23.850 -1.459 1.00 25.67 365 GLU A C 1
ATOM 2864 O O . GLU A 1 365 ? 31.001 23.781 -0.566 1.00 25.67 365 GLU A O 1
ATOM 2869 N N . ALA A 1 366 ? 29.117 23.020 -1.438 1.00 26.72 366 ALA A N 1
ATOM 2870 C CA . ALA A 1 366 ? 28.881 22.090 -0.317 1.00 26.72 366 ALA A CA 1
ATOM 2871 C C . ALA A 1 366 ? 28.844 20.616 -0.753 1.00 26.72 366 ALA A C 1
ATOM 2873 O O . ALA A 1 366 ? 27.810 19.953 -0.660 1.00 26.72 366 ALA A O 1
ATOM 2874 N N . VAL A 1 367 ? 29.972 20.099 -1.242 1.00 25.61 367 VAL A N 1
ATOM 2875 C CA . VAL A 1 367 ? 30.157 18.681 -1.595 1.00 25.61 367 VAL A CA 1
ATOM 2876 C C . VAL A 1 367 ? 31.235 18.102 -0.674 1.00 25.61 367 VAL A C 1
ATOM 2878 O O . VAL A 1 367 ? 32.214 18.776 -0.390 1.00 25.61 367 VAL A O 1
ATOM 2881 N N . ILE A 1 368 ? 31.052 16.853 -0.226 1.00 31.19 368 ILE A N 1
ATOM 2882 C CA . ILE A 1 368 ? 31.883 16.079 0.727 1.00 31.19 368 ILE A CA 1
ATOM 2883 C C . ILE A 1 368 ? 31.428 16.190 2.198 1.00 31.19 368 ILE A C 1
ATOM 2885 O O . ILE A 1 368 ? 32.051 16.868 3.005 1.00 31.19 368 ILE A O 1
ATOM 2889 N N . ALA A 1 369 ? 30.357 15.464 2.557 1.00 28.36 369 ALA A N 1
ATOM 2890 C CA . ALA A 1 369 ? 30.197 14.740 3.838 1.00 28.36 369 ALA A CA 1
ATOM 2891 C C . ALA A 1 369 ? 28.746 14.248 4.017 1.00 28.36 369 ALA A C 1
ATOM 2893 O O . ALA A 1 369 ? 27.985 14.810 4.797 1.00 28.36 369 ALA A O 1
ATOM 2894 N N . THR A 1 370 ? 28.344 13.179 3.329 1.00 30.64 370 THR A N 1
ATOM 2895 C CA . THR A 1 370 ? 27.067 12.501 3.626 1.00 30.64 370 THR A CA 1
ATOM 2896 C C . THR A 1 370 ? 27.343 11.165 4.300 1.00 30.64 370 THR A C 1
ATOM 2898 O O . THR A 1 370 ? 28.098 10.338 3.778 1.00 30.64 370 THR A O 1
ATOM 2901 N N . LYS A 1 371 ? 26.766 10.941 5.487 1.00 27.80 371 LYS A N 1
ATOM 2902 C CA . LYS A 1 371 ? 26.823 9.634 6.147 1.00 27.80 371 LYS A CA 1
ATOM 2903 C C . LYS A 1 371 ? 25.708 8.738 5.581 1.00 27.80 371 LYS A C 1
ATOM 2905 O O . LYS A 1 371 ? 24.659 9.239 5.188 1.00 27.80 371 LYS A O 1
ATOM 2910 N N . PRO A 1 372 ? 25.891 7.405 5.554 1.00 32.28 372 PRO A N 1
ATOM 2911 C CA . PRO A 1 372 ? 24.899 6.453 5.032 1.00 32.28 372 PRO A CA 1
ATOM 2912 C C . PRO A 1 372 ? 23.492 6.565 5.645 1.00 32.28 372 PRO A C 1
ATOM 2914 O O . PRO A 1 372 ? 22.507 6.276 4.977 1.00 32.28 372 PRO A O 1
ATOM 2917 N N . SER A 1 373 ? 23.396 7.012 6.900 1.00 29.98 373 SER A N 1
ATOM 2918 C CA . SER A 1 373 ? 22.141 7.257 7.626 1.00 29.98 373 SER A CA 1
ATOM 2919 C C . SER A 1 373 ? 21.331 8.443 7.093 1.00 29.98 373 SER A C 1
ATOM 2921 O O . SER A 1 373 ? 20.145 8.563 7.380 1.00 29.98 373 SER A O 1
ATOM 2923 N N . ASP A 1 374 ? 21.948 9.324 6.309 1.00 32.69 374 ASP A N 1
ATOM 2924 C CA . ASP A 1 374 ? 21.278 10.507 5.765 1.00 32.69 374 ASP A CA 1
ATOM 2925 C C . ASP A 1 374 ? 20.529 10.164 4.463 1.00 32.69 374 ASP A C 1
ATOM 2927 O O . ASP A 1 374 ? 19.588 10.858 4.083 1.00 32.69 374 ASP A O 1
ATOM 2931 N N . LEU A 1 375 ? 20.888 9.038 3.822 1.00 32.59 375 LEU A N 1
ATOM 2932 C CA . LEU A 1 375 ? 20.153 8.447 2.701 1.00 32.59 375 LEU A CA 1
ATOM 2933 C C . LEU A 1 375 ? 18.970 7.585 3.158 1.00 32.59 375 LEU A C 1
ATOM 2935 O O . LEU A 1 375 ? 18.074 7.369 2.362 1.00 32.59 375 LEU A O 1
ATOM 2939 N N . SER A 1 376 ? 18.900 7.105 4.404 1.00 34.25 376 SER A N 1
ATOM 2940 C CA . SER A 1 376 ? 17.738 6.326 4.874 1.00 34.25 376 SER A CA 1
ATOM 2941 C C . SER A 1 376 ? 16.486 7.177 5.120 1.00 34.25 376 SER A C 1
ATOM 2943 O O . SER A 1 376 ? 15.379 6.654 5.059 1.00 34.25 376 SER A O 1
ATOM 2945 N N . ASN A 1 377 ? 16.629 8.500 5.289 1.00 34.62 377 ASN A N 1
ATOM 2946 C CA . ASN A 1 377 ? 15.498 9.447 5.353 1.00 34.62 377 ASN A CA 1
ATOM 2947 C C . ASN A 1 377 ? 14.748 9.585 4.024 1.00 34.62 377 ASN A C 1
ATOM 2949 O O . ASN A 1 377 ? 13.698 10.218 3.945 1.00 34.62 377 ASN A O 1
ATOM 2953 N N . LEU A 1 378 ? 15.284 8.974 2.974 1.00 39.62 378 LEU A N 1
ATOM 2954 C CA . LEU A 1 378 ? 14.610 8.827 1.711 1.00 39.62 378 LEU A CA 1
ATOM 2955 C C . LEU A 1 378 ? 13.345 7.955 1.853 1.00 39.62 378 LEU A C 1
ATOM 2957 O O . LEU A 1 378 ? 12.299 8.292 1.311 1.00 39.62 378 LEU A O 1
ATOM 2961 N N . PHE A 1 379 ? 13.371 6.880 2.631 1.00 51.75 379 PHE A N 1
ATOM 2962 C CA . PHE A 1 379 ? 12.228 5.974 2.758 1.00 51.75 379 PHE A CA 1
ATOM 2963 C C . PHE A 1 379 ? 11.785 5.946 4.214 1.00 51.75 379 PHE A C 1
ATOM 2965 O O . PHE A 1 379 ? 12.264 5.166 5.032 1.00 51.75 379 PHE A O 1
ATOM 2972 N N . ASN A 1 380 ? 10.929 6.909 4.554 1.00 64.19 380 ASN A N 1
ATOM 2973 C CA . ASN A 1 380 ? 10.394 7.068 5.897 1.00 64.19 380 ASN A CA 1
ATOM 2974 C C . ASN A 1 380 ? 9.568 5.818 6.257 1.00 64.19 380 ASN A C 1
ATOM 2976 O O . ASN A 1 380 ? 8.565 5.568 5.588 1.00 64.19 380 ASN A O 1
ATOM 2980 N N . PRO A 1 381 ? 9.907 5.070 7.327 1.00 67.94 381 PRO A N 1
ATOM 2981 C CA . PRO A 1 381 ? 9.166 3.869 7.716 1.00 67.94 381 PRO A CA 1
ATOM 2982 C C . PRO A 1 381 ? 7.660 4.104 7.894 1.00 67.94 381 PRO A C 1
ATOM 2984 O O . PRO A 1 381 ? 6.867 3.190 7.693 1.00 67.94 381 PRO A O 1
ATOM 2987 N N . LYS A 1 382 ? 7.254 5.336 8.240 1.00 75.88 382 LYS A N 1
ATOM 2988 C CA . LYS A 1 382 ? 5.839 5.714 8.326 1.00 75.88 382 LYS A CA 1
ATOM 2989 C C . LYS A 1 382 ? 5.147 5.713 6.961 1.00 75.88 382 LYS A C 1
ATOM 2991 O O . LYS A 1 382 ? 4.013 5.260 6.884 1.00 75.88 382 LYS A O 1
ATOM 2996 N N . PHE A 1 383 ? 5.822 6.180 5.909 1.00 79.19 383 PHE A N 1
ATOM 2997 C CA . PHE A 1 383 ? 5.291 6.179 4.541 1.00 79.19 383 PHE A CA 1
ATOM 2998 C C . PHE A 1 383 ? 5.213 4.766 3.971 1.00 79.19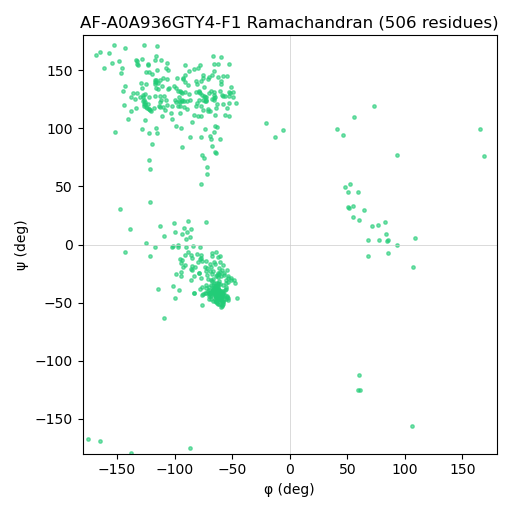 383 PHE A C 1
ATOM 3000 O O . PHE A 1 383 ? 4.247 4.442 3.297 1.00 79.19 383 PHE A O 1
ATOM 3007 N N . GLU A 1 384 ? 6.177 3.904 4.292 1.00 80.25 384 GLU A N 1
ATOM 3008 C CA . GLU A 1 384 ? 6.141 2.490 3.896 1.00 80.25 384 GLU A CA 1
ATOM 3009 C C . GLU A 1 384 ? 4.974 1.752 4.557 1.00 80.25 384 GLU A C 1
ATOM 3011 O O . GLU A 1 384 ? 4.209 1.079 3.875 1.00 80.25 384 GLU A O 1
ATOM 3016 N N . ALA A 1 385 ? 4.784 1.934 5.870 1.00 81.56 385 ALA A N 1
ATOM 3017 C CA . ALA A 1 385 ? 3.651 1.353 6.591 1.00 81.56 385 ALA A CA 1
ATOM 3018 C C . ALA A 1 385 ? 2.300 1.896 6.088 1.00 81.56 385 ALA A C 1
ATOM 3020 O O . ALA A 1 385 ? 1.311 1.165 6.033 1.00 81.56 385 ALA A O 1
ATOM 3021 N N . GLN A 1 386 ? 2.254 3.176 5.705 1.00 85.56 386 GLN A N 1
ATOM 3022 C CA . GLN A 1 386 ? 1.086 3.788 5.075 1.00 85.56 386 GLN A CA 1
ATOM 3023 C C . GLN A 1 386 ? 0.818 3.191 3.690 1.00 85.56 386 GLN A C 1
ATOM 3025 O O . GLN A 1 386 ? -0.293 2.747 3.417 1.00 85.56 386 GLN A O 1
ATOM 3030 N N . ALA A 1 387 ? 1.841 3.092 2.844 1.00 88.88 387 ALA A N 1
ATOM 3031 C CA . ALA A 1 387 ? 1.720 2.523 1.511 1.00 88.88 387 ALA A CA 1
ATOM 3032 C C . ALA A 1 387 ? 1.417 1.015 1.534 1.00 88.88 387 ALA A C 1
ATOM 3034 O O . ALA A 1 387 ? 0.719 0.529 0.651 1.00 88.88 387 ALA A O 1
ATOM 3035 N N . ASP A 1 388 ? 1.892 0.261 2.532 1.00 89.75 388 ASP A N 1
ATOM 3036 C CA . ASP A 1 388 ? 1.460 -1.121 2.785 1.00 89.75 388 ASP A CA 1
ATOM 3037 C C . ASP A 1 388 ? -0.041 -1.189 3.046 1.00 89.75 388 ASP A C 1
ATOM 3039 O O . ASP A 1 388 ? -0.751 -1.940 2.384 1.00 89.75 388 ASP A O 1
ATOM 3043 N N . ARG A 1 389 ? -0.529 -0.391 4.000 1.00 90.12 389 ARG A N 1
ATOM 3044 C CA . ARG A 1 389 ? -1.933 -0.404 4.420 1.00 90.12 389 ARG A CA 1
ATOM 3045 C C . ARG A 1 389 ? -2.875 0.015 3.293 1.00 90.12 389 ARG A C 1
ATOM 3047 O O . ARG A 1 389 ? -3.833 -0.696 2.997 1.00 90.12 389 ARG A O 1
ATOM 3054 N N . VAL A 1 390 ? -2.580 1.141 2.652 1.00 93.00 390 VAL A N 1
ATOM 3055 C CA . VAL A 1 390 ? -3.372 1.689 1.545 1.00 93.00 390 VAL A CA 1
ATOM 3056 C C . VAL A 1 390 ? -3.262 0.799 0.310 1.00 93.00 390 VAL A C 1
ATOM 3058 O O . VAL A 1 390 ? -4.266 0.503 -0.330 1.00 93.00 390 VAL A O 1
ATOM 3061 N N . GLY A 1 391 ? -2.058 0.324 -0.021 1.00 94.00 391 GLY A N 1
ATOM 3062 C CA . GLY A 1 391 ? -1.854 -0.575 -1.154 1.00 94.00 391 GLY A CA 1
ATOM 3063 C C . GLY A 1 391 ? -2.606 -1.896 -0.992 1.00 94.00 391 GLY A C 1
ATOM 3064 O O . GLY A 1 391 ? -3.166 -2.407 -1.964 1.00 94.00 391 GLY A O 1
ATOM 3065 N N . LEU A 1 392 ? -2.695 -2.409 0.242 1.00 93.19 392 LEU A N 1
ATOM 3066 C CA . LEU A 1 392 ? -3.533 -3.558 0.582 1.00 93.19 392 LEU A CA 1
ATOM 3067 C C . LEU A 1 392 ? -5.014 -3.253 0.327 1.00 93.19 392 LEU A C 1
ATOM 3069 O O . LEU A 1 392 ? -5.686 -4.049 -0.323 1.00 93.19 392 LEU A O 1
ATOM 3073 N N . TYR A 1 393 ? -5.500 -2.087 0.762 1.00 93.31 393 TYR A N 1
ATOM 3074 C CA . TYR A 1 393 ? -6.872 -1.645 0.500 1.00 93.31 393 TYR A CA 1
ATOM 3075 C C . TYR A 1 393 ? -7.171 -1.525 -1.001 1.00 93.31 393 TYR A C 1
ATOM 3077 O O . TYR A 1 393 ? -8.190 -2.024 -1.470 1.00 93.31 393 TYR A O 1
ATOM 3085 N N . TYR A 1 394 ? -6.262 -0.948 -1.789 1.00 95.25 394 TYR A N 1
ATOM 3086 C CA . TYR A 1 394 ? -6.407 -0.846 -3.244 1.00 95.25 394 TYR A CA 1
ATOM 3087 C C . TYR A 1 394 ? -6.483 -2.215 -3.927 1.00 95.25 394 TYR A C 1
ATOM 3089 O O . TYR A 1 394 ? -7.329 -2.429 -4.798 1.00 95.25 394 TYR A O 1
ATOM 3097 N N . ALA A 1 395 ? -5.639 -3.164 -3.517 1.00 93.94 395 ALA A N 1
ATOM 3098 C CA . ALA A 1 395 ? -5.696 -4.532 -4.020 1.00 93.94 395 ALA A CA 1
ATOM 3099 C C . ALA A 1 395 ? -7.005 -5.236 -3.609 1.00 93.94 395 ALA A C 1
ATOM 3101 O O . ALA A 1 395 ? -7.632 -5.890 -4.446 1.00 93.94 395 ALA A O 1
ATOM 3102 N N . PHE A 1 396 ? -7.454 -5.052 -2.364 1.00 91.88 396 PHE A N 1
ATOM 3103 C CA . PHE A 1 396 ? -8.721 -5.585 -1.858 1.00 91.88 396 PHE A CA 1
ATOM 3104 C C . PHE A 1 396 ? -9.926 -5.043 -2.633 1.00 91.88 396 PHE A C 1
ATOM 3106 O O . PHE A 1 396 ? -10.721 -5.824 -3.151 1.00 91.88 396 PHE A O 1
ATOM 3113 N N . ALA A 1 397 ? -10.021 -3.721 -2.792 1.00 90.31 397 ALA A N 1
ATOM 3114 C CA . ALA A 1 397 ? -11.089 -3.057 -3.537 1.00 90.31 397 ALA A CA 1
ATOM 3115 C C . ALA A 1 397 ? -11.100 -3.458 -5.025 1.00 90.31 397 ALA A C 1
ATOM 3117 O O . ALA A 1 397 ? -12.149 -3.492 -5.666 1.00 90.31 397 ALA A O 1
ATOM 3118 N N . ALA A 1 398 ? -9.938 -3.819 -5.577 1.00 90.69 398 ALA A N 1
ATOM 3119 C CA . ALA A 1 398 ? -9.804 -4.397 -6.912 1.00 90.69 398 ALA A CA 1
ATOM 3120 C C . ALA A 1 398 ? -10.183 -5.894 -6.990 1.00 90.69 398 ALA A C 1
ATOM 3122 O O . ALA A 1 398 ? -10.159 -6.480 -8.078 1.00 90.69 398 ALA A O 1
ATOM 3123 N N . GLY A 1 399 ? -10.545 -6.518 -5.868 1.00 90.25 399 GLY A N 1
ATOM 3124 C CA . GLY A 1 399 ? -10.986 -7.907 -5.769 1.00 90.25 399 GLY A CA 1
ATOM 3125 C C . GLY A 1 399 ? -9.854 -8.931 -5.693 1.00 90.25 399 GLY A C 1
ATOM 3126 O O . GLY A 1 399 ? -10.098 -10.098 -5.990 1.00 90.25 399 GLY A O 1
ATOM 3127 N N . TYR A 1 400 ? -8.630 -8.532 -5.336 1.00 90.75 400 TYR A N 1
ATOM 3128 C CA . TYR A 1 400 ? -7.493 -9.447 -5.191 1.00 90.75 400 TYR A CA 1
ATOM 3129 C C . TYR A 1 400 ? -7.397 -10.071 -3.799 1.00 90.75 400 TYR A C 1
ATOM 3131 O O . TYR A 1 400 ? -7.727 -9.451 -2.791 1.00 90.75 400 TYR A O 1
ATOM 3139 N N . ASP A 1 401 ? -6.868 -11.295 -3.742 1.00 90.19 401 ASP A N 1
ATOM 3140 C CA . ASP A 1 401 ? -6.560 -11.981 -2.487 1.00 90.19 401 ASP A CA 1
ATOM 3141 C C . ASP A 1 401 ? -5.379 -11.317 -1.762 1.00 90.19 401 ASP A C 1
ATOM 3143 O O . ASP A 1 401 ? -4.210 -11.624 -1.992 1.00 90.19 401 ASP A O 1
ATOM 3147 N N . ILE A 1 402 ? -5.690 -10.394 -0.856 1.00 91.19 402 ILE A N 1
ATOM 3148 C CA . ILE A 1 402 ? -4.702 -9.601 -0.118 1.00 91.19 402 ILE A CA 1
ATOM 3149 C C . ILE A 1 402 ? -3.847 -10.399 0.878 1.00 91.19 402 ILE A C 1
ATOM 3151 O O . ILE A 1 402 ? -2.828 -9.890 1.349 1.00 91.19 402 ILE A O 1
ATOM 3155 N N . ARG A 1 403 ? -4.175 -11.671 1.155 1.00 88.94 403 ARG A N 1
ATOM 3156 C CA . ARG A 1 403 ? -3.304 -12.565 1.948 1.00 88.94 403 ARG A CA 1
ATOM 3157 C C . ARG A 1 403 ? -1.965 -12.808 1.254 1.00 88.94 403 ARG A C 1
ATOM 3159 O O . ARG A 1 403 ? -0.949 -13.026 1.917 1.00 88.94 403 ARG A O 1
ATOM 3166 N N . GLU A 1 404 ? -1.949 -12.693 -0.072 1.00 90.50 404 GLU A N 1
ATOM 3167 C CA . GLU A 1 404 ? -0.746 -12.810 -0.888 1.00 90.50 404 GLU A CA 1
ATOM 3168 C C . GLU A 1 404 ? 0.277 -11.700 -0.627 1.00 90.50 404 GLU A C 1
ATOM 3170 O O . GLU A 1 404 ? 1.457 -11.889 -0.912 1.00 90.50 404 GLU A O 1
ATOM 3175 N N . SER A 1 405 ? -0.117 -10.591 0.008 1.00 91.50 405 SER A N 1
ATOM 3176 C CA . SER A 1 405 ? 0.819 -9.551 0.443 1.00 91.50 405 SER A CA 1
ATOM 3177 C C . SER A 1 405 ? 1.855 -10.080 1.442 1.00 91.50 405 SER A C 1
ATOM 3179 O O . SER A 1 405 ? 3.063 -9.915 1.258 1.00 91.50 405 SER A O 1
ATOM 3181 N N . ALA A 1 406 ? 1.409 -10.815 2.467 1.00 89.25 406 ALA A N 1
ATOM 3182 C CA . ALA A 1 406 ? 2.316 -11.428 3.436 1.00 89.25 406 ALA A CA 1
ATOM 3183 C C . ALA A 1 406 ? 3.205 -12.502 2.779 1.00 89.25 406 ALA A C 1
ATOM 3185 O O . ALA A 1 406 ? 4.393 -12.598 3.094 1.00 89.25 406 ALA A O 1
ATOM 3186 N N . ASN A 1 407 ? 2.656 -13.281 1.838 1.00 89.06 407 ASN A N 1
ATOM 3187 C CA . ASN A 1 407 ? 3.413 -14.281 1.075 1.00 89.06 407 ASN A CA 1
ATOM 3188 C C . ASN A 1 407 ? 4.494 -13.634 0.204 1.00 89.06 407 ASN A C 1
ATOM 3190 O O . ASN A 1 407 ? 5.646 -14.065 0.245 1.00 89.06 407 ASN A O 1
ATOM 3194 N N . PHE A 1 408 ? 4.170 -12.545 -0.491 1.00 90.62 408 PHE A N 1
ATOM 3195 C CA . PHE A 1 408 ? 5.133 -11.765 -1.259 1.00 90.62 408 PHE A CA 1
ATOM 3196 C C . PHE A 1 408 ? 6.310 -11.293 -0.392 1.00 90.62 408 PHE A C 1
ATOM 3198 O O . PHE A 1 408 ? 7.474 -11.500 -0.744 1.00 90.62 408 PHE A O 1
ATOM 3205 N N . TRP A 1 409 ? 6.040 -10.738 0.791 1.00 87.50 409 TRP A N 1
ATOM 3206 C CA . TRP A 1 409 ? 7.115 -10.308 1.687 1.00 87.50 409 TRP A CA 1
ATOM 3207 C C . TRP A 1 409 ? 7.957 -11.468 2.233 1.00 87.50 409 TRP A C 1
ATOM 3209 O O . TRP A 1 409 ? 9.159 -11.292 2.458 1.00 87.50 409 TRP A O 1
ATOM 3219 N N . ARG A 1 410 ? 7.387 -12.672 2.394 1.00 87.06 410 ARG A N 1
ATOM 3220 C CA . ARG A 1 410 ? 8.167 -13.888 2.697 1.00 87.06 410 ARG A CA 1
ATOM 3221 C C . ARG A 1 410 ? 9.099 -14.263 1.540 1.00 87.06 410 ARG A C 1
ATOM 3223 O O . ARG A 1 410 ? 10.257 -14.595 1.799 1.00 87.06 410 ARG A O 1
ATOM 3230 N N . LEU A 1 411 ? 8.644 -14.156 0.288 1.00 87.25 411 LEU A N 1
ATOM 3231 C CA . LEU A 1 411 ? 9.479 -14.379 -0.902 1.00 87.25 411 LEU A CA 1
ATOM 3232 C C . LEU A 1 411 ? 10.625 -13.364 -0.981 1.00 87.25 411 LEU A C 1
ATOM 3234 O O . LEU A 1 411 ? 11.780 -13.749 -1.184 1.00 87.25 411 LEU A O 1
ATOM 3238 N N . MET A 1 412 ? 10.340 -12.080 -0.745 1.00 84.19 412 MET A N 1
ATOM 3239 C CA . MET A 1 412 ? 11.360 -11.028 -0.686 1.00 84.19 412 MET A CA 1
ATOM 3240 C C . MET A 1 412 ? 12.378 -11.291 0.427 1.00 84.19 412 MET A C 1
ATOM 3242 O O . MET A 1 412 ? 13.585 -11.199 0.193 1.00 84.19 412 MET A O 1
ATOM 3246 N N . LYS A 1 413 ? 11.922 -11.702 1.617 1.00 83.00 413 LYS A N 1
ATOM 3247 C CA . LYS A 1 413 ? 12.797 -12.090 2.734 1.00 83.00 413 LYS A CA 1
ATOM 3248 C C . LYS A 1 413 ? 13.723 -13.246 2.355 1.00 83.00 413 LYS A C 1
ATOM 3250 O O . LYS A 1 413 ? 14.927 -13.168 2.596 1.00 83.00 413 LYS A O 1
ATOM 3255 N N . ALA A 1 414 ? 13.182 -14.315 1.772 1.00 83.94 414 ALA A N 1
ATOM 3256 C CA . ALA A 1 414 ? 13.964 -15.479 1.361 1.00 83.94 414 ALA A CA 1
ATOM 3257 C C . ALA A 1 414 ? 15.005 -15.112 0.289 1.00 83.94 414 ALA A C 1
ATOM 3259 O O . ALA A 1 414 ? 16.168 -15.500 0.390 1.00 83.94 414 ALA A O 1
ATOM 3260 N N . THR A 1 415 ? 14.602 -14.301 -0.691 1.00 79.38 415 THR A N 1
ATOM 3261 C CA . THR A 1 415 ? 15.458 -13.848 -1.797 1.00 79.38 415 THR A CA 1
ATOM 3262 C C . THR A 1 415 ? 16.601 -12.965 -1.293 1.00 79.38 415 THR A C 1
ATOM 3264 O O . THR A 1 415 ? 17.765 -13.219 -1.596 1.00 79.38 415 THR A O 1
ATOM 3267 N N . THR A 1 416 ? 16.297 -11.972 -0.457 1.00 72.25 416 THR A N 1
ATOM 3268 C CA . THR A 1 416 ? 17.291 -11.035 0.100 1.00 72.25 416 THR A CA 1
ATOM 3269 C C . THR A 1 416 ? 18.209 -11.662 1.153 1.00 72.25 416 THR A C 1
ATOM 3271 O O . THR A 1 416 ? 19.308 -11.163 1.373 1.00 72.25 416 THR A O 1
ATOM 3274 N N . SER A 1 417 ? 17.818 -12.785 1.766 1.00 73.19 417 SER A N 1
ATOM 3275 C CA . SER A 1 417 ? 18.686 -13.548 2.678 1.00 73.19 417 SER A CA 1
ATOM 3276 C C . SER A 1 417 ? 19.745 -14.388 1.947 1.00 73.19 417 SER A C 1
ATOM 3278 O O . SER A 1 417 ? 20.668 -14.901 2.581 1.00 73.19 417 SER A O 1
ATOM 3280 N N . ASN A 1 418 ? 19.637 -14.550 0.623 1.00 76.31 418 ASN A N 1
ATOM 3281 C CA . ASN A 1 418 ? 20.610 -15.292 -0.173 1.00 76.31 418 ASN A CA 1
ATOM 3282 C C . ASN A 1 418 ? 21.826 -14.402 -0.502 1.00 76.31 418 ASN A C 1
ATOM 3284 O O . ASN A 1 418 ? 21.708 -13.361 -1.158 1.00 76.31 418 ASN A O 1
ATOM 3288 N N . SER A 1 419 ? 23.015 -14.817 -0.057 1.00 71.00 419 SER A N 1
ATOM 3289 C CA . SER A 1 419 ? 24.262 -14.069 -0.259 1.00 71.00 419 SER A CA 1
ATOM 3290 C C . SER A 1 419 ? 24.649 -13.947 -1.734 1.00 71.00 419 SER A C 1
ATOM 3292 O O . SER A 1 419 ? 25.048 -12.865 -2.160 1.00 71.00 419 SER A O 1
ATOM 3294 N N . GLY A 1 420 ? 24.466 -15.008 -2.527 1.00 72.44 420 GLY A N 1
ATOM 3295 C CA . GLY A 1 420 ? 24.768 -15.008 -3.961 1.00 72.44 420 GLY A CA 1
ATOM 3296 C C . GLY A 1 420 ? 23.848 -14.079 -4.751 1.00 72.44 420 GLY A C 1
ATOM 3297 O O . GLY A 1 420 ? 24.304 -13.355 -5.634 1.00 72.44 420 GLY A O 1
ATOM 3298 N N . PHE A 1 421 ? 22.568 -14.023 -4.377 1.00 69.50 421 PHE A N 1
ATOM 3299 C CA . PHE A 1 421 ? 21.640 -13.030 -4.915 1.00 69.50 421 PHE A CA 1
ATOM 3300 C C . PHE A 1 421 ? 22.084 -11.611 -4.547 1.00 69.50 421 PHE A C 1
ATOM 3302 O O . PHE A 1 421 ? 22.262 -10.773 -5.425 1.00 69.50 421 PHE A O 1
ATOM 3309 N N . THR A 1 422 ? 22.349 -11.353 -3.265 1.00 65.12 422 THR A N 1
ATOM 3310 C CA . THR A 1 422 ? 22.796 -10.035 -2.786 1.00 65.12 422 THR A CA 1
ATOM 3311 C C . THR A 1 422 ? 24.057 -9.556 -3.515 1.00 65.12 422 THR A C 1
ATOM 3313 O O . THR A 1 422 ? 24.186 -8.377 -3.843 1.00 65.12 422 THR A O 1
ATOM 3316 N N . GLU A 1 423 ? 24.986 -10.463 -3.803 1.00 66.88 423 GLU A N 1
ATOM 3317 C CA . GLU A 1 423 ? 26.216 -10.171 -4.534 1.00 66.88 423 GLU A CA 1
ATOM 3318 C C . GLU A 1 423 ? 25.980 -9.913 -6.030 1.00 66.88 423 GLU A C 1
ATOM 3320 O O . GLU A 1 423 ? 26.570 -8.989 -6.594 1.00 66.88 423 GLU A O 1
ATOM 3325 N N . ALA A 1 424 ? 25.053 -10.635 -6.665 1.00 66.06 424 ALA A N 1
ATOM 3326 C CA . ALA A 1 424 ? 24.626 -10.349 -8.035 1.00 66.06 424 ALA A CA 1
ATOM 3327 C C . ALA A 1 424 ? 24.009 -8.945 -8.160 1.00 66.06 424 ALA A C 1
ATOM 3329 O O . ALA A 1 424 ? 24.399 -8.180 -9.042 1.00 66.06 424 ALA A O 1
ATOM 3330 N N . ILE A 1 425 ? 23.132 -8.563 -7.224 1.00 63.28 425 ILE A N 1
ATOM 3331 C CA . ILE A 1 425 ? 22.531 -7.223 -7.187 1.00 63.28 425 ILE A CA 1
ATOM 3332 C C . ILE A 1 425 ? 23.605 -6.140 -6.977 1.00 63.28 425 ILE A C 1
ATOM 3334 O O . ILE A 1 425 ? 23.581 -5.118 -7.662 1.00 63.28 425 ILE A O 1
ATOM 3338 N N . LYS A 1 426 ? 24.579 -6.359 -6.075 1.00 61.88 426 LYS A N 1
ATOM 3339 C CA . LYS A 1 426 ? 25.734 -5.450 -5.895 1.00 61.88 426 LYS A CA 1
ATOM 3340 C C . LYS A 1 426 ? 26.458 -5.206 -7.212 1.00 61.88 426 LYS A C 1
ATOM 3342 O O . LYS A 1 426 ? 26.755 -4.063 -7.552 1.00 61.88 426 LYS A O 1
ATOM 3347 N N . ASN A 1 427 ? 26.734 -6.279 -7.945 1.00 65.00 427 ASN A N 1
ATOM 3348 C CA . ASN A 1 427 ? 27.476 -6.214 -9.195 1.00 65.00 427 ASN A CA 1
ATOM 3349 C C . ASN A 1 427 ? 26.679 -5.525 -10.308 1.00 65.00 427 ASN A C 1
ATOM 3351 O O . ASN A 1 427 ? 27.243 -4.704 -11.030 1.00 65.00 427 ASN A O 1
ATOM 3355 N N . ASP A 1 428 ? 25.384 -5.804 -10.433 1.00 61.25 428 ASP A N 1
ATOM 3356 C CA . ASP A 1 428 ? 24.535 -5.168 -11.443 1.00 61.25 428 ASP A CA 1
ATOM 3357 C C . ASP A 1 428 ? 24.283 -3.688 -11.139 1.00 61.25 428 ASP A C 1
ATOM 3359 O O . ASP A 1 428 ? 24.376 -2.856 -12.042 1.00 61.25 428 ASP A O 1
ATOM 3363 N N . PHE A 1 429 ? 24.088 -3.317 -9.871 1.00 56.16 429 PHE A N 1
ATOM 3364 C CA . PHE A 1 429 ? 24.007 -1.910 -9.484 1.00 56.16 429 PHE A CA 1
ATOM 3365 C C . PHE A 1 429 ? 25.327 -1.172 -9.723 1.00 56.16 429 PHE A C 1
ATOM 3367 O O . PHE A 1 429 ? 25.327 -0.057 -10.239 1.00 56.16 429 PHE A O 1
ATOM 3374 N N . LYS A 1 430 ? 26.468 -1.804 -9.424 1.00 58.22 430 LYS A N 1
ATOM 3375 C CA . LYS A 1 430 ? 27.783 -1.239 -9.741 1.00 58.22 430 LYS A CA 1
ATOM 3376 C C . LYS A 1 430 ? 27.930 -0.990 -11.244 1.00 58.22 430 LYS A C 1
ATOM 3378 O O . LYS A 1 430 ? 28.353 0.092 -11.627 1.00 58.22 430 LYS A O 1
ATOM 3383 N N . LYS A 1 431 ? 27.539 -1.939 -12.103 1.00 59.16 431 LYS A N 1
ATOM 3384 C CA . LYS A 1 431 ? 27.533 -1.737 -13.566 1.00 59.16 431 LYS A CA 1
ATOM 3385 C C . LYS A 1 431 ? 26.606 -0.597 -13.983 1.00 59.16 431 LYS A C 1
ATOM 3387 O O . LYS A 1 431 ? 26.984 0.195 -14.837 1.00 59.16 431 LYS A O 1
ATOM 3392 N N . MET A 1 432 ? 25.421 -0.501 -13.376 1.00 53.16 432 MET A N 1
ATOM 3393 C CA . MET A 1 432 ? 24.493 0.600 -13.628 1.00 53.16 432 MET A CA 1
ATOM 3394 C C . MET A 1 432 ? 25.152 1.940 -13.296 1.00 53.16 432 MET A C 1
ATOM 3396 O O . MET A 1 432 ? 25.211 2.802 -14.161 1.00 53.16 432 MET A O 1
ATOM 3400 N N . LEU A 1 433 ? 25.724 2.080 -12.096 1.00 50.72 433 LEU A N 1
ATOM 3401 C CA . LEU A 1 433 ? 26.434 3.280 -11.649 1.00 50.72 433 LEU A CA 1
ATOM 3402 C C . LEU A 1 433 ? 27.606 3.669 -12.556 1.00 50.72 433 LEU A C 1
ATOM 3404 O O . LEU A 1 433 ? 27.798 4.851 -12.810 1.00 50.72 433 LEU A O 1
ATOM 3408 N N . LEU A 1 434 ? 28.370 2.691 -13.048 1.00 52.91 434 LEU A N 1
ATOM 3409 C CA . LEU A 1 434 ? 29.482 2.923 -13.977 1.00 52.91 434 LEU A CA 1
ATOM 3410 C C . LEU A 1 434 ? 29.015 3.426 -15.352 1.00 52.91 434 LEU A C 1
ATOM 3412 O O . LEU A 1 434 ? 29.782 4.083 -16.048 1.00 52.91 434 LEU A O 1
ATOM 3416 N N . ASN A 1 435 ? 27.775 3.120 -15.739 1.00 49.09 435 ASN A N 1
ATOM 3417 C CA . ASN A 1 435 ? 27.186 3.535 -17.011 1.00 49.09 435 ASN A CA 1
ATOM 3418 C C . ASN A 1 435 ? 26.433 4.870 -16.924 1.00 49.09 435 ASN A C 1
ATOM 3420 O O . ASN A 1 435 ? 26.033 5.404 -17.959 1.00 49.09 435 ASN A O 1
ATOM 3424 N N . VAL A 1 436 ? 26.219 5.413 -15.720 1.00 46.41 436 VAL A N 1
ATOM 3425 C CA . VAL A 1 436 ? 25.686 6.768 -15.561 1.00 46.41 436 VAL A CA 1
ATOM 3426 C C . VAL A 1 436 ? 26.862 7.745 -15.575 1.00 46.41 436 VAL A C 1
ATOM 3428 O O . VAL A 1 436 ? 27.816 7.575 -14.819 1.00 46.41 436 VAL A O 1
ATOM 3431 N N . ASN A 1 437 ? 26.787 8.798 -16.397 1.00 46.97 437 ASN A N 1
ATOM 3432 C CA . ASN A 1 437 ? 27.729 9.926 -16.366 1.00 46.97 437 ASN A CA 1
ATOM 3433 C C . ASN A 1 437 ? 27.492 10.782 -15.105 1.00 46.97 437 ASN A C 1
ATOM 3435 O O . ASN A 1 437 ? 27.117 11.948 -15.185 1.00 46.97 437 ASN A O 1
ATOM 3439 N N . LEU A 1 438 ? 27.648 10.178 -13.926 1.00 44.31 438 LEU A N 1
ATOM 3440 C CA . LEU A 1 438 ? 27.609 10.872 -12.647 1.00 44.31 438 LEU A CA 1
ATOM 3441 C C . LEU A 1 438 ? 28.987 11.471 -12.400 1.00 44.31 438 LEU A C 1
ATOM 3443 O O . LEU A 1 438 ? 29.949 10.739 -12.173 1.00 44.31 438 LEU A O 1
ATOM 3447 N N . GLU A 1 439 ? 29.075 12.795 -12.432 1.00 41.25 439 GLU A N 1
ATOM 3448 C CA . GLU A 1 439 ? 30.246 13.521 -11.953 1.00 41.25 439 GLU A CA 1
ATOM 3449 C C . GLU A 1 439 ? 30.048 13.886 -10.480 1.00 41.25 439 GLU A C 1
ATOM 3451 O O . GLU A 1 439 ? 29.066 14.520 -10.090 1.00 41.25 439 GLU A O 1
ATOM 3456 N N . VAL A 1 440 ? 30.990 13.452 -9.647 1.00 42.59 440 VAL A N 1
ATOM 3457 C CA . VAL A 1 440 ? 31.087 13.821 -8.236 1.00 42.59 440 VAL A CA 1
ATOM 3458 C C . VAL A 1 440 ? 32.443 14.493 -8.068 1.00 42.59 440 VAL A C 1
ATOM 3460 O O . VAL A 1 440 ? 33.471 13.855 -8.270 1.00 42.59 440 VAL A O 1
ATOM 3463 N N . ASP A 1 441 ? 32.441 15.784 -7.729 1.00 35.88 441 ASP A N 1
ATOM 3464 C CA . ASP A 1 441 ? 33.665 16.581 -7.532 1.00 35.88 441 ASP A CA 1
ATOM 3465 C C . ASP A 1 441 ? 34.573 16.647 -8.783 1.00 35.88 441 ASP A C 1
ATOM 3467 O O . ASP A 1 441 ? 35.777 16.402 -8.740 1.00 35.88 441 ASP A O 1
ATOM 3471 N N . GLY A 1 442 ? 33.966 16.884 -9.953 1.00 41.81 442 GLY A N 1
ATOM 3472 C CA . GLY A 1 442 ? 34.684 16.981 -11.233 1.00 41.81 442 GLY A CA 1
ATOM 3473 C C . GLY A 1 442 ? 35.300 15.667 -11.734 1.00 41.81 442 GLY A C 1
ATOM 3474 O O . GLY A 1 442 ? 35.969 15.665 -12.763 1.00 41.81 442 GLY A O 1
ATOM 3475 N N . SER A 1 443 ? 35.068 14.555 -11.030 1.00 38.66 443 SER A N 1
ATOM 3476 C CA . SER A 1 443 ? 35.509 13.212 -11.407 1.00 38.66 443 SER A CA 1
ATOM 3477 C C . SER A 1 443 ? 34.300 12.330 -11.697 1.00 38.66 443 SER A C 1
ATOM 3479 O O . SER A 1 443 ? 33.300 12.370 -10.974 1.00 38.66 443 SER A O 1
ATOM 3481 N N . ARG A 1 444 ? 34.366 11.505 -12.745 1.00 49.44 444 ARG A N 1
ATOM 3482 C CA . ARG A 1 444 ? 33.289 10.552 -13.028 1.00 49.44 444 ARG A CA 1
ATOM 3483 C C . ARG A 1 444 ? 33.283 9.457 -11.970 1.00 49.44 444 ARG A C 1
ATOM 3485 O O . ARG A 1 444 ? 34.334 8.997 -11.532 1.00 49.44 444 ARG A O 1
ATOM 3492 N N . LEU A 1 445 ? 32.100 8.979 -11.597 1.00 46.62 445 LEU A N 1
ATOM 3493 C CA . LEU A 1 445 ? 31.934 7.859 -10.666 1.00 46.62 445 LEU A CA 1
ATOM 3494 C C . LEU A 1 445 ? 32.661 6.586 -11.150 1.00 46.62 445 LEU A C 1
ATOM 3496 O O . LEU A 1 445 ? 33.084 5.768 -10.333 1.00 46.62 445 LEU A O 1
ATOM 3500 N N . SER A 1 446 ? 32.847 6.448 -12.470 1.00 48.06 446 SER A N 1
ATOM 3501 C CA . SER A 1 446 ? 33.664 5.409 -13.113 1.00 48.06 446 SER A CA 1
ATOM 3502 C C . SER A 1 446 ? 35.140 5.442 -12.733 1.00 48.06 446 SER A C 1
ATOM 3504 O O . SER A 1 446 ? 35.802 4.407 -12.775 1.00 48.06 446 SER A O 1
ATOM 3506 N N . ASP A 1 447 ? 35.631 6.614 -12.343 1.00 50.84 447 ASP A N 1
ATOM 3507 C CA . ASP A 1 447 ? 37.045 6.902 -12.122 1.00 50.84 447 ASP A CA 1
ATOM 3508 C C . ASP A 1 447 ? 37.382 6.906 -10.616 1.00 50.84 447 ASP A C 1
ATOM 3510 O O . ASP A 1 447 ? 38.536 7.073 -10.220 1.00 50.84 447 ASP A O 1
ATOM 3514 N N . MET A 1 448 ? 36.376 6.692 -9.756 1.00 49.53 448 MET A N 1
ATOM 3515 C CA . MET A 1 448 ? 36.522 6.623 -8.301 1.00 49.53 448 MET A CA 1
ATOM 3516 C C . MET A 1 448 ? 37.058 5.258 -7.832 1.00 49.53 448 MET A C 1
ATOM 3518 O O . MET A 1 448 ? 36.824 4.216 -8.446 1.00 49.53 448 MET A O 1
ATOM 3522 N N . THR A 1 449 ? 37.753 5.240 -6.689 1.00 52.03 449 THR A N 1
ATOM 3523 C CA . THR A 1 449 ? 38.362 4.023 -6.122 1.00 52.03 449 THR A CA 1
ATOM 3524 C C . THR A 1 449 ? 37.330 2.938 -5.767 1.00 52.03 449 THR A C 1
ATOM 3526 O O . THR A 1 449 ? 36.160 3.212 -5.474 1.00 52.03 449 THR A O 1
ATOM 3529 N N . SER A 1 450 ? 37.773 1.672 -5.748 1.00 51.34 450 SER A N 1
ATOM 3530 C CA . SER A 1 450 ? 36.926 0.499 -5.464 1.00 51.34 450 SER A CA 1
ATOM 3531 C C . SER A 1 450 ? 36.189 0.587 -4.124 1.00 51.34 450 SER A C 1
ATOM 3533 O O . SER A 1 450 ? 35.049 0.137 -4.028 1.00 51.34 450 SER A O 1
ATOM 3535 N N . GLU A 1 451 ? 36.803 1.209 -3.120 1.00 45.38 451 GLU A N 1
ATOM 3536 C CA . GLU A 1 451 ? 36.263 1.360 -1.768 1.00 45.38 451 GLU A CA 1
ATOM 3537 C C . GLU A 1 451 ? 35.081 2.347 -1.713 1.00 45.38 451 GLU A C 1
ATOM 3539 O O . GLU A 1 451 ? 34.060 2.068 -1.079 1.00 45.38 451 GLU A O 1
ATOM 3544 N N . VAL A 1 452 ? 35.152 3.465 -2.447 1.00 46.62 452 VAL A N 1
ATOM 3545 C CA . VAL A 1 452 ? 34.053 4.445 -2.525 1.00 46.62 452 VAL A CA 1
ATOM 3546 C C . VAL A 1 452 ? 32.874 3.875 -3.315 1.00 46.62 452 VAL A C 1
ATOM 3548 O O . VAL A 1 452 ? 31.733 3.941 -2.854 1.00 46.62 452 VAL A O 1
ATOM 3551 N N . SER A 1 453 ? 33.146 3.222 -4.449 1.00 46.84 453 SER A N 1
ATOM 3552 C CA . SER A 1 453 ? 32.133 2.508 -5.239 1.00 46.84 453 SER A CA 1
ATOM 3553 C C . SER A 1 453 ? 31.425 1.420 -4.416 1.00 46.84 453 SER A C 1
ATOM 3555 O O . SER A 1 453 ? 30.197 1.296 -4.450 1.00 46.84 453 SER A O 1
ATOM 3557 N N . GLN A 1 454 ? 32.176 0.669 -3.604 1.00 50.03 454 GLN A N 1
ATOM 3558 C CA . GLN A 1 454 ? 31.635 -0.363 -2.719 1.00 50.03 454 GLN A CA 1
ATOM 3559 C C . GLN A 1 454 ? 30.770 0.227 -1.599 1.00 50.03 454 GLN A C 1
ATOM 3561 O O . GLN A 1 454 ? 29.728 -0.344 -1.267 1.00 50.03 454 GLN A O 1
ATOM 3566 N N . LYS A 1 455 ? 31.149 1.385 -1.050 1.00 48.66 455 LYS A N 1
ATOM 3567 C CA . LYS A 1 455 ? 30.377 2.097 -0.025 1.00 48.66 455 LYS A CA 1
ATOM 3568 C C . LYS A 1 455 ? 29.068 2.658 -0.585 1.00 48.66 455 LYS A C 1
ATOM 3570 O O . LYS A 1 455 ? 28.027 2.451 0.029 1.00 48.66 455 LYS A O 1
ATOM 3575 N N . ILE A 1 456 ? 29.083 3.270 -1.771 1.00 47.41 456 ILE A N 1
ATOM 3576 C CA . ILE A 1 45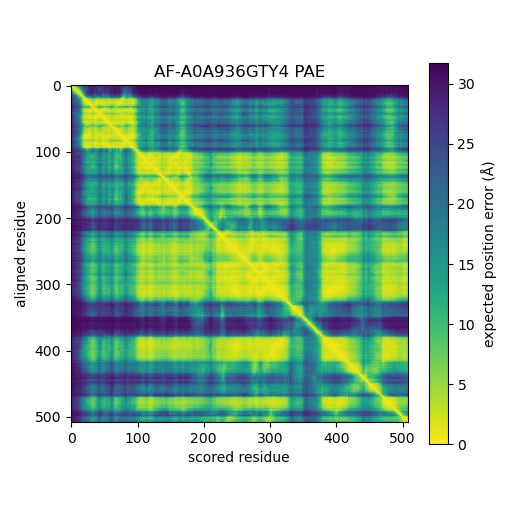6 ? 27.871 3.750 -2.465 1.00 47.41 456 ILE A CA 1
ATOM 3577 C C . ILE A 1 456 ? 26.942 2.577 -2.801 1.00 47.41 456 ILE A C 1
ATOM 3579 O O . ILE A 1 456 ? 25.754 2.633 -2.498 1.00 47.41 456 ILE A O 1
ATOM 3583 N N . THR A 1 457 ? 27.488 1.486 -3.346 1.00 46.88 457 THR A N 1
ATOM 3584 C CA . THR A 1 457 ? 26.732 0.262 -3.665 1.00 46.88 457 THR A CA 1
ATOM 3585 C C . THR A 1 457 ? 26.091 -0.335 -2.412 1.00 46.88 457 THR A C 1
ATOM 3587 O O . THR A 1 457 ? 24.901 -0.630 -2.397 1.00 46.88 457 THR A O 1
ATOM 3590 N N . THR A 1 458 ? 26.857 -0.474 -1.329 1.00 48.47 458 THR A N 1
ATOM 3591 C CA . THR A 1 458 ? 26.357 -1.024 -0.060 1.00 48.47 458 THR A CA 1
ATOM 3592 C C . THR A 1 458 ? 25.291 -0.122 0.557 1.00 48.47 458 THR A C 1
ATOM 3594 O O . THR A 1 458 ? 24.264 -0.623 1.001 1.00 48.47 458 THR A O 1
ATOM 3597 N N . ASN A 1 459 ? 25.479 1.198 0.523 1.00 46.19 459 ASN A N 1
ATOM 3598 C CA . ASN A 1 459 ? 24.498 2.154 1.031 1.00 46.19 459 ASN A CA 1
ATOM 3599 C C . ASN A 1 459 ? 23.216 2.160 0.195 1.00 46.19 459 ASN A C 1
ATOM 3601 O O . ASN A 1 459 ? 22.136 2.221 0.765 1.00 46.19 459 ASN A O 1
ATOM 3605 N N . PHE A 1 460 ? 23.312 2.054 -1.132 1.00 45.56 460 PHE A N 1
ATOM 3606 C CA . PHE A 1 460 ? 22.146 1.985 -2.009 1.00 45.56 460 PHE A CA 1
ATOM 3607 C C . PHE A 1 460 ? 21.349 0.696 -1.809 1.00 45.56 460 PHE A C 1
ATOM 3609 O O . PHE A 1 460 ? 20.128 0.739 -1.743 1.00 45.56 460 PHE A O 1
ATOM 3616 N N . LEU A 1 461 ? 22.002 -0.457 -1.640 1.00 46.62 461 LEU A N 1
ATOM 3617 C CA . LEU A 1 461 ? 21.290 -1.693 -1.282 1.00 46.62 461 LEU A CA 1
ATOM 3618 C C . LEU A 1 461 ? 20.655 -1.585 0.098 1.00 46.62 461 LEU A C 1
ATOM 3620 O O . LEU A 1 461 ? 19.485 -1.924 0.272 1.00 46.62 461 LEU A O 1
ATOM 3624 N N . ASN A 1 462 ? 21.374 -0.955 1.023 1.00 44.72 462 ASN A N 1
ATOM 3625 C CA . ASN A 1 462 ? 20.849 -0.480 2.294 1.00 44.72 462 ASN A CA 1
ATOM 3626 C C . ASN A 1 462 ? 19.930 0.760 2.155 1.00 44.72 462 ASN A C 1
ATOM 3628 O O . ASN A 1 462 ? 19.684 1.438 3.142 1.00 44.72 462 ASN A O 1
ATOM 3632 N N . THR A 1 463 ? 19.385 1.049 0.972 1.00 42.91 463 THR A N 1
ATOM 3633 C CA . THR A 1 463 ? 18.372 2.097 0.733 1.00 42.91 463 THR A CA 1
ATOM 3634 C C . THR A 1 463 ? 17.334 1.683 -0.319 1.00 42.91 463 THR A C 1
ATOM 3636 O O . THR A 1 463 ? 16.387 2.413 -0.534 1.00 42.91 463 THR A O 1
ATOM 3639 N N . VAL A 1 464 ? 17.475 0.549 -1.009 1.00 42.12 464 VAL A N 1
ATOM 3640 C CA . VAL A 1 464 ? 16.476 0.013 -1.962 1.00 42.12 464 VAL A CA 1
ATOM 3641 C C . VAL A 1 464 ? 15.898 -1.301 -1.451 1.00 42.12 464 VAL A C 1
ATOM 3643 O O . VAL A 1 464 ? 14.699 -1.528 -1.526 1.00 42.12 464 VAL A O 1
ATOM 3646 N N . TYR A 1 465 ? 16.739 -2.131 -0.836 1.00 47.91 465 TYR A N 1
ATOM 3647 C CA . TYR A 1 465 ? 16.342 -3.409 -0.238 1.00 47.91 465 TYR A CA 1
ATOM 3648 C C . TYR A 1 465 ? 16.197 -3.356 1.282 1.00 47.91 465 TYR A C 1
ATOM 3650 O O . TYR A 1 465 ? 15.829 -4.339 1.916 1.00 47.91 465 TYR A O 1
ATOM 3658 N N . THR A 1 466 ? 16.472 -2.196 1.870 1.00 42.44 466 THR A N 1
ATOM 3659 C CA . THR A 1 466 ? 16.180 -1.892 3.283 1.00 42.44 466 THR A CA 1
ATOM 3660 C C . THR A 1 466 ? 15.267 -0.671 3.434 1.00 42.44 466 THR A C 1
ATOM 3662 O O . THR A 1 466 ? 14.765 -0.440 4.529 1.00 42.44 466 THR A O 1
ATOM 3665 N N . SER A 1 467 ? 15.015 0.076 2.349 1.00 43.25 467 SER A N 1
ATOM 3666 C CA . SER A 1 467 ? 13.944 1.078 2.275 1.00 43.25 467 SER A CA 1
ATOM 3667 C C . SER A 1 467 ? 12.556 0.480 2.277 1.00 43.25 467 SER A C 1
ATOM 3669 O O . SER A 1 467 ? 11.622 1.161 2.661 1.00 43.25 467 SER A O 1
ATOM 3671 N N . HIS A 1 468 ? 12.447 -0.782 1.873 1.00 50.97 468 HIS A N 1
ATOM 3672 C CA . HIS A 1 468 ? 11.283 -1.620 2.068 1.00 50.97 468 HIS A CA 1
ATOM 3673 C C . HIS A 1 468 ? 11.540 -2.385 3.375 1.00 50.97 468 HIS A C 1
ATOM 3675 O O . HIS A 1 468 ? 12.141 -3.459 3.332 1.00 50.97 468 HIS A O 1
ATOM 3681 N N . PRO A 1 469 ? 11.240 -1.794 4.545 1.00 51.62 469 PRO A N 1
ATOM 3682 C CA . PRO A 1 469 ? 11.829 -2.146 5.837 1.00 51.62 469 PRO A CA 1
ATOM 3683 C C . PRO A 1 469 ? 11.728 -3.637 6.160 1.00 51.62 469 PRO A C 1
ATOM 3685 O O . PRO A 1 469 ? 10.821 -4.312 5.683 1.00 51.62 469 PRO A O 1
ATOM 3688 N N . ASN A 1 470 ? 12.655 -4.113 7.011 1.00 66.81 470 ASN A N 1
ATOM 3689 C CA . ASN A 1 470 ? 12.726 -5.448 7.629 1.00 66.81 470 ASN A CA 1
ATOM 3690 C C . ASN A 1 470 ? 11.488 -6.292 7.319 1.00 66.81 470 ASN A C 1
ATOM 3692 O O . ASN A 1 470 ? 10.467 -6.105 7.979 1.00 66.81 470 ASN A O 1
ATOM 3696 N N . CYS A 1 471 ? 11.568 -7.186 6.326 1.00 74.25 471 CYS A N 1
ATOM 3697 C CA . CYS A 1 471 ? 10.405 -7.919 5.823 1.00 74.25 471 CYS A CA 1
ATOM 3698 C C . CYS A 1 471 ? 9.571 -8.541 6.955 1.00 74.25 471 CYS A C 1
ATOM 3700 O O . CYS A 1 471 ? 8.357 -8.605 6.844 1.00 74.25 471 CYS A O 1
ATOM 3702 N N . ASN A 1 472 ? 10.188 -8.917 8.086 1.00 74.31 472 ASN A N 1
ATOM 3703 C CA . ASN A 1 472 ? 9.467 -9.387 9.274 1.00 74.31 472 ASN A CA 1
ATOM 3704 C C . ASN A 1 472 ? 8.499 -8.347 9.855 1.00 74.31 472 ASN A C 1
ATOM 3706 O O . ASN A 1 472 ? 7.388 -8.689 10.229 1.00 74.31 472 ASN A O 1
ATOM 3710 N N . HIS A 1 473 ? 8.902 -7.081 9.957 1.00 74.50 473 HIS A N 1
ATOM 3711 C CA . HIS A 1 473 ? 8.017 -6.019 10.421 1.00 74.50 473 HIS A CA 1
ATOM 3712 C C . HIS A 1 473 ? 6.843 -5.812 9.463 1.00 74.50 473 HIS A C 1
ATOM 3714 O O . HIS A 1 473 ? 5.716 -5.852 9.934 1.00 74.50 473 HIS A O 1
ATOM 3720 N N . ARG A 1 474 ? 7.083 -5.698 8.148 1.00 80.44 474 ARG A N 1
ATOM 3721 C CA . ARG A 1 474 ? 6.000 -5.550 7.156 1.00 80.44 474 ARG A CA 1
ATOM 3722 C C . ARG A 1 474 ? 5.044 -6.741 7.176 1.00 80.44 474 ARG A C 1
ATOM 3724 O O . ARG A 1 474 ? 3.839 -6.547 7.256 1.00 80.44 474 ARG A O 1
ATOM 3731 N N . ILE A 1 475 ? 5.574 -7.970 7.214 1.00 82.56 475 ILE A N 1
ATOM 3732 C CA . ILE A 1 475 ? 4.767 -9.194 7.362 1.00 82.56 475 ILE A CA 1
ATOM 3733 C C . ILE A 1 475 ? 3.882 -9.106 8.609 1.00 82.56 475 ILE A C 1
ATOM 3735 O O . ILE A 1 475 ? 2.705 -9.441 8.531 1.00 82.56 475 ILE A O 1
ATOM 3739 N N . ARG A 1 476 ? 4.420 -8.648 9.748 1.00 77.31 476 ARG A N 1
ATOM 3740 C CA . ARG A 1 476 ? 3.642 -8.478 10.984 1.00 77.31 476 ARG A CA 1
ATOM 3741 C C . ARG A 1 476 ? 2.539 -7.438 10.850 1.00 77.31 476 ARG A C 1
ATOM 3743 O O . ARG A 1 476 ? 1.408 -7.758 11.186 1.00 77.31 476 ARG A O 1
ATOM 3750 N N . GLU A 1 477 ? 2.841 -6.249 10.335 1.00 78.06 477 GLU A N 1
ATOM 3751 C CA . GLU A 1 477 ? 1.842 -5.182 10.168 1.00 78.06 477 GLU A CA 1
ATOM 3752 C C . GLU A 1 477 ? 0.736 -5.592 9.183 1.00 78.06 477 GLU A C 1
ATOM 3754 O O . GLU A 1 477 ? -0.446 -5.415 9.461 1.00 78.06 477 GLU A O 1
ATOM 3759 N N . ILE A 1 478 ? 1.095 -6.219 8.059 1.00 85.44 478 ILE A N 1
ATOM 3760 C CA . ILE A 1 478 ? 0.124 -6.735 7.082 1.00 85.44 478 ILE A CA 1
ATOM 3761 C C . ILE A 1 478 ? -0.743 -7.822 7.709 1.00 85.44 478 ILE A C 1
ATOM 3763 O O . ILE A 1 478 ? -1.959 -7.814 7.547 1.00 85.44 478 ILE A O 1
ATOM 3767 N N . ASN A 1 479 ? -0.137 -8.755 8.443 1.00 82.81 479 ASN A N 1
ATOM 3768 C CA . ASN A 1 479 ? -0.895 -9.771 9.156 1.00 82.81 479 ASN A CA 1
ATOM 3769 C C . ASN A 1 479 ? -1.826 -9.139 10.195 1.00 82.81 479 ASN A C 1
ATOM 3771 O O . ASN A 1 479 ? -2.955 -9.597 10.327 1.00 82.81 479 ASN A O 1
ATOM 3775 N N . ASP A 1 480 ? -1.407 -8.092 10.900 1.00 75.88 480 ASP A N 1
ATOM 3776 C CA . ASP A 1 480 ? -2.277 -7.387 11.839 1.00 75.88 480 ASP A CA 1
ATOM 3777 C C . ASP A 1 480 ? -3.495 -6.779 11.126 1.00 75.88 480 ASP A C 1
ATOM 3779 O O . ASP A 1 480 ? -4.630 -7.026 11.529 1.00 75.88 480 ASP A O 1
ATOM 3783 N N . LEU A 1 481 ? -3.289 -6.111 9.986 1.00 80.19 481 LEU A N 1
ATOM 3784 C CA . LEU A 1 481 ? -4.385 -5.612 9.148 1.00 80.19 481 LEU A CA 1
ATOM 3785 C C . LEU A 1 481 ? -5.333 -6.737 8.710 1.00 80.19 481 LEU A C 1
ATOM 3787 O O . LEU A 1 481 ? -6.547 -6.602 8.855 1.00 80.19 481 LEU A O 1
ATOM 3791 N N . LEU A 1 482 ? -4.797 -7.861 8.222 1.00 82.75 482 LEU A N 1
ATOM 3792 C CA . LEU A 1 482 ? -5.595 -9.003 7.763 1.00 82.75 482 LEU A CA 1
ATOM 3793 C C . LEU A 1 482 ? -6.470 -9.610 8.873 1.00 82.75 482 LEU A C 1
ATOM 3795 O O . LEU A 1 482 ? -7.568 -10.073 8.588 1.00 82.75 482 LEU A O 1
ATOM 3799 N N . ASN A 1 483 ? -6.008 -9.614 10.127 1.00 73.88 483 ASN A N 1
ATOM 3800 C CA . ASN A 1 483 ? -6.746 -10.212 11.251 1.00 73.88 483 ASN A CA 1
ATOM 3801 C C . ASN A 1 483 ? -7.627 -9.236 12.021 1.00 73.88 483 ASN A C 1
ATOM 3803 O O . ASN A 1 483 ? -8.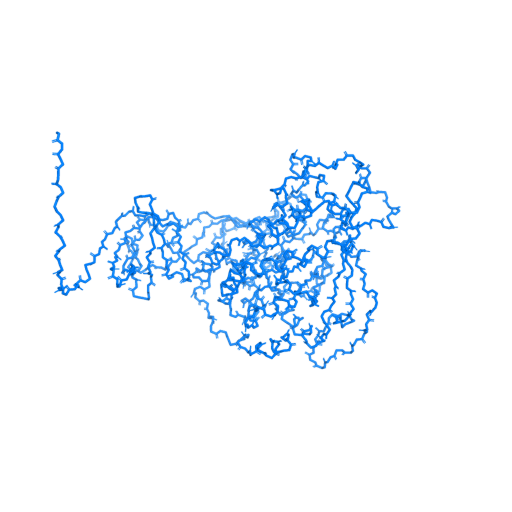433 -9.675 12.843 1.00 73.88 483 ASN A O 1
ATOM 3807 N N . ASN A 1 484 ? -7.451 -7.939 11.800 1.00 69.69 484 ASN A N 1
ATOM 3808 C CA . ASN A 1 484 ? -8.190 -6.918 12.524 1.00 69.69 484 ASN A CA 1
ATOM 3809 C C . ASN A 1 484 ? -9.196 -6.266 11.580 1.00 69.69 484 ASN A C 1
ATOM 3811 O O . ASN A 1 484 ? -10.398 -6.451 11.751 1.00 69.69 484 ASN A O 1
ATOM 3815 N N . VAL A 1 485 ? -8.684 -5.608 10.538 1.00 75.88 485 VAL A N 1
ATOM 3816 C CA . VAL A 1 485 ? -9.462 -4.796 9.595 1.00 75.88 485 VAL A CA 1
ATOM 3817 C C . VAL A 1 485 ? -10.227 -5.669 8.604 1.00 75.88 485 VAL A C 1
ATOM 3819 O O . VAL A 1 485 ? -11.400 -5.432 8.360 1.00 75.88 485 VAL A O 1
ATOM 3822 N N . TYR A 1 486 ? -9.590 -6.712 8.066 1.00 80.25 486 TYR A N 1
ATOM 3823 C CA . TYR A 1 486 ? -10.189 -7.581 7.039 1.00 80.25 486 TYR A CA 1
ATOM 3824 C C . TYR A 1 486 ? -10.729 -8.905 7.605 1.00 80.25 486 TYR A C 1
ATOM 3826 O O . TYR A 1 486 ? -10.914 -9.867 6.864 1.00 80.25 486 TYR A O 1
ATOM 3834 N N . SER A 1 487 ? -10.947 -8.977 8.923 1.00 74.62 487 SER A N 1
ATOM 3835 C CA . SER A 1 487 ? -11.307 -10.230 9.606 1.00 74.62 487 SER A CA 1
ATOM 3836 C C . SER A 1 487 ? -12.678 -10.783 9.219 1.00 74.62 487 SER A C 1
ATOM 3838 O O . SER A 1 487 ? -12.828 -12.001 9.117 1.00 74.62 487 SER A O 1
ATOM 3840 N N . ASP A 1 488 ? -13.634 -9.896 8.955 1.00 74.44 488 ASP A N 1
ATOM 3841 C CA . ASP A 1 488 ? -15.003 -10.244 8.562 1.00 74.44 488 ASP A CA 1
ATOM 3842 C C . ASP A 1 488 ? -15.208 -10.208 7.034 1.00 74.44 488 ASP A C 1
ATOM 3844 O O . ASP A 1 488 ? -16.294 -10.505 6.532 1.00 74.44 488 ASP A O 1
ATOM 3848 N N . GLU A 1 489 ? -14.159 -9.871 6.276 1.00 80.44 489 GLU A N 1
ATOM 3849 C CA . GLU A 1 489 ? -14.225 -9.740 4.824 1.00 80.44 489 GLU A CA 1
ATOM 3850 C C . GLU A 1 489 ? -14.115 -11.097 4.123 1.00 80.44 489 GLU A C 1
ATOM 3852 O O . GLU A 1 489 ? -13.309 -11.968 4.473 1.00 80.44 489 GLU A O 1
ATOM 3857 N N . ASN A 1 490 ? -14.898 -11.287 3.059 1.00 79.31 490 ASN A N 1
ATOM 3858 C CA . ASN A 1 490 ? -14.819 -12.509 2.268 1.00 79.31 490 ASN A CA 1
ATOM 3859 C C . ASN A 1 490 ? -13.591 -12.492 1.346 1.00 79.31 490 ASN A C 1
ATOM 3861 O O . ASN A 1 490 ? -13.650 -12.058 0.197 1.00 79.31 490 ASN A O 1
ATOM 3865 N N . LEU A 1 491 ? -12.486 -13.051 1.837 1.00 76.06 491 LEU A N 1
ATOM 3866 C CA . LEU A 1 491 ? -11.237 -13.196 1.086 1.00 76.06 491 LEU A CA 1
ATOM 3867 C C . LEU A 1 491 ? -11.174 -14.472 0.226 1.00 76.06 491 LEU A C 1
ATOM 3869 O O . LEU A 1 491 ? -10.100 -14.832 -0.265 1.00 76.06 491 LEU A O 1
ATOM 3873 N N . ASN A 1 492 ? -12.282 -15.192 0.004 1.00 68.88 492 ASN A N 1
ATOM 3874 C CA . ASN A 1 492 ? -12.336 -16.303 -0.964 1.00 68.88 492 ASN A CA 1
ATOM 3875 C C . ASN A 1 492 ? -12.435 -15.781 -2.404 1.00 68.88 492 ASN A C 1
ATOM 3877 O O . ASN A 1 492 ? -13.303 -16.166 -3.187 1.00 68.88 492 ASN A O 1
ATOM 3881 N N . LEU A 1 493 ? -11.519 -14.881 -2.743 1.00 65.94 493 LEU A N 1
ATOM 3882 C CA . LEU A 1 493 ? -11.436 -14.232 -4.033 1.00 65.94 493 LEU A CA 1
ATOM 3883 C C . LEU A 1 493 ? -10.749 -15.192 -5.013 1.00 65.94 493 LEU A C 1
ATOM 3885 O O . LEU A 1 493 ? -9.644 -15.687 -4.781 1.00 65.94 493 LEU A O 1
ATOM 3889 N N . VAL A 1 494 ? -11.454 -15.509 -6.100 1.00 55.50 494 VAL A N 1
ATOM 3890 C CA . VAL A 1 494 ? -10.962 -16.370 -7.195 1.00 55.50 494 VAL A CA 1
ATOM 3891 C C . VAL A 1 494 ? -10.020 -15.585 -8.119 1.00 55.50 494 VAL A C 1
ATOM 3893 O O . VAL A 1 494 ? -9.150 -16.155 -8.777 1.00 55.50 494 VAL A O 1
ATOM 3896 N N . VAL A 1 495 ? -10.176 -14.261 -8.140 1.00 59.06 495 VAL A N 1
ATOM 3897 C CA . VAL A 1 495 ? -9.418 -13.333 -8.975 1.00 59.06 495 VAL A CA 1
ATOM 3898 C C . VAL A 1 495 ? -7.944 -13.344 -8.575 1.00 59.06 495 VAL A C 1
ATOM 3900 O O . VAL A 1 495 ? -7.580 -13.156 -7.417 1.00 59.06 495 VAL A O 1
ATOM 3903 N N . GLY A 1 496 ? -7.089 -13.561 -9.570 1.00 54.31 496 GLY A N 1
ATOM 3904 C CA . GLY A 1 496 ? -5.640 -13.544 -9.422 1.00 54.31 496 GLY A CA 1
ATOM 3905 C C . GLY A 1 496 ? -4.996 -14.847 -8.940 1.00 54.31 496 GLY A C 1
ATOM 3906 O O . GLY A 1 496 ? -3.773 -14.895 -8.809 1.00 54.31 496 GLY A O 1
ATOM 3907 N N . ARG A 1 497 ? -5.791 -15.916 -8.758 1.00 56.69 497 ARG A N 1
ATOM 3908 C CA . ARG A 1 497 ? -5.304 -17.310 -8.666 1.00 56.69 497 ARG A CA 1
ATOM 3909 C C . ARG A 1 497 ? -5.028 -17.944 -10.030 1.00 56.69 497 ARG A C 1
ATOM 3911 O O . ARG A 1 497 ? -4.513 -19.059 -10.092 1.00 56.69 497 ARG A O 1
ATOM 3918 N N . GLU A 1 498 ? -5.406 -17.268 -11.116 1.00 58.97 498 GLU A N 1
ATOM 3919 C CA . GLU A 1 498 ? -5.070 -17.705 -12.466 1.00 58.97 498 GLU A CA 1
ATOM 3920 C C . GLU A 1 498 ? -3.551 -17.820 -12.624 1.00 58.97 498 GLU A C 1
ATOM 3922 O O . GLU A 1 498 ? -2.768 -17.079 -12.027 1.00 58.97 498 GLU A O 1
ATOM 3927 N N . SER A 1 499 ? -3.133 -18.807 -13.408 1.00 54.06 499 SER A N 1
ATOM 3928 C CA . SER A 1 499 ? -1.743 -19.221 -13.498 1.00 54.06 499 SER A CA 1
ATOM 3929 C C . SER A 1 499 ? -0.857 -18.127 -14.108 1.00 54.06 499 SER A C 1
ATOM 3931 O O . SER A 1 499 ? -0.668 -18.063 -15.325 1.00 54.06 499 SER A O 1
ATOM 3933 N N . TYR A 1 500 ? -0.202 -17.346 -13.247 1.00 70.06 500 TYR A N 1
ATOM 3934 C CA . TYR A 1 500 ? 0.923 -16.481 -13.613 1.00 70.06 500 TYR A CA 1
ATOM 3935 C C . TYR A 1 500 ? 2.116 -17.290 -14.181 1.00 70.06 500 TYR A C 1
ATOM 3937 O O . TYR A 1 500 ? 3.031 -16.728 -14.783 1.00 70.06 500 TYR A O 1
ATOM 3945 N N . GLU A 1 501 ? 2.084 -18.630 -14.094 1.00 67.62 501 GLU A N 1
ATOM 3946 C CA . GLU A 1 501 ? 3.108 -19.517 -14.664 1.00 67.62 501 GLU A CA 1
ATOM 3947 C C . GLU A 1 501 ? 3.362 -19.281 -16.152 1.00 67.62 501 GLU A C 1
ATOM 3949 O O . GLU A 1 501 ? 4.503 -19.406 -16.586 1.00 67.62 501 GLU A O 1
ATOM 3954 N N . LYS A 1 502 ? 2.356 -18.876 -16.945 1.00 78.25 502 LYS A N 1
ATOM 3955 C CA . LYS A 1 502 ? 2.588 -18.543 -18.361 1.00 78.25 502 LYS A CA 1
ATOM 3956 C C . LYS A 1 502 ? 3.629 -17.426 -18.501 1.00 78.25 502 LYS A C 1
ATOM 3958 O O . LYS A 1 502 ? 4.508 -17.512 -19.358 1.00 78.25 502 LYS A O 1
ATOM 3963 N N . TRP A 1 503 ? 3.544 -16.397 -17.657 1.00 80.81 503 TRP A N 1
ATOM 3964 C CA . TRP A 1 503 ? 4.499 -15.292 -17.641 1.00 80.81 503 TRP A CA 1
ATOM 3965 C C . TRP A 1 503 ? 5.835 -15.714 -17.049 1.00 80.81 503 TRP A C 1
ATOM 3967 O O . TRP A 1 503 ? 6.867 -15.397 -17.632 1.00 80.81 503 TRP A O 1
ATOM 3977 N N . LYS A 1 504 ? 5.842 -16.504 -15.967 1.00 73.38 504 LYS A N 1
ATOM 3978 C CA . LYS A 1 504 ? 7.091 -17.055 -15.413 1.00 73.38 504 LYS A CA 1
ATOM 3979 C C . LYS A 1 504 ? 7.867 -17.885 -16.430 1.00 73.38 504 LYS A C 1
ATOM 3981 O O . LYS A 1 504 ? 9.078 -17.730 -16.513 1.00 73.38 504 LYS A O 1
ATOM 3986 N N . ILE A 1 505 ? 7.195 -18.755 -17.188 1.00 67.94 505 ILE A N 1
ATOM 3987 C CA . ILE A 1 505 ? 7.824 -19.570 -18.237 1.00 67.94 505 ILE A CA 1
ATOM 3988 C C . ILE A 1 505 ? 8.419 -18.671 -19.319 1.00 67.94 505 ILE A C 1
ATOM 3990 O O . ILE A 1 505 ? 9.513 -18.944 -19.786 1.00 67.94 505 ILE A O 1
ATOM 3994 N N . LYS A 1 506 ? 7.722 -17.596 -19.698 1.00 77.44 506 LYS A N 1
ATOM 3995 C CA . LYS A 1 506 ? 8.198 -16.646 -20.711 1.00 77.44 506 LYS A CA 1
ATOM 3996 C C . LYS A 1 506 ? 9.376 -15.787 -20.230 1.00 77.44 506 LYS A C 1
ATOM 3998 O O . LYS A 1 506 ? 10.180 -15.352 -21.045 1.00 77.44 506 LYS A O 1
ATOM 4003 N N . LEU A 1 507 ? 9.443 -15.516 -18.926 1.00 78.25 507 LEU A N 1
ATOM 4004 C CA . LEU A 1 507 ? 10.473 -14.690 -18.296 1.00 78.25 507 LEU A CA 1
ATOM 4005 C C . LEU A 1 507 ? 11.755 -15.462 -17.932 1.00 78.25 507 LEU A C 1
ATOM 4007 O O . LEU A 1 507 ? 12.778 -14.810 -17.708 1.00 78.25 507 LEU A O 1
ATOM 4011 N N . LYS A 1 508 ? 11.683 -16.794 -17.800 1.00 69.75 508 LYS A N 1
ATOM 4012 C CA . LYS A 1 508 ? 12.824 -17.708 -17.612 1.00 69.75 508 LYS A CA 1
ATOM 4013 C C . LYS A 1 508 ? 13.494 -18.004 -18.945 1.00 69.75 508 LYS A C 1
ATOM 4015 O O . LYS A 1 508 ? 14.740 -18.108 -18.927 1.00 69.75 508 LYS A O 1
#

Sequence (508 aa):
MMKKLFTFILVFAGLLSAYAQKIENIEIIAFDEPYQVMTVSVDNKNVDYKLTETTKLTGKKTSDMPKRNFKKGNFVDLDFKIEGRERMAKKIELLSEYTPGKETLKGVLESYEGDVAYIDGRKVTIDASTKMECAGKTDCGCTKGMLYLAFSELEPGDFLSVKGEADANGDILANNIEVCQNLFTKRDEELRNIVANSYDAKGMLSVTNPPGLTLPPNSLSQGDISIGAFKYKLYNDIQLQGYVNLIGRKVLPAYVKTPEYQEKHKVEFRFYVIDNNIPNAFAFPNGMVFVNSGLLRLIENEAQLAVVLGHEVAHITHEHGVERLKNNEYMDSELVKSASRMFLKNLFPDEKSTGNSSVVKGIGEAVIATKPSDLSNLFNPKFEAQADRVGLYYAFAAGYDIRESANFWRLMKATTSNSGFTEAIKNDFKKMLLNVNLEVDGSRLSDMTSEVSQKITTNFLNTVYTSHPNCNHRIREINDLLNNVYSDENLNLVVGRESYEKWKIKLK